Protein 5JJ6 (pdb70)

Secondary structure (DSSP, 8-state):
-THHHHHHHHHHHHHTTTSHHHHHHHHHHHHH--S-HHHHHHHHHHHHHTT-HHHHHHHHHHHHHHSTT-HHHHHHHHHHHHHHHHHHHHHHHHHHHHHHTTTT---HHHHIIIIIIHHHHHHHHHHHTTT----HHHHHHHHHH-BPPTT--HHHHHHHHHHHHHHHHIIIIITSSS--S--HHHHHHHHHHHHTTT-TTTTT----S--------S-THHHHHHHHHHHHSGGGGSS-HHHHHHHHHHHHHHH--SSS-HHHHHHHHHHHHHHTTTPPP----GGGHHHHHHHHHHHTTT--HHHHHHHHHHHHHHHHHHHHHHHH--/----HHHHHHHHHHHT---SSSSS-HHHHHHHHHHHHHH-TT-HHHHHHHHHHHHHTT-HHHHHHHHHHHHHHSTT-HHHHHHHHHHHHHHHHHHHHHHHHHHHHHHHHTTSPP-HHHHHHHHHHHHHHHHHHHHHHT----HHHHHHHHHS----TTSBHHHHHHHHHHHHHHHHHHHHSSSTT--S--HHHHHHHHHHHHTTT-TTTTT-B----S--S--HHHHHHHHHHHHHHHHSGGGGSS-HHHHHHHHHHHHHHH--BSS-HHHHHHHHHHHHHHTTTPPP----GGGHHHHHHHHHHHTTT--HHHHHHHHHHHHHHHHHHHHT-

Structure (mmCIF, N/CA/C/O backbone):
data_5JJ6
#
_entry.id   5JJ6
#
_cell.length_a   192.152
_cell.length_b   192.152
_cell.length_c   182.516
_cell.angle_alpha   90.00
_cell.angle_beta   90.00
_cell.angle_gamma   120.00
#
_symmetry.space_group_name_H-M   'H 3 2'
#
loop_
_entity.id
_entity.type
_entity.pdbx_description
1 polymer 'Adenosine monophosphate-protein transferase FICD homolog'
2 non-polymer 'SULFATE ION'
3 water water
#
loop_
_atom_site.group_PDB
_atom_site.id
_atom_site.type_symbol
_atom_site.label_atom_id
_atom_site.label_alt_id
_atom_site.label_comp_id
_atom_site.label_asym_id
_atom_site.label_entity_id
_atom_site.label_seq_id
_atom_site.pdbx_PDB_ins_code
_atom_site.Cartn_x
_atom_site.Cartn_y
_atom_site.Cartn_z
_atom_site.occupancy
_atom_site.B_iso_or_equiv
_atom_site.auth_seq_id
_atom_site.auth_comp_id
_atom_site.auth_asym_id
_atom_site.auth_atom_id
_atom_site.pdbx_PDB_model_num
ATOM 1 N N . LYS A 1 19 ? 2.501 -98.200 -14.453 1.00 122.33 145 LYS A N 1
ATOM 2 C CA . LYS A 1 19 ? 2.330 -99.167 -13.381 1.00 125.90 145 LYS A CA 1
ATOM 3 C C . LYS A 1 19 ? 1.321 -98.697 -12.350 1.00 129.13 145 LYS A C 1
ATOM 4 O O . LYS A 1 19 ? 1.042 -97.507 -12.211 1.00 124.39 145 LYS A O 1
ATOM 10 N N . GLU A 1 20 ? 0.802 -99.662 -11.606 1.00 131.71 146 GLU A N 1
ATOM 11 C CA . GLU A 1 20 ? -0.283 -99.399 -10.682 1.00 137.14 146 GLU A CA 1
ATOM 12 C C . GLU A 1 20 ? 0.144 -99.045 -9.259 1.00 142.21 146 GLU A C 1
ATOM 13 O O . GLU A 1 20 ? -0.716 -99.012 -8.376 1.00 139.28 146 GLU A O 1
ATOM 19 N N . ALA A 1 21 ? 1.435 -98.812 -9.016 1.00 144.38 147 ALA A N 1
ATOM 20 C CA . ALA A 1 21 ? 1.834 -98.252 -7.732 1.00 144.45 147 ALA A CA 1
ATOM 21 C C . ALA A 1 21 ? 1.012 -96.998 -7.422 1.00 145.67 147 ALA A C 1
ATOM 22 O O . ALA A 1 21 ? 0.427 -96.866 -6.325 1.00 145.73 147 ALA A O 1
ATOM 24 N N . ILE A 1 22 ? 0.900 -96.125 -8.414 1.00 142.97 148 ILE A N 1
ATOM 25 C CA . ILE A 1 22 ? 0.158 -94.907 -8.226 1.00 142.96 148 ILE A CA 1
ATOM 26 C C . ILE A 1 22 ? -1.181 -94.860 -9.024 1.00 140.29 148 ILE A C 1
ATOM 27 O O . ILE A 1 22 ? -1.878 -93.854 -9.045 1.00 139.58 148 ILE A O 1
ATOM 32 N N . LEU A 1 23 ? -1.601 -95.915 -9.700 1.00 139.61 149 LEU A N 1
ATOM 33 C CA . LEU A 1 23 ? -3.037 -95.879 -9.971 1.00 138.25 149 LEU A CA 1
ATOM 34 C C . LEU A 1 23 ? -3.667 -96.311 -8.629 1.00 137.94 149 LEU A C 1
ATOM 35 O O . LEU A 1 23 ? -4.756 -95.853 -8.237 1.00 131.72 149 LEU A O 1
ATOM 40 N N . ALA A 1 24 ? -2.950 -97.175 -7.911 1.00 138.76 150 ALA A N 1
ATOM 41 C CA . ALA A 1 24 ? -3.348 -97.538 -6.552 1.00 141.92 150 ALA A CA 1
ATOM 42 C C . ALA A 1 24 ? -3.346 -96.295 -5.651 1.00 138.81 150 ALA A C 1
ATOM 43 O O . ALA A 1 24 ? -4.333 -96.000 -4.955 1.00 136.68 150 ALA A O 1
ATOM 45 N N . ALA A 1 25 ? -2.263 -95.523 -5.699 1.00 138.93 151 ALA A N 1
ATOM 46 C CA . ALA A 1 25 ? -2.279 -94.253 -4.959 1.00 141.74 151 ALA A CA 1
ATOM 47 C C . ALA A 1 25 ? -3.210 -93.237 -5.683 1.00 140.80 151 ALA A C 1
ATOM 48 O O . ALA A 1 25 ? -3.426 -92.124 -5.224 1.00 141.49 151 ALA A O 1
ATOM 50 N N . LYS A 1 26 ? -3.666 -93.577 -6.881 1.00 139.40 152 LYS A N 1
ATOM 51 C CA . LYS A 1 26 ? -4.656 -92.734 -7.546 1.00 137.38 152 LYS A CA 1
ATOM 52 C C . LYS A 1 26 ? -5.965 -92.970 -6.811 1.00 134.11 152 LYS A C 1
ATOM 53 O O . LYS A 1 26 ? -6.887 -92.159 -6.881 1.00 127.50 152 LYS A O 1
ATOM 55 N N . ALA A 1 27 ? -6.028 -94.095 -6.098 1.00 135.41 153 ALA A N 1
ATOM 56 C CA . ALA A 1 27 ? -7.191 -94.390 -5.261 1.00 130.38 153 ALA A CA 1
ATOM 57 C C . ALA A 1 27 ? -6.947 -93.765 -3.875 1.00 136.73 153 ALA A C 1
ATOM 58 O O . ALA A 1 27 ? -7.887 -93.234 -3.217 1.00 134.17 153 ALA A O 1
ATOM 60 N N . ALA A 1 28 ? -5.683 -93.775 -3.449 1.00 138.68 154 ALA A N 1
ATOM 61 C CA . ALA A 1 28 ? -5.318 -93.004 -2.260 1.00 139.38 154 ALA A CA 1
ATOM 62 C C . ALA A 1 28 ? -5.755 -91.560 -2.521 1.00 133.97 154 ALA A C 1
ATOM 63 O O . ALA A 1 28 ? -6.358 -90.905 -1.668 1.00 129.76 154 ALA A O 1
ATOM 65 N N . GLY A 1 29 ? -5.511 -91.104 -3.744 1.00 135.60 155 GLY A N 1
ATOM 66 C CA . GLY A 1 29 ? -5.964 -89.812 -4.195 1.00 131.97 155 GLY A CA 1
ATOM 67 C C . GLY A 1 29 ? -7.431 -89.839 -4.580 1.00 131.62 155 GLY A C 1
ATOM 68 O O . GLY A 1 29 ? -7.975 -88.799 -4.913 1.00 124.87 155 GLY A O 1
ATOM 69 N N . ARG A 1 30 ? -8.083 -91.003 -4.510 1.00 134.68 156 ARG A N 1
ATOM 70 C CA . ARG A 1 30 ? -9.525 -91.072 -4.774 1.00 131.19 156 ARG A CA 1
ATOM 71 C C . ARG A 1 30 ? -10.242 -90.622 -3.517 1.00 133.44 156 ARG A C 1
ATOM 72 O O . ARG A 1 30 ? -11.119 -89.742 -3.584 1.00 130.39 156 ARG A O 1
ATOM 74 N N . SER A 1 31 ? -9.848 -91.154 -2.359 1.00 137.03 157 SER A N 1
ATOM 75 C CA . SER A 1 31 ? -10.522 -90.650 -1.157 1.00 136.75 157 SER A CA 1
ATOM 76 C C . SER A 1 31 ? -9.756 -89.447 -0.585 1.00 132.26 157 SER A C 1
ATOM 77 O O . SER A 1 31 ? -10.188 -88.771 0.368 1.00 132.52 157 SER A O 1
ATOM 80 N N . ARG A 1 32 ? -8.624 -89.156 -1.221 1.00 129.11 158 ARG A N 1
ATOM 81 C CA . ARG A 1 32 ? -8.006 -87.867 -0.986 1.00 131.22 158 ARG A CA 1
ATOM 82 C C . ARG A 1 32 ? -8.730 -86.798 -1.784 1.00 135.82 158 ARG A C 1
ATOM 83 O O . ARG A 1 32 ? -8.749 -85.635 -1.386 1.00 135.56 158 ARG A O 1
ATOM 85 N N . LYS A 1 33 ? -9.363 -87.227 -2.885 1.00 129.79 159 LYS A N 1
ATOM 86 C CA . LYS A 1 33 ? -10.126 -86.327 -3.754 1.00 129.25 159 LYS A CA 1
ATOM 87 C C . LYS A 1 33 ? -11.486 -86.116 -3.117 1.00 129.21 159 LYS A C 1
ATOM 88 O O . LYS A 1 33 ? -12.067 -85.028 -3.229 1.00 128.77 159 LYS A O 1
ATOM 94 N N . ASP A 1 34 ? -11.993 -87.129 -2.416 1.00 130.68 160 ASP A N 1
ATOM 95 C CA . ASP A 1 34 ? -13.181 -86.888 -1.606 1.00 136.66 160 ASP A CA 1
ATOM 96 C C . ASP A 1 34 ? -12.656 -86.877 -0.160 1.00 138.41 160 ASP A C 1
ATOM 97 O O . ASP A 1 34 ? -13.196 -87.528 0.740 1.00 139.25 160 ASP A O 1
ATOM 102 N N . GLY A 1 35 ? -11.546 -86.171 0.033 1.00 138.83 161 GLY A N 1
ATOM 103 C CA . GLY A 1 35 ? -11.078 -85.829 1.363 1.00 136.54 161 GLY A CA 1
ATOM 104 C C . GLY A 1 35 ? -10.863 -84.329 1.457 1.00 137.83 161 GLY A C 1
ATOM 105 O O . GLY A 1 35 ? -10.500 -83.814 2.516 1.00 142.60 161 GLY A O 1
ATOM 106 N N . ASN A 1 36 ? -11.116 -83.639 0.344 1.00 132.21 162 ASN A N 1
ATOM 107 C CA . ASN A 1 36 ? -11.010 -82.183 0.250 1.00 130.27 162 ASN A CA 1
ATOM 108 C C . ASN A 1 36 ? -9.681 -81.646 0.755 1.00 135.64 162 ASN A C 1
ATOM 109 O O . ASN A 1 36 ? -9.592 -81.125 1.867 1.00 142.07 162 ASN A O 1
ATOM 111 N N . LEU A 1 37 ? -8.647 -81.769 -0.066 1.00 132.86 163 LEU A N 1
ATOM 112 C CA . LEU A 1 37 ? -7.338 -81.276 0.318 1.00 135.65 163 LEU A CA 1
ATOM 113 C C . LEU A 1 37 ? -6.475 -81.025 -0.904 1.00 131.66 163 LEU A C 1
ATOM 114 O O . LEU A 1 37 ? -6.654 -81.660 -1.946 1.00 129.59 163 LEU A O 1
ATOM 116 N N . GLU A 1 38 ? -5.532 -80.094 -0.769 1.00 126.31 164 GLU A N 1
ATOM 117 C CA . GLU A 1 38 ? -4.458 -79.960 -1.747 1.00 126.68 164 GLU A CA 1
ATOM 118 C C . GLU A 1 38 ? -3.602 -81.235 -1.702 1.00 133.73 164 GLU A C 1
ATOM 119 O O . GLU A 1 38 ? -2.751 -81.433 -2.563 1.00 129.91 164 GLU A O 1
ATOM 121 N N . ARG A 1 39 ? -3.858 -82.091 -0.704 1.00 139.90 165 ARG A N 1
ATOM 122 C CA . ARG A 1 39 ? -3.333 -83.453 -0.617 1.00 134.96 165 ARG A CA 1
ATOM 123 C C . ARG A 1 39 ? -3.729 -84.270 -1.834 1.00 133.98 165 ARG A C 1
ATOM 124 O O . ARG A 1 39 ? -2.887 -84.928 -2.430 1.00 132.97 165 ARG A O 1
ATOM 126 N N . ALA A 1 40 ? -5.010 -84.276 -2.169 1.00 133.48 166 ALA A N 1
ATOM 127 C CA . ALA A 1 40 ? -5.453 -84.934 -3.386 1.00 134.99 166 ALA A CA 1
ATOM 128 C C . ALA A 1 40 ? -4.617 -84.522 -4.590 1.00 130.70 166 ALA A C 1
ATOM 129 O O . ALA A 1 40 ? -4.113 -85.362 -5.344 1.00 126.00 166 ALA A O 1
ATOM 131 N N . MET A 1 41 ? -4.413 -83.216 -4.700 1.00 129.87 167 MET A N 1
ATOM 132 C CA . MET A 1 41 ? -3.642 -82.632 -5.781 1.00 131.09 167 MET A CA 1
ATOM 133 C C . MET A 1 41 ? -2.220 -83.179 -5.728 1.00 133.62 167 MET A C 1
ATOM 134 O O . MET A 1 41 ? -1.670 -83.538 -6.774 1.00 128.64 167 MET A O 1
ATOM 139 N N . THR A 1 42 ? -1.601 -83.159 -4.535 1.00 133.44 168 THR A N 1
ATOM 140 C CA . THR A 1 42 ? -0.238 -83.688 -4.351 1.00 134.12 168 THR A CA 1
ATOM 141 C C . THR A 1 42 ? -0.135 -85.059 -4.946 1.00 137.63 168 THR A C 1
ATOM 142 O O . THR A 1 42 ? 0.725 -85.323 -5.822 1.00 132.90 168 THR A O 1
ATOM 146 N N . ILE A 1 43 ? -1.113 -85.876 -4.573 1.00 137.44 169 ILE A N 1
ATOM 147 C CA . ILE A 1 43 ? -1.082 -87.260 -4.941 1.00 138.69 169 ILE A CA 1
ATOM 148 C C . ILE A 1 43 ? -1.198 -87.379 -6.466 1.00 139.14 169 ILE A C 1
ATOM 149 O O . ILE A 1 43 ? -0.418 -88.093 -7.109 1.00 136.24 169 ILE A O 1
ATOM 154 N N . MET A 1 44 ? -2.142 -86.654 -7.047 1.00 136.17 170 MET A N 1
ATOM 155 C CA . MET A 1 44 ? -2.320 -86.655 -8.493 1.00 135.83 170 MET A CA 1
ATOM 156 C C . MET A 1 44 ? -1.139 -86.078 -9.300 1.00 136.74 170 MET A C 1
ATOM 157 O O . MET A 1 44 ? -0.971 -86.388 -10.489 1.00 132.79 170 MET A O 1
ATOM 159 N N . GLU A 1 45 ? -0.323 -85.240 -8.667 1.00 139.58 171 GLU A N 1
ATOM 160 C CA . GLU A 1 45 ? 0.790 -84.627 -9.386 1.00 138.89 171 GLU A CA 1
ATOM 161 C C . GLU A 1 45 ? 1.997 -85.542 -9.432 1.00 138.12 171 GLU A C 1
ATOM 162 O O . GLU A 1 45 ? 2.609 -85.708 -10.513 1.00 137.36 171 GLU A O 1
ATOM 164 N N . HIS A 1 46 ? 2.312 -86.181 -8.295 1.00 138.25 172 HIS A N 1
ATOM 165 C CA . HIS A 1 46 ? 3.399 -87.169 -8.334 1.00 139.54 172 HIS A CA 1
ATOM 166 C C . HIS A 1 46 ? 2.906 -88.290 -9.256 1.00 138.21 172 HIS A C 1
ATOM 167 O O . HIS A 1 46 ? 3.695 -88.950 -9.946 1.00 129.48 172 HIS A O 1
ATOM 174 N N . ALA A 1 47 ? 1.583 -88.470 -9.280 1.00 140.44 173 ALA A N 1
ATOM 175 C CA . ALA A 1 47 ? 0.955 -89.468 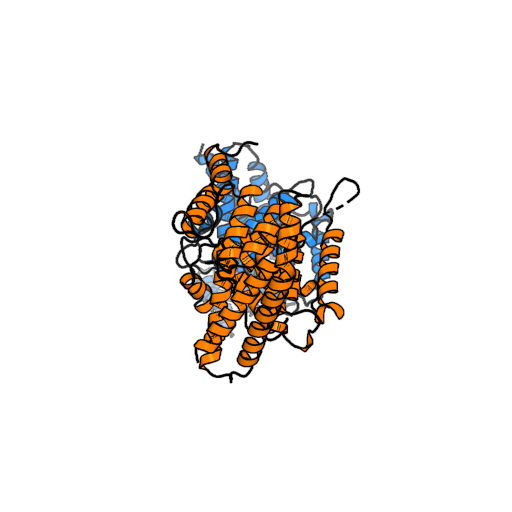-10.133 1.00 138.56 173 ALA A CA 1
ATOM 176 C C . ALA A 1 47 ? 1.240 -89.242 -11.595 1.00 135.61 173 ALA A C 1
ATOM 177 O O . ALA A 1 47 ? 1.877 -90.058 -12.260 1.00 136.23 173 ALA A O 1
ATOM 179 N N . MET A 1 48 ? 0.755 -88.102 -12.068 1.00 133.69 174 MET A N 1
ATOM 180 C CA . MET A 1 48 ? 0.912 -87.672 -13.446 1.00 134.99 174 MET A CA 1
ATOM 181 C C . MET A 1 48 ? 2.358 -87.674 -13.910 1.00 136.31 174 MET A C 1
ATOM 182 O O . MET A 1 48 ? 2.655 -88.144 -15.013 1.00 135.50 174 MET A O 1
ATOM 187 N N . ALA A 1 49 ? 3.258 -87.152 -13.078 1.00 135.25 175 ALA A N 1
ATOM 188 C CA . ALA A 1 49 ? 4.662 -87.092 -13.480 1.00 135.80 175 ALA A CA 1
ATOM 189 C C . ALA A 1 49 ? 5.235 -88.480 -13.813 1.00 133.45 175 ALA A C 1
ATOM 190 O O . ALA A 1 49 ? 6.118 -88.612 -14.662 1.00 130.77 175 ALA A O 1
ATOM 192 N N . LEU A 1 50 ? 4.695 -89.505 -13.160 1.00 136.06 176 LEU A N 1
ATOM 193 C CA . LEU A 1 50 ? 5.111 -90.899 -13.333 1.00 136.21 176 LEU A CA 1
ATOM 194 C C . LEU A 1 50 ? 4.218 -91.718 -14.273 1.00 130.75 176 LEU A C 1
ATOM 195 O O . LEU A 1 50 ? 4.537 -92.862 -14.600 1.00 122.52 176 LEU A O 1
ATOM 197 N N . ALA A 1 51 ? 3.112 -91.128 -14.717 1.00 129.29 177 ALA A N 1
ATOM 198 C CA . ALA A 1 51 ? 2.050 -91.892 -15.365 1.00 127.01 177 ALA A CA 1
ATOM 199 C C . ALA A 1 51 ? 1.492 -91.268 -16.649 1.00 128.95 177 ALA A C 1
ATOM 200 O O . ALA A 1 51 ? 0.745 -90.287 -16.604 1.00 128.71 177 ALA A O 1
ATOM 202 N N . PRO A 1 52 ? 1.886 -91.842 -17.803 1.00 126.06 178 PRO A N 1
ATOM 203 C CA . PRO A 1 52 ? 1.657 -91.376 -19.178 1.00 118.06 178 PRO A CA 1
ATOM 204 C C . PRO A 1 52 ? 0.222 -91.477 -19.722 1.00 116.82 178 PRO A C 1
ATOM 205 O O . PRO A 1 52 ? -0.570 -90.541 -19.582 1.00 100.44 178 PRO A O 1
ATOM 209 N N . THR A 1 53 ? -0.086 -92.611 -20.350 1.00 119.35 179 THR A N 1
ATOM 210 C CA . THR A 1 53 ? -1.287 -92.763 -21.171 1.00 113.86 179 THR A CA 1
ATOM 211 C C . THR A 1 53 ? -2.351 -93.683 -20.554 1.00 115.59 179 THR A C 1
ATOM 212 O O . THR A 1 53 ? -3.238 -94.178 -21.258 1.00 108.17 179 THR A O 1
ATOM 216 N N . ASN A 1 54 ? -2.257 -93.918 -19.246 1.00 119.75 180 ASN A N 1
ATOM 217 C CA . ASN A 1 54 ? -3.214 -94.779 -18.551 1.00 117.82 180 ASN A CA 1
ATOM 218 C C . ASN A 1 54 ? -4.500 -94.030 -18.208 1.00 114.46 180 ASN A C 1
ATOM 219 O O . ASN A 1 54 ? -4.487 -93.088 -17.406 1.00 112.07 180 ASN A O 1
ATOM 221 N N . PRO A 1 55 ? -5.619 -94.463 -18.813 1.00 109.23 181 PRO A N 1
ATOM 222 C CA . PRO A 1 55 ? -6.914 -93.770 -18.797 1.00 99.38 181 PRO A CA 1
ATOM 223 C C . PRO A 1 55 ? -7.468 -93.482 -17.404 1.00 98.32 181 PRO A C 1
ATOM 224 O O . PRO A 1 55 ? -8.068 -92.426 -17.214 1.00 93.99 181 PRO A O 1
ATOM 228 N N . GLN A 1 56 ? -7.264 -94.385 -16.452 1.00 100.47 182 GLN A N 1
ATOM 229 C CA . GLN A 1 56 ? -7.780 -94.183 -15.100 1.00 100.73 182 GLN A CA 1
ATOM 230 C C . GLN A 1 56 ? -7.103 -92.995 -14.437 1.00 101.76 182 GLN A C 1
ATOM 231 O O . GLN A 1 56 ? -7.735 -92.193 -13.735 1.00 98.95 182 GLN A O 1
ATOM 237 N N . ILE A 1 57 ? -5.802 -92.898 -14.677 1.00 107.18 183 ILE A N 1
ATOM 238 C CA . ILE A 1 57 ? -4.976 -91.834 -14.131 1.00 109.51 183 ILE A CA 1
ATOM 239 C C . ILE A 1 57 ? -5.405 -90.488 -14.709 1.00 102.80 183 ILE A C 1
ATOM 240 O O . ILE A 1 57 ? -5.582 -89.506 -13.974 1.00 95.41 183 ILE A O 1
ATOM 245 N N . LEU A 1 58 ? -5.597 -90.462 -16.027 1.00 96.12 184 LEU A N 1
ATOM 246 C CA . LEU A 1 58 ? -6.096 -89.274 -16.707 1.00 92.96 184 LEU A CA 1
ATOM 247 C C . LEU A 1 58 ? -7.463 -88.853 -16.185 1.00 88.31 184 LEU A C 1
ATOM 248 O O . LEU A 1 58 ? -7.703 -87.672 -15.966 1.00 84.52 184 LEU A O 1
ATOM 253 N N . ILE A 1 59 ? -8.355 -89.820 -15.988 1.00 88.88 185 ILE A N 1
ATOM 254 C CA . ILE A 1 59 ? -9.696 -89.531 -15.490 1.00 88.47 185 ILE A CA 1
ATOM 255 C C . ILE A 1 59 ? -9.618 -88.891 -14.106 1.00 90.61 185 ILE A C 1
ATOM 256 O O . ILE A 1 59 ? -10.215 -87.825 -13.857 1.00 87.45 185 ILE A O 1
ATOM 261 N N . GLU A 1 60 ? -8.851 -89.534 -13.224 1.00 90.02 186 GLU A N 1
ATOM 262 C CA . GLU A 1 60 ? -8.692 -89.073 -11.851 1.00 89.55 186 GLU A CA 1
ATOM 263 C C . GLU A 1 60 ? -8.160 -87.644 -11.844 1.00 88.97 186 GLU A C 1
ATOM 264 O O . GLU A 1 60 ? -8.732 -86.757 -11.192 1.00 80.55 186 GLU A O 1
ATOM 266 N N . MET A 1 61 ? -7.072 -87.427 -12.581 1.00 91.49 187 MET A N 1
ATOM 267 C CA . MET A 1 61 ? -6.520 -86.088 -12.757 1.00 91.08 187 MET A CA 1
ATOM 268 C C . MET A 1 61 ? -7.579 -85.106 -13.251 1.00 90.13 187 MET A C 1
ATOM 269 O O . MET A 1 61 ? -7.662 -83.976 -12.765 1.00 87.31 187 MET A O 1
ATOM 274 N N . GLY A 1 62 ? -8.395 -85.549 -14.201 1.00 80.57 188 GLY A N 1
ATOM 275 C CA . GLY A 1 62 ? -9.464 -84.724 -14.720 1.00 76.09 188 GLY A CA 1
ATOM 276 C C . GLY A 1 62 ? -10.396 -84.222 -13.641 1.00 79.20 188 GLY A C 1
ATOM 277 O O . GLY A 1 62 ? -10.564 -83.011 -13.485 1.00 76.57 188 GLY A O 1
ATOM 278 N N . GLN A 1 63 ? -10.970 -85.132 -12.856 1.00 85.37 189 GLN A N 1
ATOM 279 C CA . GLN A 1 63 ? -11.952 -84.685 -11.867 1.00 89.05 189 GLN A CA 1
ATOM 280 C C . GLN A 1 63 ? -11.291 -83.937 -10.714 1.00 89.67 189 GLN A C 1
ATOM 281 O O . GLN A 1 63 ? -11.925 -83.096 -10.074 1.00 85.71 189 GLN A O 1
ATOM 287 N N . ILE A 1 64 ? -10.025 -84.236 -10.446 1.00 87.62 190 ILE A N 1
ATOM 288 C CA . ILE A 1 64 ? -9.276 -83.453 -9.469 1.00 91.04 190 ILE A CA 1
ATOM 289 C C . ILE A 1 64 ? -9.153 -82.002 -9.945 1.00 88.33 190 ILE A C 1
ATOM 290 O O . ILE A 1 64 ? -9.355 -81.062 -9.168 1.00 79.54 190 ILE A O 1
ATOM 295 N N . ARG A 1 65 ? -8.842 -81.828 -11.229 1.00 89.15 191 ARG A N 1
ATOM 296 C CA . ARG A 1 65 ? -8.800 -80.497 -11.834 1.00 88.84 191 ARG A CA 1
ATOM 297 C C . ARG A 1 65 ? -10.159 -79.826 -11.733 1.00 85.45 191 ARG A C 1
ATOM 298 O O . ARG A 1 65 ? -10.268 -78.637 -11.437 1.00 83.22 191 ARG A O 1
ATOM 306 N N . GLU A 1 66 ? -11.197 -80.603 -11.999 1.00 86.22 192 GLU A N 1
ATOM 307 C CA . GLU A 1 66 ? -12.558 -80.100 -11.941 1.00 88.97 192 GLU A CA 1
ATOM 308 C C . GLU A 1 66 ? -12.920 -79.644 -10.520 1.00 92.30 192 GLU A C 1
ATOM 309 O O . GLU A 1 66 ? -13.733 -78.728 -10.329 1.00 88.01 192 GLU A O 1
ATOM 315 N N . MET A 1 67 ? -12.323 -80.303 -9.529 1.00 91.36 193 MET A N 1
ATOM 316 C CA . MET A 1 67 ? -12.526 -79.938 -8.132 1.00 91.15 193 MET A CA 1
ATOM 317 C C . MET A 1 67 ? -11.860 -78.595 -7.840 1.00 96.14 193 MET A C 1
ATOM 318 O O . MET A 1 67 ? -12.307 -77.853 -6.957 1.00 95.68 193 MET A O 1
ATOM 320 N N . HIS A 1 68 ? -10.799 -78.280 -8.586 1.00 89.02 194 HIS A N 1
ATOM 321 C CA . HIS A 1 68 ? -10.138 -76.984 -8.457 1.00 85.67 194 HIS A CA 1
ATOM 322 C C . HIS A 1 68 ? -10.708 -75.977 -9.457 1.00 85.22 194 HIS A C 1
ATOM 323 O O . HIS A 1 68 ? -10.050 -74.995 -9.797 1.00 85.62 194 HIS A O 1
ATOM 325 N N . ASN A 1 69 ? -11.945 -76.220 -9.890 1.00 86.66 195 ASN A N 1
ATOM 326 C CA . ASN A 1 69 ? -12.650 -75.386 -10.868 1.00 89.26 195 ASN A CA 1
ATOM 327 C C . ASN A 1 69 ? -11.848 -75.134 -12.163 1.00 88.22 195 ASN A C 1
ATOM 328 O O . ASN A 1 69 ? -11.894 -74.047 -12.746 1.00 83.06 195 ASN A O 1
ATOM 333 N N . GLU A 1 70 ? -11.132 -76.155 -12.620 1.00 84.22 196 GLU A N 1
ATOM 334 C CA . GLU A 1 70 ? -10.434 -76.084 -13.901 1.00 83.62 196 GLU A CA 1
ATOM 335 C C . GLU A 1 70 ? -11.170 -76.932 -14.937 1.00 81.31 196 GLU A C 1
ATOM 336 O O . GLU A 1 70 ? -10.764 -78.053 -15.263 1.00 75.95 196 GLU A O 1
ATOM 342 N N . LEU A 1 71 ? -12.229 -76.358 -15.490 1.00 75.38 197 LEU A N 1
ATOM 343 C CA . LEU A 1 71 ? -13.181 -77.129 -16.262 1.00 76.97 197 LEU A CA 1
ATOM 344 C C . LEU A 1 71 ? -12.595 -77.559 -17.607 1.00 75.33 197 LEU A C 1
ATOM 345 O O . LEU A 1 71 ? -12.691 -78.731 -17.985 1.00 75.43 197 LEU A O 1
ATOM 350 N N . VAL A 1 72 ? -11.979 -76.620 -18.319 1.00 71.13 198 VAL A N 1
ATOM 351 C CA . VAL A 1 72 ? -11.437 -76.919 -19.637 1.00 67.04 198 VAL A CA 1
ATOM 352 C C . VAL A 1 72 ? -10.238 -77.872 -19.531 1.00 69.28 198 VAL A C 1
ATOM 353 O O . VAL A 1 72 ? -10.041 -78.726 -20.395 1.00 76.96 198 VAL A O 1
ATOM 357 N N . GLU A 1 73 ? -9.471 -77.776 -18.452 1.00 71.62 199 GLU A N 1
ATOM 358 C CA . GLU A 1 73 ? -8.322 -78.662 -18.288 1.00 75.26 199 GLU A CA 1
ATOM 359 C C . GLU A 1 73 ? -8.793 -80.078 -17.975 1.00 74.84 199 GLU A C 1
ATOM 360 O O . GLU A 1 73 ? -8.223 -81.073 -18.454 1.00 74.17 199 GLU A O 1
ATOM 366 N N . ALA A 1 74 ? -9.859 -80.152 -17.187 1.00 76.57 200 ALA A N 1
ATOM 367 C CA . ALA A 1 74 ? -10.475 -81.418 -16.824 1.00 74.98 200 ALA A CA 1
ATOM 368 C C . ALA A 1 74 ? -10.994 -82.114 -18.069 1.00 72.99 200 ALA A C 1
ATOM 369 O O . ALA A 1 74 ? -10.655 -83.277 -18.341 1.00 70.39 200 ALA A O 1
ATOM 371 N N . ASP A 1 75 ? -11.813 -81.376 -18.817 1.00 68.92 201 ASP A N 1
ATOM 372 C CA . ASP A 1 75 ? -12.357 -81.833 -20.087 1.00 68.78 201 ASP A CA 1
ATOM 373 C C . ASP A 1 75 ? -11.232 -82.327 -20.999 1.00 74.94 201 ASP A C 1
ATOM 374 O O . ASP A 1 75 ? -11.374 -83.352 -21.670 1.00 74.99 201 ASP A O 1
ATOM 379 N N . GLN A 1 76 ? -10.111 -81.606 -21.011 1.00 77.39 202 GLN A N 1
ATOM 380 C CA . GLN A 1 76 ? -8.944 -82.035 -21.785 1.00 76.07 202 GLN A CA 1
ATOM 381 C C . GLN A 1 76 ? -8.434 -83.407 -21.352 1.00 74.19 202 GLN A C 1
ATOM 382 O O . GLN A 1 76 ? -8.192 -84.288 -22.188 1.00 70.98 202 GLN A O 1
ATOM 388 N N . CYS A 1 77 ? -8.304 -83.589 -20.041 1.00 74.76 203 CYS A N 1
ATOM 389 C CA . CYS A 1 77 ? -7.903 -84.877 -19.489 1.00 72.22 203 CYS A CA 1
ATOM 390 C C . CYS A 1 77 ? -8.827 -85.983 -19.976 1.00 75.90 203 CYS A C 1
ATOM 391 O O . CYS A 1 77 ? -8.366 -87.041 -20.431 1.00 78.75 203 CYS A O 1
ATOM 394 N N . TYR A 1 78 ? -10.131 -85.724 -19.899 1.00 73.83 204 TYR A N 1
ATOM 395 C CA . TYR A 1 78 ? -11.127 -86.703 -20.333 1.00 73.40 204 TYR A CA 1
ATOM 396 C C . TYR A 1 78 ? -10.995 -87.046 -21.823 1.00 78.18 204 TYR A C 1
ATOM 397 O O . TYR A 1 78 ? -11.130 -88.211 -22.223 1.00 76.50 204 TYR A O 1
ATOM 406 N N . VAL A 1 79 ? -10.746 -86.026 -22.642 1.00 75.80 205 VAL A N 1
ATOM 407 C CA . VAL A 1 79 ? -10.592 -86.227 -24.079 1.00 76.92 205 VAL A CA 1
ATOM 408 C C . VAL A 1 79 ? -9.365 -87.076 -24.385 1.00 78.38 205 VAL A C 1
ATOM 409 O O . VAL A 1 79 ? -9.422 -87.968 -25.231 1.00 73.42 205 VAL A O 1
ATOM 413 N N . LYS A 1 80 ? -8.261 -86.801 -23.691 1.00 78.33 206 LYS A N 1
ATOM 414 C CA . LYS A 1 80 ? -7.042 -87.587 -23.883 1.00 81.33 206 LYS A CA 1
ATOM 415 C C . LYS A 1 80 ? -7.275 -89.043 -23.481 1.00 86.92 206 LYS A C 1
ATOM 416 O O . LYS A 1 80 ? -6.853 -89.970 -24.188 1.00 86.49 206 LYS A O 1
ATOM 418 N N . ALA A 1 81 ? -7.970 -89.237 -22.360 1.00 84.61 207 ALA A N 1
ATOM 419 C CA . ALA A 1 81 ? -8.315 -90.578 -21.897 1.00 80.55 207 ALA A CA 1
ATOM 420 C C . ALA A 1 81 ? -9.131 -91.314 -22.957 1.00 87.50 207 ALA A C 1
ATOM 421 O O . ALA A 1 81 ? -8.886 -92.487 -23.249 1.00 87.47 207 ALA A O 1
ATOM 423 N N . LEU A 1 82 ? -10.103 -90.609 -23.530 1.00 84.22 208 LEU A N 1
ATOM 424 C CA . LEU A 1 82 ? -10.980 -91.183 -24.541 1.00 85.87 208 LEU A CA 1
ATOM 425 C C . LEU A 1 82 ? -10.249 -91.468 -25.841 1.00 88.53 208 LEU A C 1
ATOM 426 O O . LEU A 1 82 ? -10.646 -92.356 -26.602 1.00 90.78 208 LEU A O 1
ATOM 431 N N . ALA A 1 83 ? -9.205 -90.688 -26.111 1.00 93.16 209 ALA A N 1
ATOM 432 C CA . ALA A 1 83 ? -8.420 -90.847 -27.337 1.00 97.67 209 ALA A CA 1
ATOM 433 C C . ALA A 1 83 ? -7.516 -92.065 -27.217 1.00 96.41 209 ALA A C 1
ATOM 434 O O . ALA A 1 83 ? -7.327 -92.813 -28.180 1.00 97.87 209 ALA A O 1
ATOM 436 N N . TYR A 1 84 ? -6.959 -92.254 -26.026 1.00 94.19 210 TYR A N 1
ATOM 437 C CA . TYR A 1 84 ? -6.125 -93.418 -25.756 1.00 93.84 210 TYR A CA 1
ATOM 438 C C . TYR A 1 84 ? -6.977 -94.659 -25.512 1.00 97.50 210 TYR A C 1
ATOM 439 O O . TYR A 1 84 ? -6.549 -95.779 -25.795 1.00 93.75 210 TYR A O 1
ATOM 448 N N . ASP A 1 85 ? -8.199 -94.446 -25.027 1.00 101.59 211 ASP A N 1
ATOM 449 C CA . ASP A 1 85 ? -9.103 -95.545 -24.687 1.00 99.82 211 ASP A CA 1
ATOM 450 C C . ASP A 1 85 ? -10.535 -95.344 -25.172 1.00 95.79 211 ASP A C 1
ATOM 451 O O . ASP A 1 85 ? -11.414 -94.991 -24.384 1.00 95.43 211 ASP A O 1
ATOM 456 N N . PRO A 1 86 ? -10.772 -95.564 -26.471 1.00 92.41 212 PRO A N 1
ATOM 457 C CA . PRO A 1 86 ? -12.115 -95.424 -27.042 1.00 95.86 212 PRO A CA 1
ATOM 458 C C . PRO A 1 86 ? -13.103 -96.362 -26.350 1.00 103.97 212 PRO A C 1
ATOM 459 O O . PRO A 1 86 ? -12.843 -97.568 -26.296 1.00 108.08 212 PRO A O 1
ATOM 463 N N . GLY A 1 87 ? -14.194 -95.824 -25.809 1.00 97.58 213 GLY A N 1
ATOM 464 C CA . GLY A 1 87 ? -15.188 -96.656 -25.151 1.00 88.24 213 GLY A CA 1
ATOM 465 C C . GLY A 1 87 ? -15.136 -96.668 -23.632 1.00 93.35 213 GLY A C 1
ATOM 466 O O . GLY A 1 87 ? -15.977 -97.300 -22.984 1.00 99.76 213 GLY A O 1
ATOM 467 N N . ASN A 1 88 ? -14.141 -96.002 -23.055 1.00 88.81 214 ASN A N 1
ATOM 468 C CA . ASN A 1 88 ? -14.074 -95.879 -21.604 1.00 85.33 214 ASN A CA 1
ATOM 469 C C . ASN A 1 88 ? -15.281 -95.079 -21.151 1.00 85.40 214 ASN A C 1
ATOM 470 O O . ASN A 1 88 ? -15.329 -93.860 -21.316 1.00 84.45 214 ASN A O 1
ATOM 475 N N . SER A 1 89 ? -16.260 -95.767 -20.576 1.00 86.67 215 SER A N 1
ATOM 476 C CA . SER A 1 89 ? -17.553 -95.145 -20.329 1.00 85.60 215 SER A CA 1
ATOM 477 C C . SER A 1 89 ? -17.564 -94.151 -19.163 1.00 82.90 215 SER A C 1
ATOM 478 O O . SER A 1 89 ? -18.430 -93.277 -19.116 1.00 82.09 215 SER A O 1
ATOM 481 N N . GLU A 1 90 ? -16.604 -94.254 -18.245 1.00 83.91 216 GLU A N 1
ATOM 482 C CA . GLU A 1 90 ? -16.480 -93.255 -17.180 1.00 81.40 216 GLU A CA 1
ATOM 483 C C . GLU A 1 90 ? -16.006 -91.937 -17.785 1.00 80.10 216 GLU A C 1
ATOM 484 O O . GLU A 1 90 ? -16.521 -90.853 -17.472 1.00 73.29 216 GLU A O 1
ATOM 490 N N . ALA A 1 91 ? -15.007 -92.051 -18.658 1.00 82.92 217 ALA A N 1
ATOM 491 C CA . ALA A 1 91 ? -14.518 -90.923 -19.433 1.00 74.04 217 ALA A CA 1
ATOM 492 C C . ALA A 1 91 ? -15.669 -90.320 -20.226 1.00 75.51 217 ALA A C 1
ATOM 493 O O . ALA A 1 91 ? -15.871 -89.104 -20.218 1.00 72.14 217 ALA A O 1
ATOM 495 N N . LEU A 1 92 ? -16.418 -91.182 -20.909 1.00 75.23 218 LEU A N 1
ATOM 496 C CA . LEU A 1 92 ? -17.580 -90.764 -21.687 1.00 72.86 218 LEU A CA 1
ATOM 497 C C . LEU A 1 92 ? -18.612 -89.980 -20.868 1.00 71.08 218 LEU A C 1
ATOM 498 O O . LEU A 1 92 ? -19.070 -88.921 -21.309 1.00 67.33 218 LEU A O 1
ATOM 503 N N . VAL A 1 93 ? -18.978 -90.484 -19.686 1.00 70.96 219 VAL A N 1
ATOM 504 C CA . VAL A 1 93 ? -20.012 -89.820 -18.883 1.00 68.38 219 VAL A CA 1
ATOM 505 C C . VAL A 1 93 ? -19.511 -88.516 -18.282 1.00 67.97 219 VAL A C 1
ATOM 506 O O . VAL A 1 93 ? -20.289 -87.577 -18.122 1.00 69.75 219 VAL A O 1
ATOM 510 N N . LEU A 1 94 ? -18.229 -88.458 -17.925 1.00 71.57 220 LEU A N 1
ATOM 511 C CA . LEU A 1 94 ? -17.651 -87.208 -17.424 1.00 66.85 220 LEU A CA 1
ATOM 512 C C . LEU A 1 94 ? -17.557 -86.136 -18.527 1.00 67.45 220 LEU A C 1
ATOM 513 O O . LEU A 1 94 ? -17.989 -84.981 -18.351 1.00 68.40 220 LEU A O 1
ATOM 518 N N . ARG A 1 95 ? -17.017 -86.528 -19.676 1.00 61.64 221 ARG A N 1
ATOM 519 C CA . ARG A 1 95 ? -16.906 -85.609 -20.795 1.00 65.10 221 ARG A CA 1
ATOM 520 C C . ARG A 1 95 ? -18.260 -85.121 -21.283 1.00 67.74 221 ARG A C 1
ATOM 521 O O . ARG A 1 95 ? -18.400 -83.962 -21.677 1.00 66.33 221 ARG A O 1
ATOM 529 N N . ALA A 1 96 ? -19.251 -86.009 -21.260 1.00 67.49 222 ALA A N 1
ATOM 530 C CA . ALA A 1 96 ? -20.586 -85.675 -21.742 1.00 66.11 222 ALA A CA 1
ATOM 531 C C . ALA A 1 96 ? -21.129 -84.473 -20.986 1.00 63.09 222 ALA A C 1
ATOM 532 O O . ALA A 1 96 ? -21.870 -83.651 -21.524 1.00 62.52 222 ALA A O 1
ATOM 534 N N . ARG A 1 97 ? -20.679 -84.347 -19.760 1.00 63.02 223 ARG A N 1
ATOM 535 C CA . ARG A 1 97 ? -21.085 -83.283 -18.885 1.00 67.53 223 ARG A CA 1
ATOM 536 C C . ARG A 1 97 ? -20.221 -82.059 -19.015 1.00 66.18 223 ARG A C 1
ATOM 537 O O . ARG A 1 97 ? -20.703 -80.953 -18.934 1.00 61.42 223 ARG A O 1
ATOM 545 N N . THR A 1 98 ? -18.932 -82.254 -19.210 1.00 67.51 224 THR A N 1
ATOM 546 C CA . THR A 1 98 ? -18.030 -81.097 -19.279 1.00 68.57 224 THR A CA 1
ATOM 547 C C . THR A 1 98 ? -18.083 -80.350 -20.624 1.00 68.84 224 THR A C 1
ATOM 548 O O . THR A 1 98 ? -17.952 -79.120 -20.665 1.00 65.10 224 THR A O 1
ATOM 552 N N . THR A 1 99 ? -18.307 -81.088 -21.710 1.00 65.05 225 THR A N 1
ATOM 553 C CA . THR A 1 99 ? -18.178 -80.541 -23.057 1.00 63.14 225 THR A CA 1
ATOM 554 C C . THR A 1 99 ? -19.043 -79.290 -23.323 1.00 62.92 225 THR A C 1
ATOM 555 O O . THR A 1 99 ? -18.517 -78.294 -23.816 1.00 67.30 225 THR A O 1
ATOM 559 N N . PRO A 1 100 ? -20.352 -79.318 -23.000 1.00 61.05 226 PRO A N 1
ATOM 560 C CA . PRO A 1 100 ? -21.154 -78.125 -23.330 1.00 61.84 226 PRO A CA 1
ATOM 561 C C . PRO A 1 100 ? -20.706 -76.838 -22.630 1.00 63.18 226 PRO A C 1
ATOM 562 O O . PRO A 1 100 ? -20.769 -75.736 -23.216 1.00 65.60 226 PRO A O 1
ATOM 566 N N . LEU A 1 101 ? -20.251 -76.978 -21.389 1.00 60.33 227 LEU A N 1
ATOM 567 C CA . LEU A 1 101 ? -19.711 -75.846 -20.649 1.00 65.42 227 LEU A CA 1
ATOM 568 C C . LEU A 1 101 ? -18.499 -75.268 -21.389 1.00 66.28 227 LEU A C 1
ATOM 569 O O . LEU A 1 101 ? -18.452 -74.061 -21.723 1.00 65.36 227 LEU A O 1
ATOM 574 N N . VAL A 1 102 ? -17.565 -76.162 -21.717 1.00 60.71 228 VAL A N 1
ATOM 575 C CA . VAL A 1 102 ? -16.341 -75.792 -22.415 1.00 66.52 228 VAL A CA 1
ATOM 576 C C . VAL A 1 102 ? -16.655 -75.096 -23.741 1.00 64.43 228 VAL A C 1
ATOM 577 O O . VAL A 1 102 ? -16.001 -74.121 -24.124 1.00 60.82 228 VAL A O 1
ATOM 581 N N . SER A 1 103 ? -17.694 -75.572 -24.409 1.00 58.56 229 SER A N 1
ATOM 582 C CA . SER A 1 103 ? -18.156 -74.947 -25.631 1.00 57.52 229 SER A CA 1
ATOM 583 C C . SER A 1 103 ? -18.666 -73.517 -25.438 1.00 64.87 229 SER A C 1
ATOM 584 O O . SER A 1 103 ? -18.369 -72.646 -26.263 1.00 73.08 229 SER A O 1
ATOM 587 N N . ALA A 1 104 ? -19.437 -73.250 -24.385 1.00 67.05 230 ALA A N 1
ATOM 588 C CA . ALA A 1 104 ? -19.874 -71.859 -24.180 1.00 68.44 230 ALA A CA 1
ATOM 589 C C . ALA A 1 104 ? -18.668 -70.945 -23.943 1.00 71.63 230 ALA A C 1
ATOM 590 O O . ALA A 1 104 ? -18.484 -69.891 -24.622 1.00 75.74 230 ALA A O 1
ATOM 592 N N . ILE A 1 105 ? -17.833 -71.401 -23.004 1.00 66.45 231 ILE A N 1
ATOM 593 C CA . ILE A 1 105 ? -16.614 -70.696 -22.614 1.00 65.50 231 ILE A CA 1
ATOM 594 C C . ILE A 1 105 ? -15.768 -70.317 -23.832 1.00 75.26 231 ILE A C 1
ATOM 595 O O . ILE A 1 105 ? -15.414 -69.146 -24.023 1.00 77.83 231 ILE A O 1
ATOM 600 N N . ASP A 1 106 ? -15.460 -71.303 -24.666 1.00 69.31 232 ASP A N 1
ATOM 601 C CA . ASP A 1 106 ? -14.657 -71.049 -25.852 1.00 66.62 232 ASP A CA 1
ATOM 602 C C . ASP A 1 106 ? -15.355 -70.113 -26.842 1.00 69.39 232 ASP A C 1
ATOM 603 O O . ASP A 1 106 ? -14.708 -69.248 -27.474 1.00 75.02 232 ASP A O 1
ATOM 608 N N . ARG A 1 107 ? -16.663 -70.300 -27.002 1.00 70.40 233 ARG A N 1
ATOM 609 C CA . ARG A 1 107 ? -17.417 -69.515 -27.977 1.00 75.36 233 ARG A CA 1
ATOM 610 C C . ARG A 1 107 ? -17.378 -68.014 -27.649 1.00 77.20 233 ARG A C 1
ATOM 611 O O . ARG A 1 107 ? -17.251 -67.188 -28.575 1.00 83.66 233 ARG A O 1
ATOM 619 N N . LYS A 1 108 ? -17.396 -67.596 -26.381 1.00 75.73 234 LYS A N 1
ATOM 620 C CA . LYS A 1 108 ? -17.147 -66.140 -26.309 1.00 84.47 234 LYS A CA 1
ATOM 621 C C . LYS A 1 108 ? -15.749 -65.801 -25.738 1.00 81.91 234 LYS A C 1
ATOM 622 O O . LYS A 1 108 ? -15.392 -64.632 -25.497 1.00 80.79 234 LYS A O 1
ATOM 628 N N . MET A 1 109 ? -14.884 -66.805 -25.669 1.00 80.47 235 MET A N 1
ATOM 629 C CA . MET A 1 109 ? -13.480 -66.454 -25.673 1.00 78.40 235 MET A CA 1
ATOM 630 C C . MET A 1 109 ? -13.349 -65.735 -27.015 1.00 78.49 235 MET A C 1
ATOM 631 O O . MET A 1 109 ? -12.890 -64.578 -27.091 1.00 82.69 235 MET A O 1
ATOM 636 N N . LEU A 1 110 ? -13.787 -66.443 -28.063 1.00 77.59 236 LEU A N 1
ATOM 637 C CA . LEU A 1 110 ? -13.825 -65.919 -29.425 1.00 75.76 236 LEU A CA 1
ATOM 638 C C . LEU A 1 110 ? -14.631 -64.627 -29.550 1.00 78.57 236 LEU A C 1
ATOM 639 O O . LEU A 1 110 ? -14.241 -63.673 -30.241 1.00 82.24 236 LEU A O 1
ATOM 644 N N . ARG A 1 111 ? -15.774 -64.574 -28.882 1.00 82.31 237 ARG A N 1
ATOM 645 C CA . ARG A 1 111 ? -16.604 -63.383 -29.022 1.00 87.56 237 ARG A CA 1
ATOM 646 C C . ARG A 1 111 ? -15.817 -62.193 -28.503 1.00 85.33 237 ARG A C 1
ATOM 647 O O . ARG A 1 111 ? -15.829 -61.124 -29.147 1.00 82.39 237 ARG A O 1
ATOM 655 N N . SER A 1 112 ? -15.130 -62.394 -27.371 1.00 85.22 238 SER A N 1
ATOM 656 C CA . SER A 1 112 ? -14.331 -61.378 -26.719 1.00 80.68 238 SER A CA 1
ATOM 657 C C . SER A 1 112 ? -13.165 -60.855 -27.544 1.00 81.93 238 SER A C 1
ATOM 658 O O . SER A 1 112 ? -12.998 -59.620 -27.663 1.00 84.69 238 SER A O 1
ATOM 661 N N . VAL A 1 113 ? -12.348 -61.759 -28.085 1.00 83.19 239 VAL A N 1
ATOM 662 C CA . VAL A 1 113 ? -11.250 -61.298 -28.918 1.00 78.57 239 VAL A CA 1
ATOM 663 C C . VAL A 1 113 ? -11.802 -60.537 -30.136 1.00 79.07 239 VAL A C 1
ATOM 664 O O . VAL A 1 113 ? -11.232 -59.520 -30.536 1.00 78.74 239 VAL A O 1
ATOM 668 N N . HIS A 1 114 ? -12.907 -61.017 -30.712 1.00 80.04 240 HIS A N 1
ATOM 669 C CA . HIS A 1 114 ? -13.536 -60.309 -31.835 1.00 78.07 240 HIS A CA 1
ATOM 670 C C . HIS A 1 114 ? -13.982 -58.877 -31.547 1.00 84.03 240 HIS A C 1
ATOM 671 O O . HIS A 1 114 ? -13.785 -57.993 -32.381 1.00 88.05 240 HIS A O 1
ATOM 678 N N . ASP A 1 115 ? -14.607 -58.643 -30.394 1.00 88.48 241 ASP A N 1
ATOM 679 C CA . ASP A 1 115 ? -15.077 -57.287 -30.105 1.00 93.09 241 ASP A CA 1
ATOM 680 C C . ASP A 1 115 ? -13.898 -56.409 -29.726 1.00 92.56 241 ASP A C 1
ATOM 681 O O . ASP A 1 115 ? -13.920 -55.187 -29.905 1.00 93.79 241 ASP A O 1
ATOM 686 N N . LEU A 1 116 ? -12.856 -57.050 -29.214 1.00 92.23 242 LEU A N 1
ATOM 687 C CA . LEU A 1 116 ? -11.626 -56.335 -28.927 1.00 90.03 242 LEU A CA 1
ATOM 688 C C . LEU A 1 116 ? -10.950 -55.949 -30.246 1.00 86.45 242 LEU A C 1
ATOM 689 O O . LEU A 1 116 ? -10.251 -54.945 -30.320 1.00 91.07 242 LEU A O 1
ATOM 694 N N . ARG A 1 117 ? -11.175 -56.746 -31.287 1.00 86.60 243 ARG A N 1
ATOM 695 C CA . ARG A 1 117 ? -10.745 -56.412 -32.646 1.00 86.83 243 ARG A CA 1
ATOM 696 C C . ARG A 1 117 ? -11.512 -55.253 -33.260 1.00 91.59 243 ARG A C 1
ATOM 697 O O . ARG A 1 117 ? -10.921 -54.349 -33.851 1.00 92.18 243 ARG A O 1
ATOM 705 N N . ASP A 1 118 ? -12.834 -55.292 -33.127 1.00 97.07 244 ASP A N 1
ATOM 706 C CA . ASP A 1 118 ? -13.676 -54.222 -33.656 1.00 99.90 244 ASP A CA 1
ATOM 707 C C . ASP A 1 118 ? -13.318 -52.915 -32.964 1.00 97.46 244 ASP A C 1
ATOM 708 O O . ASP A 1 118 ? -13.423 -51.838 -33.550 1.00 99.05 244 ASP A O 1
ATOM 713 N N . GLU A 1 119 ? -12.887 -53.021 -31.712 1.00 97.28 245 GLU A N 1
ATOM 714 C CA . GLU A 1 119 ? -12.505 -51.841 -30.957 1.00 101.05 245 GLU A CA 1
ATOM 715 C C . GLU A 1 119 ? -11.043 -51.454 -31.197 1.00 103.39 245 GLU A C 1
ATOM 716 O O . GLU A 1 119 ? -10.579 -50.421 -30.719 1.00 112.02 245 GLU A O 1
ATOM 722 N N . PHE A 1 120 ? -10.317 -52.279 -31.944 1.00 99.01 246 PHE A N 1
ATOM 723 C CA . PHE A 1 120 ? -9.003 -51.884 -32.439 1.00 97.43 246 PHE A CA 1
ATOM 724 C C . PHE A 1 120 ? -9.120 -50.862 -33.560 1.00 100.17 246 PHE A C 1
ATOM 725 O O . PHE A 1 120 ? -8.358 -49.898 -33.625 1.00 102.98 246 PHE A O 1
ATOM 733 N N . ASN A 1 121 ? -10.109 -51.064 -34.423 1.00 105.44 247 ASN A N 1
ATOM 734 C CA . ASN A 1 121 ? -10.286 -50.253 -35.620 1.00 104.14 247 ASN A CA 1
ATOM 735 C C . ASN A 1 121 ? -10.802 -48.854 -35.319 1.00 110.17 247 ASN A C 1
ATOM 736 O O . ASN A 1 121 ? -11.721 -48.380 -35.989 1.00 109.35 247 ASN A O 1
ATOM 741 N N . HIS A 1 122 ? -10.214 -48.181 -34.333 1.00 113.19 248 HIS A N 1
ATOM 742 C CA . HIS A 1 122 ? -10.702 -46.851 -34.013 1.00 112.25 248 HIS A CA 1
ATOM 743 C C . HIS A 1 122 ? -9.918 -45.645 -34.523 1.00 120.64 248 HIS A C 1
ATOM 744 O O . HIS A 1 122 ? -10.434 -44.541 -34.378 1.00 130.54 248 HIS A O 1
ATOM 751 N N . LEU A 1 123 ? -8.737 -45.813 -35.131 1.00 117.37 249 LEU A N 1
ATOM 752 C CA . LEU A 1 123 ? -8.124 -44.684 -35.877 1.00 121.98 249 LEU A CA 1
ATOM 753 C C . LEU A 1 123 ? -6.769 -44.908 -36.532 1.00 123.56 249 LEU A C 1
ATOM 754 O O . LEU A 1 123 ? -5.918 -45.672 -36.087 1.00 128.67 249 LEU A O 1
ATOM 759 N N . GLN A 1 124 ? -6.672 -44.195 -37.643 1.00 124.47 250 GLN A N 1
ATOM 760 C CA . GLN A 1 124 ? -5.728 -44.321 -38.734 1.00 123.72 250 GLN A CA 1
ATOM 761 C C . GLN A 1 124 ? -4.361 -43.607 -38.591 1.00 118.76 250 GLN A C 1
ATOM 762 O O . GLN A 1 124 ? -3.670 -43.410 -39.595 1.00 119.89 250 GLN A O 1
ATOM 768 N N . HIS A 1 125 ? -3.963 -43.217 -37.378 1.00 117.21 251 HIS A N 1
ATOM 769 C CA . HIS A 1 125 ? -2.857 -42.250 -37.207 1.00 120.79 251 HIS A CA 1
ATOM 770 C C . HIS A 1 125 ? -1.540 -42.738 -37.807 1.00 119.83 251 HIS A C 1
ATOM 771 O O . HIS A 1 125 ? -1.132 -43.872 -37.565 1.00 120.33 251 HIS A O 1
ATOM 778 N N . SER A 1 126 ? -0.878 -41.865 -38.566 1.00 120.80 252 SER A N 1
ATOM 779 C CA . SER A 1 126 ? 0.384 -42.171 -39.258 1.00 122.52 252 SER A CA 1
ATOM 780 C C . SER A 1 126 ? 1.402 -43.015 -38.465 1.00 117.22 252 SER A C 1
ATOM 781 O O . SER A 1 126 ? 2.137 -43.834 -39.038 1.00 116.24 252 SER A O 1
ATOM 784 N N . THR A 1 127 ? 1.431 -42.849 -37.148 1.00 112.73 253 THR A N 1
ATOM 785 C CA . THR A 1 127 ? 2.385 -43.601 -36.345 1.00 111.53 253 THR A CA 1
ATOM 786 C C . THR A 1 127 ? 1.770 -44.867 -35.742 1.00 106.63 253 THR A C 1
ATOM 787 O O . THR A 1 127 ? 2.466 -45.672 -35.119 1.00 106.19 253 THR A O 1
ATOM 791 N N . ALA A 1 128 ? 0.471 -45.056 -35.938 1.00 109.38 254 ALA A N 1
ATOM 792 C CA . ALA A 1 128 ? -0.093 -46.381 -35.741 1.00 103.58 254 ALA A CA 1
ATOM 793 C C . ALA A 1 128 ? 0.420 -47.194 -36.919 1.00 101.13 254 ALA A C 1
ATOM 794 O O . ALA A 1 128 ? 0.661 -48.386 -36.801 1.00 97.94 254 ALA A O 1
ATOM 796 N N . LEU A 1 129 ? 0.642 -46.516 -38.044 1.00 106.05 255 LEU A N 1
ATOM 797 C CA . LEU A 1 129 ? 1.222 -47.155 -39.225 1.00 104.27 255 LEU A CA 1
ATOM 798 C C . LEU A 1 129 ? 2.683 -47.444 -38.929 1.00 96.50 255 LEU A C 1
ATOM 799 O O . LEU A 1 129 ? 3.185 -48.529 -39.228 1.00 96.05 255 LEU A O 1
ATOM 804 N N . ARG A 1 130 ? 3.361 -46.480 -38.320 1.00 99.65 256 ARG A N 1
ATOM 805 C CA . ARG A 1 130 ? 4.789 -46.642 -38.075 1.00 99.06 256 ARG A CA 1
ATOM 806 C C . ARG A 1 130 ? 5.076 -47.762 -37.074 1.00 93.25 256 ARG A C 1
ATOM 807 O O . ARG A 1 130 ? 5.754 -48.757 -37.412 1.00 92.83 256 ARG A O 1
ATOM 815 N N . ARG A 1 131 ? 4.490 -47.639 -35.884 1.00 91.51 257 ARG A N 1
ATOM 816 C CA . ARG A 1 131 ? 4.510 -48.709 -34.895 1.00 91.47 257 ARG A CA 1
ATOM 817 C C . ARG A 1 131 ? 4.099 -50.054 -35.458 1.00 86.45 257 ARG A C 1
ATOM 818 O O . ARG A 1 131 ? 4.913 -50.988 -35.521 1.00 86.89 257 ARG A O 1
ATOM 826 N N . MET A 1 132 ? 2.853 -50.133 -35.919 1.00 90.69 258 MET A N 1
ATOM 827 C CA . MET A 1 132 ? 2.324 -51.417 -36.340 1.00 92.38 258 MET A CA 1
ATOM 828 C C . MET A 1 132 ? 3.118 -52.022 -37.448 1.00 79.37 258 MET A C 1
ATOM 829 O O . MET A 1 132 ? 3.845 -52.984 -37.225 1.00 81.24 258 MET A O 1
ATOM 834 N N . MET A 1 133 ? 3.053 -51.405 -38.616 1.00 80.64 259 MET A N 1
ATOM 835 C CA . MET A 1 133 ? 3.662 -52.036 -39.767 1.00 93.92 259 MET A CA 1
ATOM 836 C C . MET A 1 133 ? 5.123 -52.342 -39.510 1.00 83.07 259 MET A C 1
ATOM 837 O O . MET A 1 133 ? 5.556 -53.500 -39.636 1.00 80.59 259 MET A O 1
ATOM 839 N N . ARG A 1 134 ? 5.870 -51.347 -39.051 1.00 75.84 260 ARG A N 1
ATOM 840 C CA . ARG A 1 134 ? 7.288 -51.585 -39.044 1.00 73.76 260 ARG A CA 1
ATOM 841 C C . ARG A 1 134 ? 7.718 -52.540 -37.924 1.00 71.08 260 ARG A C 1
ATOM 842 O O . ARG A 1 134 ? 8.255 -53.663 -38.183 1.00 69.74 260 ARG A O 1
ATOM 850 N N . GLU A 1 135 ? 7.401 -52.155 -36.692 1.00 65.77 261 GLU A N 1
ATOM 851 C CA . GLU A 1 135 ? 7.919 -52.934 -35.601 1.00 64.54 261 GLU A CA 1
ATOM 852 C C . GLU A 1 135 ? 7.319 -54.322 -35.609 1.00 63.71 261 GLU A C 1
ATOM 853 O O . GLU A 1 135 ? 8.032 -55.301 -35.387 1.00 64.39 261 GLU A O 1
ATOM 859 N N . THR A 1 136 ? 6.036 -54.438 -35.926 1.00 58.81 262 THR A N 1
ATOM 860 C CA . THR A 1 136 ? 5.469 -55.771 -35.906 1.00 57.72 262 THR A CA 1
ATOM 861 C C . THR A 1 136 ? 5.963 -56.600 -37.101 1.00 58.28 262 THR A C 1
ATOM 862 O O . THR A 1 136 ? 5.941 -57.819 -37.023 1.00 59.79 262 THR A O 1
ATOM 866 N N . TYR A 1 137 ? 6.401 -55.970 -38.195 1.00 57.27 263 TYR A N 1
ATOM 867 C CA . TYR A 1 137 ? 7.040 -56.746 -39.270 1.00 53.58 263 TYR A CA 1
ATOM 868 C C . TYR A 1 137 ? 8.285 -57.471 -38.757 1.00 50.05 263 TYR A C 1
ATOM 869 O O . TYR A 1 137 ? 8.421 -58.716 -38.872 1.00 44.08 263 TYR A O 1
ATOM 878 N N . PHE A 1 138 ? 9.209 -56.697 -38.190 1.00 51.59 264 PHE A N 1
ATOM 879 C CA . PHE A 1 138 ? 10.422 -57.346 -37.682 1.00 46.75 264 PHE A CA 1
ATOM 880 C C . PHE A 1 138 ? 10.099 -58.328 -36.544 1.00 45.96 264 PHE A C 1
ATOM 881 O O . PHE A 1 138 ? 10.716 -59.398 -36.435 1.00 44.93 264 PHE A O 1
ATOM 889 N N . LEU A 1 139 ? 9.136 -57.971 -35.701 1.00 45.01 265 LEU A N 1
ATOM 890 C CA . LEU A 1 139 ? 8.708 -58.868 -34.633 1.00 46.66 265 LEU A CA 1
ATOM 891 C C . LEU A 1 139 ? 8.241 -60.201 -35.214 1.00 47.00 265 LEU A C 1
ATOM 892 O O . LEU A 1 139 ? 8.585 -61.279 -34.697 1.00 41.75 265 LEU A O 1
ATOM 897 N N . TYR A 1 140 ? 7.450 -60.110 -36.287 1.00 46.71 266 TYR A N 1
ATOM 898 C CA . TYR A 1 140 ? 6.901 -61.289 -36.936 1.00 43.42 266 TYR A CA 1
ATOM 899 C C . TYR A 1 140 ? 8.022 -62.198 -37.410 1.00 38.52 266 TYR A C 1
ATOM 900 O O . TYR A 1 140 ? 8.031 -63.389 -37.080 1.00 38.30 266 TYR A O 1
ATOM 909 N N . VAL A 1 141 ? 8.946 -61.648 -38.194 1.00 38.02 267 VAL A N 1
ATOM 910 C CA . VAL A 1 141 ? 9.997 -62.480 -38.782 1.00 33.43 267 VAL A CA 1
ATOM 911 C C . VAL A 1 141 ? 10.846 -63.135 -37.701 1.00 38.28 267 VAL A C 1
ATOM 912 O O . VAL A 1 141 ? 11.109 -64.369 -37.725 1.00 36.64 267 VAL A O 1
ATOM 916 N N . TYR A 1 142 ? 11.253 -62.295 -36.743 1.00 39.30 268 TYR A N 1
ATOM 917 C CA . TYR A 1 142 ? 12.039 -62.749 -35.607 1.00 35.61 268 TYR A CA 1
ATOM 918 C C . TYR A 1 142 ? 11.381 -63.950 -34.971 1.00 38.77 268 TYR A C 1
ATOM 919 O O . TYR A 1 142 ? 11.994 -65.008 -34.879 1.00 39.09 268 TYR A O 1
ATOM 928 N N . HIS A 1 143 ? 10.132 -63.786 -34.540 1.00 37.48 269 HIS A N 1
ATOM 929 C CA . HIS A 1 143 ? 9.470 -64.833 -33.775 1.00 38.17 269 HIS A CA 1
ATOM 930 C C . HIS A 1 143 ? 9.250 -66.091 -34.578 1.00 40.28 269 HIS A C 1
ATOM 931 O O . HIS A 1 143 ? 9.427 -67.202 -34.065 1.00 42.36 269 HIS A O 1
ATOM 938 N N . THR A 1 144 ? 8.856 -65.923 -35.832 1.00 37.36 270 THR A N 1
ATOM 939 C CA . THR A 1 144 ? 8.548 -67.076 -36.662 1.00 37.86 270 THR A CA 1
ATOM 940 C C . THR A 1 144 ? 9.760 -67.954 -36.897 1.00 39.82 270 THR A C 1
ATOM 941 O O . THR A 1 144 ? 9.644 -69.182 -36.880 1.00 40.60 270 THR A O 1
ATOM 945 N N . VAL A 1 145 ? 10.938 -67.351 -37.051 1.00 40.53 271 VAL A N 1
ATOM 946 C CA . VAL A 1 145 ? 12.103 -68.211 -37.220 1.00 41.53 271 VAL A CA 1
ATOM 947 C C . VAL A 1 145 ? 12.651 -68.677 -35.864 1.00 42.83 271 VAL A C 1
ATOM 948 O O . VAL A 1 145 ? 13.103 -69.812 -35.738 1.00 42.18 271 VAL A O 1
ATOM 952 N N . ALA A 1 146 ? 12.566 -67.822 -34.847 1.00 42.65 272 ALA A N 1
ATOM 953 C CA . ALA A 1 146 ? 13.079 -68.145 -33.514 1.00 46.15 272 ALA A CA 1
ATOM 954 C C . ALA A 1 146 ? 12.365 -69.337 -32.883 1.00 48.85 272 ALA A C 1
ATOM 955 O O . ALA A 1 146 ? 13.004 -70.187 -32.255 1.00 49.92 272 ALA A O 1
ATOM 957 N N . ILE A 1 147 ? 11.045 -69.395 -33.056 1.00 47.60 273 ILE A N 1
ATOM 958 C CA . ILE A 1 147 ? 10.250 -70.491 -32.504 1.00 48.15 273 ILE A CA 1
ATOM 959 C C . ILE A 1 147 ? 10.683 -71.849 -33.080 1.00 49.74 273 ILE A C 1
ATOM 960 O O . ILE A 1 147 ? 10.511 -72.872 -32.424 1.00 55.39 273 ILE A O 1
ATOM 965 N N . GLU A 1 148 ? 11.207 -71.856 -34.307 1.00 46.56 274 GLU A N 1
ATOM 966 C CA . GLU A 1 148 ? 11.716 -73.071 -34.944 1.00 43.42 274 GLU A CA 1
ATOM 967 C C . GLU A 1 148 ? 13.145 -73.400 -34.492 1.00 49.64 274 GLU A C 1
ATOM 968 O O . GLU A 1 148 ? 13.692 -74.421 -34.902 1.00 55.36 274 GLU A O 1
ATOM 974 N N . GLY A 1 149 ? 13.777 -72.515 -33.716 1.00 44.96 275 GLY A N 1
ATOM 975 C CA . GLY A 1 149 ? 15.105 -72.794 -33.187 1.00 38.84 275 GLY A CA 1
ATOM 976 C C . GLY A 1 149 ? 16.233 -71.852 -33.610 1.00 45.54 275 GLY A C 1
ATOM 977 O O . GLY A 1 149 ? 17.383 -72.020 -33.206 1.00 43.69 275 GLY A O 1
ATOM 978 N N . ASN A 1 150 ? 15.919 -70.880 -34.459 1.00 47.31 276 ASN A N 1
ATOM 979 C CA . ASN A 1 150 ? 16.892 -69.880 -34.898 1.00 43.11 276 ASN A CA 1
ATOM 980 C C . ASN A 1 150 ? 17.461 -69.073 -33.726 1.00 45.66 276 ASN A C 1
ATOM 981 O O . ASN A 1 150 ? 16.702 -68.570 -32.885 1.00 48.42 276 ASN A O 1
ATOM 986 N N . THR A 1 151 ? 18.785 -68.924 -33.671 1.00 42.33 277 THR A N 1
ATOM 987 C CA . THR A 1 151 ? 19.411 -68.284 -32.508 1.00 42.51 277 THR A CA 1
ATOM 988 C C . THR A 1 151 ? 19.629 -66.783 -32.703 1.00 40.60 277 THR A C 1
ATOM 989 O O . THR A 1 151 ? 20.241 -66.125 -31.865 1.00 43.97 277 THR A O 1
ATOM 993 N N . LEU A 1 152 ? 19.160 -66.250 -33.824 1.00 41.20 278 LEU A N 1
ATOM 994 C CA . LEU A 1 152 ? 19.205 -64.808 -34.055 1.00 38.20 278 LEU A CA 1
ATOM 995 C C . LEU A 1 152 ? 18.322 -64.032 -33.077 1.00 39.56 278 LEU A C 1
ATOM 996 O O . LEU A 1 152 ? 17.274 -64.524 -32.631 1.00 40.41 278 LEU A O 1
ATOM 1001 N N . SER A 1 153 ? 18.775 -62.833 -32.722 1.00 37.09 279 SER A N 1
ATOM 1002 C CA . SER A 1 153 ? 18.016 -61.926 -31.877 1.00 31.02 279 SER A CA 1
ATOM 1003 C C . SER A 1 153 ? 17.146 -61.047 -32.758 1.00 35.41 279 SER A C 1
ATOM 1004 O O . SER A 1 153 ? 17.325 -61.013 -33.983 1.00 38.50 279 SER A O 1
ATOM 1007 N N . LEU A 1 154 ? 16.237 -60.299 -32.144 1.00 34.35 280 LEU A N 1
ATOM 1008 C CA . LEU A 1 154 ? 15.413 -59.356 -32.888 1.00 30.06 280 LEU A CA 1
ATOM 1009 C C . LEU A 1 154 ? 16.261 -58.286 -33.594 1.00 33.26 280 LEU A C 1
ATOM 1010 O O . LEU A 1 154 ? 16.024 -57.955 -34.754 1.00 32.27 280 LEU A O 1
ATOM 1015 N N . GLY A 1 155 ? 17.256 -57.757 -32.889 1.00 35.28 281 GLY A N 1
ATOM 1016 C CA . GLY A 1 155 ? 18.118 -56.717 -33.424 1.00 31.29 281 GLY A CA 1
ATOM 1017 C C . GLY A 1 155 ? 18.973 -57.223 -34.558 1.00 32.46 281 GLY A C 1
ATOM 1018 O O . GLY A 1 155 ? 19.271 -56.494 -35.504 1.00 35.11 281 GLY A O 1
ATOM 1019 N N . GLN A 1 156 ? 19.418 -58.465 -34.428 1.00 32.66 282 GLN A N 1
ATOM 1020 C CA . GLN A 1 156 ? 20.174 -59.125 -35.475 1.00 35.13 282 GLN A CA 1
ATOM 1021 C C . GLN A 1 156 ? 19.286 -59.456 -36.690 1.00 38.73 282 GLN A C 1
ATOM 1022 O O . GLN A 1 156 ? 19.722 -59.331 -37.839 1.00 39.35 282 GLN A O 1
ATOM 1028 N N . THR A 1 157 ? 18.039 -59.851 -36.440 1.00 35.50 283 THR A N 1
ATOM 1029 C CA . THR A 1 157 ? 17.110 -60.136 -37.532 1.00 34.79 283 THR A CA 1
ATOM 1030 C C . THR A 1 157 ? 16.882 -58.869 -38.346 1.00 35.91 283 THR A C 1
ATOM 1031 O O . THR A 1 157 ? 16.962 -58.862 -39.591 1.00 35.31 283 THR A O 1
ATOM 1035 N N . ARG A 1 158 ? 16.629 -57.791 -37.612 1.00 34.39 284 ARG A N 1
ATOM 1036 C CA . ARG A 1 158 ? 16.402 -56.487 -38.194 1.00 36.09 284 ARG A CA 1
ATOM 1037 C C . ARG A 1 158 ? 17.643 -56.066 -38.993 1.00 40.09 284 ARG A C 1
ATOM 1038 O O . ARG A 1 158 ? 17.533 -55.615 -40.150 1.00 32.45 284 ARG A O 1
ATOM 1046 N N . ALA A 1 159 ? 18.819 -56.237 -38.379 1.00 37.29 285 ALA A N 1
ATOM 1047 C CA . ALA A 1 159 ? 20.079 -55.887 -39.037 1.00 35.94 285 ALA A CA 1
ATOM 1048 C C . ALA A 1 159 ? 20.208 -56.632 -40.361 1.00 40.28 285 ALA A C 1
ATOM 1049 O O . ALA A 1 159 ? 20.618 -56.055 -41.368 1.00 37.84 285 ALA A O 1
ATOM 1051 N N . ILE A 1 160 ? 19.855 -57.915 -40.359 1.00 37.45 286 ILE A N 1
ATOM 1052 C CA . ILE A 1 160 ? 19.929 -58.700 -41.572 1.00 34.32 286 ILE A CA 1
ATOM 1053 C C . ILE A 1 160 ? 19.008 -58.112 -42.645 1.00 38.44 286 ILE A C 1
ATOM 1054 O O . ILE A 1 160 ? 19.430 -57.911 -43.793 1.00 36.97 286 ILE A O 1
ATOM 1059 N N . LEU A 1 161 ? 17.775 -57.774 -42.277 1.00 38.65 287 LEU A N 1
ATOM 1060 C CA . LEU A 1 161 ? 16.829 -57.316 -43.305 1.00 37.03 287 LEU A CA 1
ATOM 1061 C C . LEU A 1 161 ? 17.181 -55.918 -43.838 1.00 34.40 287 LEU A C 1
ATOM 1062 O O . LEU A 1 161 ? 16.928 -55.626 -44.989 1.00 33.70 287 LEU A O 1
ATOM 1067 N N . GLU A 1 162 ? 17.772 -55.064 -43.011 1.00 39.19 288 GLU A N 1
ATOM 1068 C CA . GLU A 1 162 ? 18.007 -53.677 -43.396 1.00 32.89 288 GLU A CA 1
ATOM 1069 C C . GLU A 1 162 ? 19.402 -53.437 -43.970 1.00 36.50 288 GLU A C 1
ATOM 1070 O O . GLU A 1 162 ? 19.578 -52.552 -44.807 1.00 47.53 288 GLU A O 1
ATOM 1076 N N . SER A 1 163 ? 20.400 -54.191 -43.521 1.00 34.41 289 SER A N 1
ATOM 1077 C CA . SER A 1 163 ? 21.761 -53.981 -44.008 1.00 33.46 289 SER A CA 1
ATOM 1078 C C . SER A 1 163 ? 22.333 -55.143 -44.805 1.00 33.35 289 SER A C 1
ATOM 1079 O O . SER A 1 163 ? 23.307 -54.987 -45.536 1.00 31.82 289 SER A O 1
ATOM 1082 N N . GLY A 1 164 ? 21.726 -56.311 -44.654 1.00 36.88 290 GLY A N 1
ATOM 1083 C CA . GLY A 1 164 ? 22.132 -57.487 -45.391 1.00 29.85 290 GLY A CA 1
ATOM 1084 C C . GLY A 1 164 ? 23.569 -57.902 -45.186 1.00 31.07 290 GLY A C 1
ATOM 1085 O O . GLY A 1 164 ? 24.108 -58.624 -46.012 1.00 32.18 290 GLY A O 1
ATOM 1086 N N . MET A 1 165 ? 24.220 -57.425 -44.127 1.00 37.08 291 MET A N 1
ATOM 1087 C CA . MET A 1 165 ? 25.550 -57.937 -43.806 1.00 33.28 291 MET A CA 1
ATOM 1088 C C . MET A 1 165 ? 25.441 -59.182 -42.921 1.00 35.09 291 MET A C 1
ATOM 1089 O O . MET A 1 165 ? 24.375 -59.498 -42.406 1.00 36.35 291 MET A O 1
ATOM 1094 N N . VAL A 1 166 ? 26.562 -59.832 -42.656 1.00 37.41 292 VAL A N 1
ATOM 1095 C CA . VAL A 1 166 ? 26.527 -61.090 -41.931 1.00 37.08 292 VAL A CA 1
ATOM 1096 C C . VAL A 1 166 ? 26.764 -60.832 -40.441 1.00 39.32 292 VAL A C 1
ATOM 1097 O O . VAL A 1 166 ? 27.640 -60.043 -40.072 1.00 39.04 292 VAL A O 1
ATOM 1101 N N . ILE A 1 167 ? 25.997 -61.521 -39.598 1.00 34.81 293 ILE A N 1
ATOM 1102 C CA . ILE A 1 167 ? 26.059 -61.371 -38.152 1.00 35.60 293 ILE A CA 1
ATOM 1103 C C . ILE A 1 167 ? 27.083 -62.350 -37.571 1.00 37.45 293 ILE A C 1
ATOM 1104 O O . ILE A 1 167 ? 27.081 -63.529 -37.924 1.00 38.88 293 ILE A O 1
ATOM 1109 N N . PRO A 1 168 ? 27.997 -61.865 -36.713 1.00 38.13 294 PRO A N 1
ATOM 1110 C CA . PRO A 1 168 ? 29.007 -62.798 -36.186 1.00 41.25 294 PRO A CA 1
ATOM 1111 C C . PRO A 1 168 ? 28.414 -63.924 -35.357 1.00 36.75 294 PRO A C 1
ATOM 1112 O O . PRO A 1 168 ? 27.408 -63.734 -34.679 1.00 37.97 294 PRO A O 1
ATOM 1116 N N . GLY A 1 169 ? 29.029 -65.097 -35.445 1.00 37.69 295 GLY A N 1
ATOM 1117 C CA . GLY A 1 169 ? 28.572 -66.249 -34.698 1.00 37.59 295 GLY A CA 1
ATOM 1118 C C . GLY A 1 169 ? 27.363 -66.994 -35.239 1.00 39.00 295 GLY A C 1
ATOM 1119 O O . GLY A 1 169 ? 26.971 -67.990 -34.652 1.00 44.69 295 GLY A O 1
ATOM 1120 N N . LYS A 1 170 ? 26.752 -66.536 -36.328 1.00 41.15 296 LYS A N 1
ATOM 1121 C CA . LYS A 1 170 ? 25.596 -67.264 -36.859 1.00 41.76 296 LYS A CA 1
ATOM 1122 C C . LYS A 1 170 ? 25.841 -67.971 -38.201 1.00 40.08 296 LYS A C 1
ATOM 1123 O O . LYS A 1 170 ? 26.543 -67.458 -39.068 1.00 38.71 296 LYS A O 1
ATOM 1129 N N . SER A 1 171 ? 25.235 -69.147 -38.349 1.00 37.44 297 SER A N 1
ATOM 1130 C CA . SER A 1 171 ? 25.298 -69.961 -39.562 1.00 33.57 297 SER A CA 1
ATOM 1131 C C . SER A 1 171 ? 24.646 -69.238 -40.735 1.00 39.43 297 SER A C 1
ATOM 1132 O O . SER A 1 171 ? 23.681 -68.493 -40.534 1.00 40.27 297 SER A O 1
ATOM 1135 N N . ILE A 1 172 ? 25.161 -69.448 -41.949 1.00 40.55 298 ILE A N 1
ATOM 1136 C CA . ILE A 1 172 ? 24.528 -68.901 -43.154 1.00 36.18 298 ILE A CA 1
ATOM 1137 C C . ILE A 1 172 ? 23.063 -69.365 -43.258 1.00 37.43 298 ILE A C 1
ATOM 1138 O O . ILE A 1 172 ? 22.203 -68.623 -43.736 1.00 39.95 298 ILE A O 1
ATOM 1143 N N . ARG A 1 173 ? 22.771 -70.562 -42.759 1.00 38.14 299 ARG A N 1
ATOM 1144 C CA . ARG A 1 173 ? 21.421 -71.118 -42.803 1.00 40.16 299 ARG A CA 1
ATOM 1145 C C . ARG A 1 173 ? 20.407 -70.243 -42.031 1.00 41.27 299 ARG A C 1
ATOM 1146 O O . ARG A 1 173 ? 19.273 -70.052 -42.486 1.00 38.52 299 ARG A O 1
ATOM 1154 N N . GLU A 1 174 ? 20.821 -69.698 -40.880 1.00 39.13 300 GLU A N 1
ATOM 1155 C CA . GLU A 1 174 ? 19.943 -68.842 -40.068 1.00 39.25 300 GLU A CA 1
ATOM 1156 C C . GLU A 1 174 ? 19.616 -67.512 -40.764 1.00 35.72 300 GLU A C 1
ATOM 1157 O O . GLU A 1 174 ? 18.432 -67.089 -40.846 1.00 38.64 300 GLU A O 1
ATOM 1163 N N . HIS A 1 175 ? 20.660 -66.874 -41.287 1.00 32.66 301 HIS A N 1
ATOM 1164 C CA . HIS A 1 175 ? 20.501 -65.685 -42.115 1.00 36.69 301 HIS A CA 1
ATOM 1165 C C . HIS A 1 175 ? 19.487 -65.972 -43.208 1.00 37.40 301 HIS A C 1
ATOM 1166 O O . HIS A 1 175 ? 18.550 -65.198 -43.442 1.00 35.99 301 HIS A O 1
ATOM 1173 N N . ASN A 1 176 ? 19.719 -67.080 -43.911 1.00 39.41 302 ASN A N 1
ATOM 1174 C CA . ASN A 1 176 ? 18.874 -67.461 -45.033 1.00 37.02 302 ASN A CA 1
ATOM 1175 C C . ASN A 1 176 ? 17.431 -67.722 -44.671 1.00 35.91 302 ASN A C 1
ATOM 1176 O O . ASN A 1 176 ? 16.541 -67.433 -45.474 1.00 40.22 302 ASN A O 1
ATOM 1181 N N . GLU A 1 177 ? 17.186 -68.246 -43.473 1.00 32.71 303 GLU A N 1
ATOM 1182 C CA . GLU A 1 177 ? 15.812 -68.449 -43.037 1.00 33.43 303 GLU A CA 1
ATOM 1183 C C . GLU A 1 177 ? 15.130 -67.108 -42.884 1.00 34.76 303 GLU A C 1
ATOM 1184 O O . GLU A 1 177 ? 13.986 -66.919 -43.337 1.00 31.98 303 GLU A O 1
ATOM 1190 N N . VAL A 1 178 ? 15.843 -66.165 -42.266 1.00 35.67 304 VAL A N 1
ATOM 1191 C CA . VAL A 1 178 ? 15.317 -64.797 -42.157 1.00 32.77 304 VAL A CA 1
ATOM 1192 C C . VAL A 1 178 ? 15.007 -64.164 -43.538 1.00 34.79 304 VAL A C 1
ATOM 1193 O O . VAL A 1 178 ? 13.881 -63.668 -43.763 1.00 32.31 304 VAL A O 1
ATOM 1197 N N . ILE A 1 179 ? 15.987 -64.206 -44.454 1.00 34.32 305 ILE A N 1
ATOM 1198 C CA . ILE A 1 179 ? 15.838 -63.662 -45.818 1.00 36.41 305 ILE A CA 1
ATOM 1199 C C . ILE A 1 179 ? 14.617 -64.267 -46.536 1.00 36.86 305 ILE A C 1
ATOM 1200 O O . ILE A 1 179 ? 13.790 -63.553 -47.139 1.00 35.99 305 ILE A O 1
ATOM 1205 N N . GLY A 1 180 ? 14.540 -65.597 -46.487 1.00 34.14 306 GLY A N 1
ATOM 1206 C CA . GLY A 1 180 ? 13.430 -66.332 -47.060 1.00 34.67 306 GLY A CA 1
ATOM 1207 C C . GLY A 1 180 ? 12.105 -65.842 -46.517 1.00 39.03 306 GLY A C 1
ATOM 1208 O O . GLY A 1 180 ? 11.173 -65.576 -47.279 1.00 37.54 306 GLY A O 1
ATOM 1209 N N . MET A 1 181 ? 12.015 -65.706 -45.194 1.00 41.76 307 MET A N 1
ATOM 1210 C CA . MET A 1 181 ? 10.767 -65.250 -44.593 1.00 37.96 307 MET A CA 1
ATOM 1211 C C . MET A 1 181 ? 10.380 -63.853 -45.069 1.00 40.52 307 MET A C 1
ATOM 1212 O O . MET A 1 181 ? 9.214 -63.598 -45.372 1.00 41.87 307 MET A O 1
ATOM 1217 N N . ASP A 1 182 ? 11.348 -62.946 -45.129 1.00 38.08 308 ASP A N 1
ATOM 1218 C CA . ASP A 1 182 ? 11.070 -61.618 -45.670 1.00 39.34 308 ASP A CA 1
ATOM 1219 C C . ASP A 1 182 ? 10.482 -61.704 -47.082 1.00 43.84 308 ASP A C 1
ATOM 1220 O O . ASP A 1 182 ? 9.501 -61.020 -47.393 1.00 46.74 308 ASP A O 1
ATOM 1225 N N . ALA A 1 183 ? 11.072 -62.560 -47.922 1.00 41.70 309 ALA A N 1
ATOM 1226 C CA . ALA A 1 183 ? 10.559 -62.783 -49.274 1.00 40.03 309 ALA A CA 1
ATOM 1227 C C . ALA A 1 183 ? 9.097 -63.233 -49.272 1.00 43.42 309 ALA A C 1
ATOM 1228 O O . ALA A 1 183 ? 8.237 -62.626 -49.920 1.00 43.65 309 ALA A O 1
ATOM 1230 N N . ALA A 1 184 ? 8.828 -64.290 -48.509 1.00 48.27 310 ALA A N 1
ATOM 1231 C CA . ALA A 1 184 ? 7.487 -64.858 -48.381 1.00 44.28 310 ALA A CA 1
ATOM 1232 C C . ALA A 1 184 ? 6.470 -63.821 -47.909 1.00 43.81 310 ALA A C 1
ATOM 1233 O O . ALA A 1 184 ? 5.372 -63.718 -48.450 1.00 43.20 310 ALA A O 1
ATOM 1235 N N . LEU A 1 185 ? 6.853 -63.042 -46.906 1.00 44.79 311 LEU A N 1
ATOM 1236 C CA . LEU A 1 185 ? 5.983 -62.006 -46.374 1.00 47.64 311 LEU A CA 1
ATOM 1237 C C . LEU A 1 185 ? 5.664 -60.968 -47.446 1.00 51.94 311 LEU A C 1
ATOM 1238 O O . LEU A 1 185 ? 4.515 -60.539 -47.590 1.00 52.93 311 LEU A O 1
ATOM 1243 N N . ARG A 1 186 ? 6.687 -60.563 -48.194 1.00 51.08 312 ARG A N 1
ATOM 1244 C CA . ARG A 1 186 ? 6.495 -59.569 -49.237 1.00 53.58 312 ARG A CA 1
ATOM 1245 C C . ARG A 1 186 ? 5.541 -60.074 -50.309 1.00 55.32 312 ARG A C 1
ATOM 1246 O O . ARG A 1 186 ? 4.635 -59.356 -50.723 1.00 59.23 312 ARG A O 1
ATOM 1254 N N . PHE A 1 187 ? 5.713 -61.327 -50.716 1.00 50.49 313 PHE A N 1
ATOM 1255 C CA . PHE A 1 187 ? 4.815 -61.938 -51.698 1.00 54.34 313 PHE A CA 1
ATOM 1256 C C . PHE A 1 187 ? 3.379 -61.968 -51.207 1.00 58.05 313 PHE A C 1
ATOM 1257 O O . PHE A 1 187 ? 2.444 -61.614 -51.931 1.00 61.36 313 PHE A O 1
ATOM 1265 N N . LEU A 1 188 ? 3.222 -62.394 -49.962 1.00 58.23 314 LEU A N 1
ATOM 1266 C CA . LEU A 1 188 ? 1.927 -62.436 -49.309 1.00 57.60 314 LEU A CA 1
ATOM 1267 C C . LEU A 1 188 ? 1.251 -61.059 -49.341 1.00 63.30 314 LEU A C 1
ATOM 1268 O O . LEU A 1 188 ? 0.066 -60.940 -49.638 1.00 67.27 314 LEU A O 1
ATOM 1273 N N . ASN A 1 189 ? 2.018 -60.018 -49.048 1.00 63.86 315 ASN A N 1
ATOM 1274 C CA . ASN A 1 189 ? 1.477 -58.665 -48.971 1.00 68.30 315 ASN A CA 1
ATOM 1275 C C . ASN A 1 189 ? 1.176 -58.007 -50.302 1.00 72.76 315 ASN A C 1
ATOM 1276 O O . ASN A 1 189 ? 0.238 -57.221 -50.418 1.00 75.95 315 ASN A O 1
ATOM 1281 N N . CYS A 1 190 ? 1.986 -58.312 -51.304 1.00 74.91 316 CYS A N 1
ATOM 1282 C CA . CYS A 1 190 ? 1.859 -57.640 -52.583 1.00 71.49 316 CYS A CA 1
ATOM 1283 C C . CYS A 1 190 ? 1.118 -58.520 -53.579 1.00 71.71 316 CYS A C 1
ATOM 1284 O O . CYS A 1 190 ? 1.016 -58.179 -54.755 1.00 74.13 316 CYS A O 1
ATOM 1287 N N . SER A 1 191 ? 0.604 -59.655 -53.111 1.00 72.40 317 SER A N 1
ATOM 1288 C CA . SER A 1 191 ? -0.210 -60.491 -53.980 1.00 73.12 317 SER A CA 1
ATOM 1289 C C . SER A 1 191 ? -1.467 -61.046 -53.309 1.00 77.18 317 SER A C 1
ATOM 1290 O O . SER A 1 191 ? -2.569 -60.835 -53.802 1.00 85.01 317 SER A O 1
ATOM 1293 N N . LEU A 1 192 ? -1.322 -61.691 -52.156 1.00 74.58 318 LEU A N 1
ATOM 1294 C CA . LEU A 1 192 ? -2.444 -62.447 -51.587 1.00 75.25 318 LEU A CA 1
ATOM 1295 C C . LEU A 1 192 ? -3.294 -61.629 -50.640 1.00 75.71 318 LEU A C 1
ATOM 1296 O O . LEU A 1 192 ? -4.381 -62.053 -50.252 1.00 76.08 318 LEU A O 1
ATOM 1301 N N . LEU A 1 193 ? -2.822 -60.435 -50.309 1.00 77.26 319 LEU A N 1
ATOM 1302 C CA . LEU A 1 193 ? -3.499 -59.607 -49.330 1.00 72.04 319 LEU A CA 1
ATOM 1303 C C . LEU A 1 193 ? -4.188 -58.414 -49.979 1.00 80.32 319 LEU A C 1
ATOM 1304 O O . LEU A 1 193 ? -4.724 -57.550 -49.288 1.00 88.13 319 LEU A O 1
ATOM 1309 N N . SER A 1 194 ? -4.183 -58.368 -51.308 1.00 81.64 320 SER A N 1
ATOM 1310 C CA . SER A 1 194 ? -5.007 -57.396 -52.017 1.00 85.19 320 SER A CA 1
ATOM 1311 C C . SER A 1 194 ? -6.452 -57.891 -52.006 1.00 89.85 320 SER A C 1
ATOM 1312 O O . SER A 1 194 ? -6.715 -59.047 -51.664 1.00 89.25 320 SER A O 1
ATOM 1315 N N . LYS A 1 195 ? -7.393 -57.025 -52.362 1.00 95.36 321 LYS A N 1
ATOM 1316 C CA . LYS A 1 195 ? -8.785 -57.451 -52.447 1.00 98.27 321 LYS A CA 1
ATOM 1317 C C . LYS A 1 195 ? -9.094 -57.963 -53.851 1.00 95.34 321 LYS A C 1
ATOM 1318 O O . LYS A 1 195 ? -10.028 -58.744 -54.043 1.00 95.34 321 LYS A O 1
ATOM 1320 N N . GLU A 1 196 ? -8.291 -57.542 -54.828 1.00 94.25 322 GLU A N 1
ATOM 1321 C CA . GLU A 1 196 ? -8.450 -58.033 -56.191 1.00 93.61 322 GLU A CA 1
ATOM 1322 C C . GLU A 1 196 ? -8.079 -59.517 -56.251 1.00 98.77 322 GLU A C 1
ATOM 1323 O O . GLU A 1 196 ? -8.455 -60.228 -57.185 1.00 100.84 322 GLU A O 1
ATOM 1325 N N . HIS A 1 197 ? -7.316 -59.966 -55.256 1.00 94.62 323 HIS A N 1
ATOM 1326 C CA . HIS A 1 197 ? -6.950 -61.372 -55.120 1.00 93.81 323 HIS A CA 1
ATOM 1327 C C . HIS A 1 197 ? -7.972 -62.093 -54.233 1.00 96.59 323 HIS A C 1
ATOM 1328 O O . HIS A 1 197 ? -7.649 -62.517 -53.122 1.00 93.26 323 HIS A O 1
ATOM 1335 N N . ASP A 1 198 ? -9.195 -62.252 -54.726 1.00 101.87 324 ASP A N 1
ATOM 1336 C CA . ASP A 1 198 ? -10.265 -62.821 -53.910 1.00 102.46 324 ASP A CA 1
ATOM 1337 C C . ASP A 1 198 ? -10.237 -64.352 -53.834 1.00 96.81 324 ASP A C 1
ATOM 1338 O O . ASP A 1 198 ? -11.013 -64.950 -53.085 1.00 97.57 324 ASP A O 1
ATOM 1340 N N . GLU A 1 199 ? -9.346 -64.986 -54.589 1.00 85.56 325 GLU A N 1
ATOM 1341 C CA . GLU A 1 199 ? -9.286 -66.444 -54.594 1.00 80.75 325 GLU A CA 1
ATOM 1342 C C . GLU A 1 199 ? -7.857 -66.965 -54.413 1.00 80.08 325 GLU A C 1
ATOM 1343 O O . GLU A 1 199 ? -6.942 -66.577 -55.139 1.00 82.34 325 GLU A O 1
ATOM 1345 N N . ILE A 1 200 ? -7.682 -67.859 -53.445 1.00 77.99 326 ILE A N 1
ATOM 1346 C CA . ILE A 1 200 ? -6.362 -68.361 -53.073 1.00 71.87 326 ILE A CA 1
ATOM 1347 C C . ILE A 1 200 ? -6.030 -69.672 -53.780 1.00 67.10 326 ILE A C 1
ATOM 1348 O O . ILE A 1 200 ? -6.601 -70.712 -53.483 1.00 71.00 326 ILE A O 1
ATOM 1353 N N . SER A 1 201 ? -5.108 -69.602 -54.730 1.00 67.37 327 SER A N 1
ATOM 1354 C CA . SER A 1 201 ? -4.696 -70.755 -55.520 1.00 63.12 327 SER A CA 1
ATOM 1355 C C . SER A 1 201 ? -3.710 -71.688 -54.825 1.00 62.68 327 SER A C 1
ATOM 1356 O O . SER A 1 201 ? -3.086 -71.327 -53.839 1.00 66.87 327 SER A O 1
ATOM 1359 N N . ILE A 1 202 ? -3.561 -72.887 -55.375 1.00 65.14 328 ILE A N 1
ATOM 1360 C CA . ILE A 1 202 ? -2.558 -73.856 -54.934 1.00 58.70 328 ILE A CA 1
ATOM 1361 C C . ILE A 1 202 ? -1.125 -73.440 -55.347 1.00 65.70 328 ILE A C 1
ATOM 1362 O O . ILE A 1 202 ? -0.133 -73.695 -54.629 1.00 66.82 328 ILE A O 1
ATOM 1367 N N . ASP A 1 203 ? -1.016 -72.774 -56.497 1.00 70.03 329 ASP A N 1
ATOM 1368 C CA . ASP A 1 203 ? 0.281 -72.292 -56.959 1.00 69.01 329 ASP A CA 1
ATOM 1369 C C . ASP A 1 203 ? 0.759 -71.213 -55.994 1.00 64.30 329 ASP A C 1
ATOM 1370 O O . ASP A 1 203 ? 1.957 -71.037 -55.797 1.00 62.85 329 ASP A O 1
ATOM 1372 N N . ASP A 1 204 ? -0.189 -70.544 -55.345 1.00 60.74 330 ASP A N 1
ATOM 1373 C CA . ASP A 1 204 ? 0.141 -69.550 -54.329 1.00 63.39 330 ASP A CA 1
ATOM 1374 C C . ASP A 1 204 ? 0.793 -70.173 -53.083 1.00 60.70 330 ASP A C 1
ATOM 1375 O O . ASP A 1 204 ? 1.756 -69.616 -52.547 1.00 61.50 330 ASP A O 1
ATOM 1380 N N . ILE A 1 205 ? 0.284 -71.311 -52.614 1.00 55.93 331 ILE A N 1
ATOM 1381 C CA . ILE A 1 205 ? 0.937 -71.995 -51.498 1.00 57.85 331 ILE A CA 1
ATOM 1382 C C . ILE A 1 205 ? 2.323 -72.471 -51.917 1.00 53.18 331 ILE A C 1
ATOM 1383 O O . ILE A 1 205 ? 3.299 -72.314 -51.171 1.00 52.22 331 ILE A O 1
ATOM 1388 N N . LEU A 1 206 ? 2.419 -73.018 -53.123 1.00 59.90 332 LEU A N 1
ATOM 1389 C CA . LEU A 1 206 ? 3.725 -73.444 -53.633 1.00 58.49 332 LEU A CA 1
ATOM 1390 C C . LEU A 1 206 ? 4.733 -72.278 -53.673 1.00 53.51 332 LEU A C 1
ATOM 1391 O O . LEU A 1 206 ? 5.898 -72.429 -53.305 1.00 46.92 332 LEU A O 1
ATOM 1396 N N . GLU A 1 207 ? 4.266 -71.106 -54.083 1.00 55.41 333 GLU A N 1
ATOM 1397 C CA . GLU A 1 207 ? 5.129 -69.941 -54.194 1.00 53.38 333 GLU A CA 1
ATOM 1398 C C . GLU A 1 207 ? 5.530 -69.432 -52.824 1.00 54.37 333 GLU A C 1
ATOM 1399 O O . GLU A 1 207 ? 6.681 -69.022 -52.620 1.00 53.45 333 GLU A O 1
ATOM 1405 N N . MET A 1 208 ? 4.590 -69.466 -51.880 1.00 54.89 334 MET A N 1
ATOM 1406 C CA . MET A 1 208 ? 4.929 -69.110 -50.512 1.00 48.13 334 MET A CA 1
ATOM 1407 C C . MET A 1 208 ? 6.013 -70.013 -49.990 1.00 47.17 334 MET A C 1
ATOM 1408 O O . MET A 1 208 ? 6.976 -69.528 -49.414 1.00 50.38 334 MET A O 1
ATOM 1413 N N . HIS A 1 209 ? 5.898 -71.314 -50.217 1.00 42.59 335 HIS A N 1
ATOM 1414 C CA . HIS A 1 209 ? 6.951 -72.182 -49.729 1.00 41.32 335 HIS A CA 1
ATOM 1415 C C . HIS A 1 209 ? 8.262 -71.900 -50.449 1.00 45.01 335 HIS A C 1
ATOM 1416 O O . HIS A 1 209 ? 9.340 -72.019 -49.863 1.00 43.89 335 HIS A O 1
ATOM 1423 N N . ARG A 1 210 ? 8.167 -71.522 -51.721 1.00 50.60 336 ARG A N 1
ATOM 1424 C CA . ARG A 1 210 ? 9.361 -71.316 -52.527 1.00 48.37 336 ARG A CA 1
ATOM 1425 C C . ARG A 1 210 ? 10.141 -70.129 -52.011 1.00 46.95 336 ARG A C 1
ATOM 1426 O O . ARG A 1 210 ? 11.364 -70.179 -51.923 1.00 48.42 336 ARG A O 1
ATOM 1434 N N . ARG A 1 211 ? 9.434 -69.089 -51.588 1.00 45.20 337 ARG A N 1
ATOM 1435 C CA . ARG A 1 211 ? 10.125 -67.936 -51.035 1.00 44.49 337 ARG A CA 1
ATOM 1436 C C . ARG A 1 211 ? 10.551 -68.198 -49.592 1.00 48.32 337 ARG A C 1
ATOM 1437 O O . ARG A 1 211 ? 11.652 -67.815 -49.195 1.00 54.19 337 ARG A O 1
ATOM 1445 N N . VAL A 1 212 ? 9.719 -68.907 -48.834 1.00 44.88 338 VAL A N 1
ATOM 1446 C CA . VAL A 1 212 ? 10.059 -69.234 -47.464 1.00 41.77 338 VAL A CA 1
ATOM 1447 C C . VAL A 1 212 ? 11.403 -69.939 -47.432 1.00 43.36 338 VAL A C 1
ATOM 1448 O O . VAL A 1 212 ? 12.329 -69.492 -46.756 1.00 46.82 338 VAL A O 1
ATOM 1452 N N . LEU A 1 213 ? 11.539 -70.991 -48.229 1.00 42.04 339 LEU A N 1
ATOM 1453 C CA . LEU A 1 213 ? 12.699 -71.858 -48.095 1.00 44.13 339 LEU A CA 1
ATOM 1454 C C . LEU A 1 213 ? 13.763 -71.644 -49.161 1.00 46.94 339 LEU A C 1
ATOM 1455 O O . LEU A 1 213 ? 14.840 -72.227 -49.078 1.00 46.96 339 LEU A O 1
ATOM 1460 N N . GLY A 1 214 ? 13.468 -70.798 -50.143 1.00 46.01 340 GLY A N 1
ATOM 1461 C CA . GLY A 1 214 ? 14.341 -70.623 -51.292 1.00 45.11 340 GLY A CA 1
ATOM 1462 C C . GLY A 1 214 ? 15.822 -70.455 -51.005 1.00 46.91 340 GLY A C 1
ATOM 1463 O O . GLY A 1 214 ? 16.635 -71.272 -51.414 1.00 49.74 340 GLY A O 1
ATOM 1464 N N . ASN A 1 215 ? 16.166 -69.437 -50.234 1.00 43.75 341 ASN A N 1
ATOM 1465 C CA . ASN A 1 215 ? 17.555 -69.164 -49.940 1.00 40.48 341 ASN A CA 1
ATOM 1466 C C . ASN A 1 215 ? 18.207 -70.276 -49.127 1.00 45.69 341 ASN A C 1
ATOM 1467 O O . ASN A 1 215 ? 19.352 -70.637 -49.386 1.00 48.46 341 ASN A O 1
ATOM 1472 N N . ALA A 1 216 ? 17.482 -70.817 -48.151 1.00 49.59 342 ALA A N 1
ATOM 1473 C CA . ALA A 1 216 ? 18.042 -71.821 -47.242 1.00 42.28 342 ALA A CA 1
ATOM 1474 C C . ALA A 1 216 ? 18.207 -73.195 -47.908 1.00 47.09 342 ALA A C 1
ATOM 1475 O O . ALA A 1 216 ? 19.151 -73.920 -47.614 1.00 52.85 342 ALA A O 1
ATOM 1477 N N . ASP A 1 217 ? 17.289 -73.564 -48.794 1.00 49.27 343 ASP A N 1
ATOM 1478 C CA . ASP A 1 217 ? 17.343 -74.888 -49.417 1.00 53.40 343 ASP A CA 1
ATOM 1479 C C . ASP A 1 217 ? 16.709 -74.885 -50.824 1.00 52.91 343 ASP A C 1
ATOM 1480 O O . ASP A 1 217 ? 15.598 -75.378 -51.022 1.00 53.82 343 ASP A O 1
ATOM 1485 N N . PRO A 1 218 ? 17.443 -74.370 -51.818 1.00 51.92 344 PRO A N 1
ATOM 1486 C CA . PRO A 1 218 ? 16.852 -74.093 -53.134 1.00 57.25 344 PRO A CA 1
ATOM 1487 C C . PRO A 1 218 ? 16.318 -75.329 -53.858 1.00 57.79 344 PRO A C 1
ATOM 1488 O O . PRO A 1 218 ? 15.327 -75.210 -54.580 1.00 58.41 344 PRO A O 1
ATOM 1492 N N . VAL A 1 219 ? 16.944 -76.485 -53.665 1.00 57.16 345 VAL A N 1
ATOM 1493 C CA . VAL A 1 219 ? 16.483 -77.701 -54.329 1.00 62.06 345 VAL A CA 1
ATOM 1494 C C . VAL A 1 219 ? 15.084 -78.129 -53.845 1.00 70.08 345 VAL A C 1
ATOM 1495 O O . VAL A 1 219 ? 14.279 -78.642 -54.632 1.00 71.43 345 VAL A O 1
ATOM 1499 N N . GLU A 1 220 ? 14.785 -77.891 -52.565 1.00 65.64 346 GLU A N 1
ATOM 1500 C CA . GLU A 1 220 ? 13.519 -78.336 -51.989 1.00 62.36 346 GLU A CA 1
ATOM 1501 C C . GLU A 1 220 ? 12.426 -77.271 -51.954 1.00 61.61 346 GLU A C 1
ATOM 1502 O O . GLU A 1 220 ? 11.251 -77.597 -51.804 1.00 61.98 346 GLU A O 1
ATOM 1508 N N . ALA A 1 221 ? 12.797 -76.007 -52.124 1.00 59.45 347 ALA A N 1
ATOM 1509 C CA . ALA A 1 221 ? 11.831 -74.919 -51.998 1.00 55.39 347 ALA A CA 1
ATOM 1510 C C . ALA A 1 221 ? 10.773 -74.970 -53.112 1.00 56.30 347 ALA A C 1
ATOM 1511 O O . ALA A 1 221 ? 11.095 -75.174 -54.286 1.00 56.83 347 ALA A O 1
ATOM 1513 N N . GLY A 1 222 ? 9.512 -74.799 -52.715 1.00 52.21 348 GLY A N 1
ATOM 1514 C CA . GLY A 1 222 ? 8.370 -74.831 -53.612 1.00 53.25 348 GLY A CA 1
ATOM 1515 C C . GLY A 1 222 ? 8.082 -76.188 -54.236 1.00 62.17 348 GLY A C 1
ATOM 1516 O O . GLY A 1 222 ? 7.436 -76.277 -55.287 1.00 63.02 348 GLY A O 1
ATOM 1517 N N . ARG A 1 223 ? 8.566 -77.250 -53.601 1.00 59.57 349 ARG A N 1
ATOM 1518 C CA . ARG A 1 223 ? 8.424 -78.582 -54.167 1.00 61.72 349 ARG A CA 1
ATOM 1519 C C . ARG A 1 223 ? 7.834 -79.589 -53.187 1.00 64.51 349 ARG A C 1
ATOM 1520 O O . ARG A 1 223 ? 8.176 -79.609 -52.006 1.00 66.57 349 ARG A O 1
ATOM 1528 N N . ILE A 1 224 ? 6.919 -80.404 -53.702 1.00 66.50 350 ILE A N 1
ATOM 1529 C CA . ILE A 1 224 ? 6.230 -81.434 -52.938 1.00 60.20 350 ILE A CA 1
ATOM 1530 C C . ILE A 1 224 ? 7.171 -82.584 -52.582 1.00 67.36 350 ILE A C 1
ATOM 1531 O O . ILE A 1 224 ? 7.964 -83.029 -53.420 1.00 70.00 350 ILE A O 1
ATOM 1536 N N . ARG A 1 225 ? 7.098 -83.058 -51.340 1.00 65.83 351 ARG A N 1
ATOM 1537 C CA . ARG A 1 225 ? 7.949 -84.165 -50.912 1.00 76.62 351 ARG A CA 1
ATOM 1538 C C . ARG A 1 225 ? 7.611 -85.485 -51.599 1.00 90.00 351 ARG A C 1
ATOM 1539 O O . ARG A 1 225 ? 6.443 -85.805 -51.845 1.00 83.74 351 ARG A O 1
ATOM 1547 N N . THR A 1 226 ? 8.655 -86.240 -51.924 1.00 97.88 352 THR A N 1
ATOM 1548 C CA . THR A 1 226 ? 8.483 -87.531 -52.569 1.00 97.08 352 THR A CA 1
ATOM 1549 C C . THR A 1 226 ? 9.009 -88.681 -51.689 1.00 102.11 352 THR A C 1
ATOM 1550 O O . THR A 1 226 ? 9.716 -89.568 -52.167 1.00 103.52 352 THR A O 1
ATOM 1554 N N . THR A 1 227 ? 8.643 -88.659 -50.406 1.00 99.00 353 THR A N 1
ATOM 1555 C CA . THR A 1 227 ? 8.802 -89.816 -49.515 1.00 101.74 353 THR A CA 1
ATOM 1556 C C . THR A 1 227 ? 7.821 -89.722 -48.337 1.00 103.26 353 THR A C 1
ATOM 1557 O O . THR A 1 227 ? 7.124 -88.720 -48.178 1.00 101.09 353 THR A O 1
ATOM 1561 N N . GLN A 1 228 ? 7.752 -90.779 -47.532 1.00 102.11 354 GLN A N 1
ATOM 1562 C CA . GLN A 1 228 ? 6.947 -90.760 -46.313 1.00 107.41 354 GLN A CA 1
ATOM 1563 C C . GLN A 1 228 ? 7.822 -90.363 -45.126 1.00 107.29 354 GLN A C 1
ATOM 1564 O O . GLN A 1 228 ? 9.020 -90.662 -45.107 1.00 106.36 354 GLN A O 1
ATOM 1570 N N . VAL A 1 229 ? 7.233 -89.692 -44.140 1.00 103.17 355 VAL A N 1
ATOM 1571 C CA . VAL A 1 229 ? 8.004 -89.230 -42.989 1.00 106.95 355 VAL A CA 1
ATOM 1572 C C . VAL A 1 229 ? 7.557 -89.924 -41.698 1.00 104.10 355 VAL A C 1
ATOM 1573 O O . VAL A 1 229 ? 6.379 -90.254 -41.525 1.00 100.65 355 VAL A O 1
ATOM 1577 N N . TYR A 1 230 ? 8.521 -90.154 -40.807 1.00 103.52 356 TYR A N 1
ATOM 1578 C CA . TYR A 1 230 ? 8.292 -90.900 -39.574 1.00 100.72 356 TYR A CA 1
ATOM 1579 C C . TYR A 1 230 ? 7.681 -90.028 -38.481 1.00 100.23 356 TYR A C 1
ATOM 1580 O O . TYR A 1 230 ? 7.293 -88.884 -38.723 1.00 102.31 356 TYR A O 1
ATOM 1582 N N . THR A 1 235 ? 1.868 -92.091 -34.795 1.00 108.16 361 THR A N 1
ATOM 1583 C CA . THR A 1 235 ? 1.755 -90.652 -35.022 1.00 111.55 361 THR A CA 1
ATOM 1584 C C . THR A 1 235 ? 2.224 -90.201 -36.423 1.00 113.65 361 THR A C 1
ATOM 1585 O O . THR A 1 235 ? 3.082 -89.322 -36.546 1.00 108.53 361 THR A O 1
ATOM 1589 N N . PRO A 1 236 ? 1.640 -90.783 -37.492 1.00 118.29 362 PRO A N 1
ATOM 1590 C CA . PRO A 1 236 ? 2.103 -90.440 -38.843 1.00 116.14 362 PRO A CA 1
ATOM 1591 C C . PRO A 1 236 ? 1.375 -89.283 -39.537 1.00 110.01 362 PRO A C 1
ATOM 1592 O O . PRO A 1 236 ? 0.413 -88.702 -39.027 1.00 105.58 362 PRO A O 1
ATOM 1596 N N . VAL A 1 237 ? 1.894 -88.954 -40.714 1.00 107.29 363 VAL A N 1
ATOM 1597 C CA . VAL A 1 237 ? 1.378 -87.902 -41.579 1.00 100.19 363 VAL A CA 1
ATOM 1598 C C . VAL A 1 237 ? 0.896 -88.528 -42.895 1.00 102.09 363 VAL A C 1
ATOM 1599 O O . VAL A 1 237 ? 1.426 -89.562 -43.304 1.00 109.70 363 VAL A O 1
ATOM 1603 N N . SER A 1 238 ? -0.122 -87.936 -43.521 1.00 95.00 364 SER A N 1
ATOM 1604 C CA . SER A 1 238 ? -0.688 -88.415 -44.792 1.00 100.21 364 SER A CA 1
ATOM 1605 C C . SER A 1 238 ? 0.331 -88.927 -45.826 1.00 100.58 364 SER A C 1
ATOM 1606 O O . SER A 1 238 ? 1.360 -88.291 -46.055 1.00 99.54 364 SER A O 1
ATOM 1609 N N . PRO A 1 239 ? 0.050 -90.096 -46.435 1.00 107.72 365 PRO A N 1
ATOM 1610 C CA . PRO A 1 239 ? 0.839 -90.652 -47.546 1.00 111.77 365 PRO A CA 1
ATOM 1611 C C . PRO A 1 239 ? 0.911 -89.694 -48.736 1.00 106.64 365 PRO A C 1
ATOM 1612 O O . PRO A 1 239 ? 0.168 -88.708 -48.787 1.00 103.86 365 PRO A O 1
ATOM 1616 N N . GLU A 1 240 ? 1.773 -89.998 -49.699 1.00 103.13 366 GLU A N 1
ATOM 1617 C CA . GLU A 1 240 ? 1.928 -89.139 -50.868 1.00 102.74 366 GLU A CA 1
ATOM 1618 C C . GLU A 1 240 ? 0.770 -89.108 -51.845 1.00 108.80 366 GLU A C 1
ATOM 1619 O O . GLU A 1 240 ? 0.983 -89.092 -53.060 1.00 107.80 366 GLU A O 1
ATOM 1625 N N . TYR A 1 241 ? -0.454 -89.116 -51.346 1.00 111.71 367 TYR A N 1
ATOM 1626 C CA . TYR A 1 241 ? -1.597 -88.966 -52.232 1.00 109.06 367 TYR A CA 1
ATOM 1627 C C . TYR A 1 241 ? -1.725 -87.462 -52.552 1.00 109.11 367 TYR A C 1
ATOM 1628 O O . TYR A 1 241 ? -2.743 -87.007 -53.077 1.00 105.63 367 TYR A O 1
ATOM 1630 N N . VAL A 1 242 ? -0.641 -86.724 -52.308 1.00 110.14 368 VAL A N 1
ATOM 1631 C CA . VAL A 1 242 ? -0.697 -85.439 -51.605 1.00 100.11 368 VAL A CA 1
ATOM 1632 C C . VAL A 1 242 ? -1.344 -84.244 -52.314 1.00 95.15 368 VAL A C 1
ATOM 1633 O O . VAL A 1 242 ? -2.066 -83.466 -51.668 1.00 90.84 368 VAL A O 1
ATOM 1637 N N . MET A 1 243 ? -1.159 -84.130 -53.627 1.00 90.83 369 MET A N 1
ATOM 1638 C CA . MET A 1 243 ? -1.698 -82.994 -54.361 1.00 86.07 369 MET A CA 1
ATOM 1639 C C . MET A 1 243 ? -3.183 -82.805 -54.086 1.00 85.12 369 MET A C 1
ATOM 1640 O O . MET A 1 243 ? -3.646 -81.675 -53.883 1.00 82.67 369 MET A O 1
ATOM 1645 N N . GLU A 1 244 ? -3.914 -83.908 -53.985 1.00 82.34 370 GLU A N 1
ATOM 1646 C CA . GLU A 1 244 ? -5.348 -83.807 -53.787 1.00 86.56 370 GLU A CA 1
ATOM 1647 C C . GLU A 1 244 ? -5.709 -83.054 -52.515 1.00 81.11 370 GLU A C 1
ATOM 1648 O O . GLU A 1 244 ? -6.536 -82.139 -52.564 1.00 77.18 370 GLU A O 1
ATOM 1650 N N . GLN A 1 245 ? -5.049 -83.357 -51.399 1.00 84.38 371 GLN A N 1
ATOM 1651 C CA . GLN A 1 245 ? -5.387 -82.626 -50.175 1.00 89.40 371 GLN A CA 1
ATOM 1652 C C . GLN A 1 245 ? -5.027 -81.151 -50.305 1.00 79.92 371 GLN A C 1
ATOM 1653 O O . GLN A 1 245 ? -5.739 -80.293 -49.773 1.00 76.27 371 GLN A O 1
ATOM 1659 N N . LEU A 1 246 ? -3.939 -80.849 -51.011 1.00 72.52 372 LEU A N 1
ATOM 1660 C CA . LEU A 1 246 ? -3.616 -79.446 -51.200 1.00 73.04 372 LEU A CA 1
ATOM 1661 C C . LEU A 1 246 ? -4.788 -78.793 -51.901 1.00 74.80 372 LEU A C 1
ATOM 1662 O O . LEU A 1 246 ? -5.281 -77.746 -51.456 1.00 71.40 372 LEU A O 1
ATOM 1667 N N . LYS A 1 247 ? -5.296 -79.465 -52.932 1.00 74.58 373 LYS A N 1
ATOM 1668 C CA . LYS A 1 247 ? -6.417 -78.926 -53.675 1.00 77.41 373 LYS A CA 1
ATOM 1669 C C . LYS A 1 247 ? -7.580 -78.757 -52.696 1.00 77.50 373 LYS A C 1
ATOM 1670 O O . LYS A 1 247 ? -8.221 -77.693 -52.648 1.00 73.91 373 LYS A O 1
ATOM 1676 N N . ASP A 1 248 ? -7.768 -79.766 -51.846 1.00 75.02 374 ASP A N 1
ATOM 1677 C CA . ASP A 1 248 ? -8.836 -79.727 -50.860 1.00 78.21 374 ASP A CA 1
ATOM 1678 C C . ASP A 1 248 ? -8.743 -78.455 -50.024 1.00 81.15 374 ASP A C 1
ATOM 1679 O O . ASP A 1 248 ? -9.713 -77.680 -49.956 1.00 79.77 374 ASP A O 1
ATOM 1684 N N . ILE A 1 249 ? -7.544 -78.177 -49.508 1.00 79.90 375 ILE A N 1
ATOM 1685 C CA . ILE A 1 249 ? -7.345 -77.007 -48.662 1.00 72.09 375 ILE A CA 1
ATOM 1686 C C . ILE A 1 249 ? -7.775 -75.774 -49.428 1.00 73.16 375 ILE A C 1
ATOM 1687 O O . ILE A 1 249 ? -8.628 -74.997 -48.960 1.00 69.11 375 ILE A O 1
ATOM 1692 N N . VAL A 1 250 ? -7.258 -75.662 -50.649 1.00 69.64 376 VAL A N 1
ATOM 1693 C CA . VAL A 1 250 ? -7.497 -74.484 -51.452 1.00 70.83 376 VAL A CA 1
ATOM 1694 C C . VAL A 1 250 ? -8.987 -74.318 -51.641 1.00 71.77 376 VAL A C 1
ATOM 1695 O O . VAL A 1 250 ? -9.548 -73.237 -51.386 1.00 68.23 376 VAL A O 1
ATOM 1699 N N . ASP A 1 251 ? -9.643 -75.427 -51.974 1.00 72.09 377 ASP A N 1
ATOM 1700 C CA . ASP A 1 251 ? -11.066 -75.373 -52.257 1.00 72.30 377 ASP A CA 1
ATOM 1701 C C . ASP A 1 251 ? -11.836 -74.943 -51.030 1.00 71.97 377 ASP A C 1
ATOM 1702 O O . ASP A 1 251 ? -12.698 -74.054 -51.101 1.00 67.50 377 ASP A O 1
ATOM 1707 N N . TRP A 1 252 ? -11.475 -75.537 -49.896 1.00 70.62 378 TRP A N 1
ATOM 1708 C CA . TRP A 1 252 ? -12.141 -75.202 -48.656 1.00 69.68 378 TRP A CA 1
ATOM 1709 C C . TRP A 1 252 ? -12.004 -73.725 -48.342 1.00 71.08 378 TRP A C 1
ATOM 1710 O O . TRP A 1 252 ? -12.949 -73.110 -47.842 1.00 71.12 378 TRP A O 1
ATOM 1721 N N . LEU A 1 253 ? -10.844 -73.151 -48.659 1.00 70.06 379 LEU A N 1
ATOM 1722 C CA . LEU A 1 253 ? -10.617 -71.743 -48.365 1.00 68.49 379 LEU A CA 1
ATOM 1723 C C . LEU A 1 253 ? -11.495 -70.845 -49.223 1.00 72.65 379 LEU A C 1
ATOM 1724 O O . LEU A 1 253 ? -11.919 -69.769 -48.788 1.00 68.52 379 LEU A O 1
ATOM 1729 N N . ASN A 1 254 ? -11.794 -71.303 -50.436 1.00 76.24 380 ASN A N 1
ATOM 1730 C CA . ASN A 1 254 ? -12.471 -70.436 -51.387 1.00 74.54 380 ASN A CA 1
ATOM 1731 C C . ASN A 1 254 ? -13.975 -70.666 -51.408 1.00 74.14 380 ASN A C 1
ATOM 1732 O O . ASN A 1 254 ? -14.726 -69.881 -51.986 1.00 73.80 380 ASN A O 1
ATOM 1737 N N . ASP A 1 255 ? -14.401 -71.734 -50.743 1.00 74.84 381 ASP A N 1
ATOM 1738 C CA . ASP A 1 255 ? -15.814 -72.032 -50.549 1.00 72.42 381 ASP A CA 1
ATOM 1739 C C . ASP A 1 255 ? -16.492 -70.918 -49.742 1.00 76.84 381 ASP A C 1
ATOM 1740 O O . ASP A 1 255 ? -15.902 -70.381 -48.800 1.00 77.80 381 ASP A O 1
ATOM 1745 N N . GLU A 1 256 ? -17.728 -70.577 -50.103 1.00 77.82 382 GLU A N 1
ATOM 1746 C CA . GLU A 1 256 ? -18.407 -69.424 -49.506 1.00 73.86 382 GLU A CA 1
ATOM 1747 C C . GLU A 1 256 ? -18.846 -69.708 -48.070 1.00 74.65 382 GLU A C 1
ATOM 1748 O O . GLU A 1 256 ? -18.844 -68.809 -47.219 1.00 75.96 382 GLU A O 1
ATOM 1750 N N . SER A 1 257 ? -19.190 -70.967 -47.806 1.00 75.15 383 SER A N 1
ATOM 1751 C CA . SER A 1 257 ? -19.617 -71.415 -46.478 1.00 73.06 383 SER A CA 1
ATOM 1752 C C . SER A 1 257 ? -18.572 -71.102 -45.409 1.00 76.38 383 SER A C 1
ATOM 1753 O O . SER A 1 257 ? -18.904 -70.807 -44.255 1.00 74.26 383 SER A O 1
ATOM 1756 N N . THR A 1 258 ? -17.306 -71.128 -45.816 1.00 74.46 384 THR A N 1
ATOM 1757 C CA . THR A 1 258 ? -16.199 -70.979 -44.890 1.00 69.38 384 THR A CA 1
ATOM 1758 C C . THR A 1 258 ? -16.070 -69.525 -44.434 1.00 68.94 384 THR A C 1
ATOM 1759 O O . THR A 1 258 ? -15.255 -69.209 -43.565 1.00 70.84 384 THR A O 1
ATOM 1763 N N . LEU A 1 259 ? -16.909 -68.641 -44.969 1.00 65.53 385 LEU A N 1
ATOM 1764 C CA . LEU A 1 259 ? -16.905 -67.264 -44.486 1.00 66.22 385 LEU A CA 1
ATOM 1765 C C . LEU A 1 259 ? -17.786 -67.134 -43.247 1.00 70.94 385 LEU A C 1
ATOM 1766 O O . LEU A 1 259 ? -17.715 -66.147 -42.510 1.00 69.55 385 LEU A O 1
ATOM 1771 N N . THR A 1 260 ? -18.613 -68.148 -43.020 1.00 71.85 386 THR A N 1
ATOM 1772 C CA . THR A 1 260 ? -19.554 -68.144 -41.906 1.00 71.21 386 THR A CA 1
ATOM 1773 C C . THR A 1 260 ? -18.908 -68.686 -40.633 1.00 72.93 386 THR A C 1
ATOM 1774 O O . THR A 1 260 ? -19.502 -68.648 -39.554 1.00 70.90 386 THR A O 1
ATOM 1778 N N . ILE A 1 261 ? -17.690 -69.199 -40.777 1.00 72.78 387 ILE A N 1
ATOM 1779 C CA . ILE A 1 261 ? -16.934 -69.727 -39.654 1.00 63.28 387 ILE A CA 1
ATOM 1780 C C . ILE A 1 261 ? -16.178 -68.580 -39.015 1.00 68.17 387 ILE A C 1
ATOM 1781 O O . ILE A 1 261 ? -15.838 -67.604 -39.688 1.00 74.53 387 ILE A O 1
ATOM 1786 N N . ASP A 1 262 ? -15.956 -68.674 -37.710 1.00 67.19 388 ASP A N 1
ATOM 1787 C CA . ASP A 1 262 ? -15.190 -67.670 -36.995 1.00 66.71 388 ASP A CA 1
ATOM 1788 C C . ASP A 1 262 ? -13.813 -67.571 -37.635 1.00 69.57 388 ASP A C 1
ATOM 1789 O O . ASP A 1 262 ? -13.149 -68.593 -37.816 1.00 70.46 388 ASP A O 1
ATOM 1794 N N . PRO A 1 263 ? -13.385 -66.349 -37.993 1.00 72.50 389 PRO A N 1
ATOM 1795 C CA . PRO A 1 263 ? -12.085 -66.090 -38.630 1.00 70.43 389 PRO A CA 1
ATOM 1796 C C . PRO A 1 263 ? -10.906 -66.778 -37.934 1.00 68.99 389 PRO A C 1
ATOM 1797 O O . PRO A 1 263 ? -10.071 -67.392 -38.605 1.00 65.98 389 PRO A O 1
ATOM 1801 N N . ILE A 1 264 ? -10.860 -66.689 -36.607 1.00 63.66 390 ILE A N 1
ATOM 1802 C CA . ILE A 1 264 ? -9.774 -67.275 -35.831 1.00 63.31 390 ILE A CA 1
ATOM 1803 C C . ILE A 1 264 ? -9.746 -68.797 -35.949 1.00 65.93 390 ILE A C 1
ATOM 1804 O O . ILE A 1 264 ? -8.676 -69.398 -36.152 1.00 64.19 390 ILE A O 1
ATOM 1809 N N . GLU A 1 265 ? -10.918 -69.421 -35.839 1.00 66.29 391 GLU A N 1
ATOM 1810 C CA . GLU A 1 265 ? -10.998 -70.866 -36.004 1.00 60.55 391 GLU A CA 1
ATOM 1811 C C . GLU A 1 265 ? -10.633 -71.247 -37.419 1.00 60.13 391 GLU A C 1
ATOM 1812 O O . GLU A 1 265 ? -9.943 -72.232 -37.627 1.00 58.64 391 GLU A O 1
ATOM 1818 N N . ARG A 1 266 ? -11.100 -70.456 -38.381 1.00 59.84 392 ARG A N 1
ATOM 1819 C CA . ARG A 1 266 ? -10.771 -70.650 -39.786 1.00 57.32 392 ARG A CA 1
ATOM 1820 C C . ARG A 1 266 ? -9.252 -70.723 -39.979 1.00 57.59 392 ARG A C 1
ATOM 1821 O O . ARG A 1 266 ? -8.720 -71.699 -40.536 1.00 52.57 392 ARG A O 1
ATOM 1829 N N . ALA A 1 267 ? -8.561 -69.727 -39.429 1.00 56.39 393 ALA A N 1
ATOM 1830 C CA . ALA A 1 267 ? -7.104 -69.626 -39.512 1.00 56.24 393 ALA A CA 1
ATOM 1831 C C . ALA A 1 267 ? -6.407 -70.819 -38.890 1.00 54.84 393 ALA A C 1
ATOM 1832 O O . ALA A 1 267 ? -5.495 -71.416 -39.490 1.00 54.25 393 ALA A O 1
ATOM 1834 N N . ALA A 1 268 ? -6.832 -71.145 -37.672 1.00 53.55 394 ALA A N 1
ATOM 1835 C CA . ALA A 1 268 ? -6.287 -72.290 -36.961 1.00 51.73 394 ALA A CA 1
ATOM 1836 C C . ALA A 1 268 ? -6.460 -73.574 -37.774 1.00 51.67 394 ALA A C 1
ATOM 1837 O O . ALA A 1 268 ? -5.547 -74.399 -37.864 1.00 49.42 394 ALA A O 1
ATOM 1839 N N . ILE A 1 269 ? -7.637 -73.732 -38.365 1.00 50.24 395 ILE A N 1
ATOM 1840 C CA . ILE A 1 269 ? -7.945 -74.930 -39.122 1.00 55.32 395 ILE A CA 1
ATOM 1841 C C . ILE A 1 269 ? -7.057 -74.999 -40.368 1.00 59.26 395 ILE A C 1
ATOM 1842 O O . ILE A 1 269 ? -6.594 -76.075 -40.730 1.00 56.61 395 ILE A O 1
ATOM 1847 N N . ALA A 1 270 ? -6.802 -73.858 -41.010 1.00 53.79 396 ALA A N 1
ATOM 1848 C CA . ALA A 1 270 ? -5.862 -73.834 -42.132 1.00 51.60 396 ALA A CA 1
ATOM 1849 C C . ALA A 1 270 ? -4.469 -74.312 -41.713 1.00 51.98 396 ALA A C 1
ATOM 1850 O O . ALA A 1 270 ? -3.912 -75.237 -42.315 1.00 52.73 396 ALA A O 1
ATOM 1852 N N . HIS A 1 271 ? -3.915 -73.669 -40.685 1.00 51.52 397 HIS A N 1
ATOM 1853 C CA . HIS A 1 271 ? -2.631 -74.081 -40.110 1.00 50.89 397 HIS A CA 1
ATOM 1854 C C . HIS A 1 271 ? -2.582 -75.589 -39.884 1.00 55.37 397 HIS A C 1
ATOM 1855 O O . HIS A 1 271 ? -1.627 -76.264 -40.274 1.00 53.04 397 HIS A O 1
ATOM 1862 N N . TYR A 1 272 ? -3.640 -76.093 -39.253 1.00 63.20 398 TYR A N 1
ATOM 1863 C CA . TYR A 1 272 ? -3.769 -77.496 -38.863 1.00 59.79 398 TYR A CA 1
ATOM 1864 C C . TYR A 1 272 ? -3.821 -78.432 -40.058 1.00 55.23 398 TYR A C 1
ATOM 1865 O O . TYR A 1 272 ? -3.143 -79.458 -40.088 1.00 54.48 398 TYR A O 1
ATOM 1874 N N . LYS A 1 273 ? -4.643 -78.081 -41.036 1.00 57.20 399 LYS A N 1
ATOM 1875 C CA . LYS A 1 273 ? -4.779 -78.892 -42.234 1.00 59.88 399 LYS A CA 1
ATOM 1876 C C . LYS A 1 273 ? -3.429 -78.988 -42.917 1.00 61.96 399 LYS A C 1
ATOM 1877 O O . LYS A 1 273 ? -2.955 -80.088 -43.192 1.00 61.55 399 LYS A O 1
ATOM 1883 N N . LEU A 1 274 ? -2.779 -77.840 -43.118 1.00 61.22 400 LEU A N 1
ATOM 1884 C CA . LEU A 1 274 ? -1.493 -77.811 -43.820 1.00 57.86 400 LEU A CA 1
ATOM 1885 C C . LEU A 1 274 ? -0.396 -78.570 -43.082 1.00 58.41 400 LEU A C 1
ATOM 1886 O O . LEU A 1 274 ? 0.359 -79.324 -43.701 1.00 56.61 400 LEU A O 1
ATOM 1891 N N . VAL A 1 275 ? -0.289 -78.358 -41.771 1.00 59.29 401 VAL A N 1
ATOM 1892 C CA . VAL A 1 275 ? 0.724 -79.053 -40.982 1.00 59.94 401 VAL A CA 1
ATOM 1893 C C . VAL A 1 275 ? 0.461 -80.567 -40.977 1.00 60.65 401 VAL A C 1
ATOM 1894 O O . VAL A 1 275 ? 1.400 -81.363 -40.936 1.00 60.33 401 VAL A O 1
ATOM 1898 N N . LEU A 1 276 ? -0.810 -80.963 -41.050 1.00 62.41 402 LEU A N 1
ATOM 1899 C CA . LEU A 1 276 ? -1.165 -82.383 -41.036 1.00 63.81 402 LEU A CA 1
ATOM 1900 C C . LEU A 1 276 ? -0.941 -83.064 -42.375 1.00 62.51 402 LEU A C 1
ATOM 1901 O O . LEU A 1 276 ? -0.575 -84.233 -42.426 1.00 68.52 402 LEU A O 1
ATOM 1906 N N . VAL A 1 277 ? -1.193 -82.342 -43.458 1.00 60.98 403 VAL A N 1
ATOM 1907 C CA . VAL A 1 277 ? -0.833 -82.821 -44.785 1.00 61.87 403 VAL A CA 1
ATOM 1908 C C . VAL A 1 277 ? 0.693 -82.927 -44.898 1.00 64.49 403 VAL A C 1
ATOM 1909 O O . VAL A 1 277 ? 1.214 -83.886 -45.482 1.00 65.15 403 VAL A O 1
ATOM 1913 N N . HIS A 1 278 ? 1.388 -81.943 -44.319 1.00 61.71 404 HIS A N 1
ATOM 1914 C CA . HIS A 1 278 ? 2.854 -81.870 -44.324 1.00 59.31 404 HIS A CA 1
ATOM 1915 C C . HIS A 1 278 ? 3.414 -82.101 -45.732 1.00 61.31 404 HIS A C 1
ATOM 1916 O O . HIS A 1 278 ? 4.134 -83.069 -45.973 1.00 64.08 404 HIS A O 1
ATOM 1923 N N . PRO A 1 279 ? 3.099 -81.184 -46.664 1.00 54.26 405 PRO A N 1
ATOM 1924 C CA . PRO A 1 279 ? 3.420 -81.392 -48.076 1.00 55.48 405 PRO A CA 1
ATOM 1925 C C . PRO A 1 279 ? 4.869 -81.149 -48.502 1.00 55.62 405 PRO A C 1
ATOM 1926 O O . PRO A 1 279 ? 5.223 -81.506 -49.622 1.00 61.93 405 PRO A O 1
ATOM 1930 N N . PHE A 1 280 ? 5.697 -80.570 -47.648 1.00 53.65 406 PHE A N 1
ATOM 1931 C CA . PHE A 1 280 ? 7.075 -80.307 -48.031 1.00 52.44 406 PHE A CA 1
ATOM 1932 C C . PHE A 1 280 ? 8.050 -81.113 -47.186 1.00 57.24 406 PHE A C 1
ATOM 1933 O O . PHE A 1 280 ? 7.718 -81.531 -46.079 1.00 62.05 406 PHE A O 1
ATOM 1941 N N . THR A 1 281 ? 9.262 -81.310 -47.684 1.00 58.66 407 THR A N 1
ATOM 1942 C CA . THR A 1 281 ? 10.268 -82.002 -46.890 1.00 61.35 407 THR A CA 1
ATOM 1943 C C . THR A 1 281 ? 10.630 -81.184 -45.646 1.00 58.43 407 THR A C 1
ATOM 1944 O O . THR A 1 281 ? 10.849 -81.744 -44.574 1.00 63.31 407 THR A O 1
ATOM 1948 N N . ASP A 1 282 ? 10.674 -79.862 -45.788 1.00 54.57 408 ASP A N 1
ATOM 1949 C CA . ASP A 1 282 ? 10.886 -78.968 -44.650 1.00 57.44 408 ASP A CA 1
ATOM 1950 C C . ASP A 1 282 ? 10.132 -77.666 -44.893 1.00 50.93 408 ASP A C 1
ATOM 1951 O O . ASP A 1 282 ? 9.623 -77.446 -45.987 1.00 50.93 408 ASP A O 1
ATOM 1956 N N . GLY A 1 283 ? 10.046 -76.816 -43.876 1.00 46.36 409 GLY A N 1
ATOM 1957 C CA . GLY A 1 283 ? 9.381 -75.533 -44.007 1.00 44.35 409 GLY A CA 1
ATOM 1958 C C . GLY A 1 283 ? 7.877 -75.545 -43.842 1.00 42.60 409 GLY A C 1
ATOM 1959 O O . GLY A 1 283 ? 7.201 -74.549 -44.109 1.00 40.98 409 GLY A O 1
ATOM 1960 N N . ASN A 1 284 ? 7.349 -76.670 -43.382 1.00 46.56 410 ASN A N 1
ATOM 1961 C CA . ASN A 1 284 ? 5.913 -76.824 -43.172 1.00 46.60 410 ASN A CA 1
ATOM 1962 C C . ASN A 1 284 ? 5.328 -75.874 -42.117 1.00 47.09 410 ASN A C 1
ATOM 1963 O O . ASN A 1 284 ? 4.307 -75.220 -42.362 1.00 44.71 410 ASN A O 1
ATOM 1968 N N . GLY A 1 285 ? 5.967 -75.808 -40.949 1.00 44.35 411 GLY A N 1
ATOM 1969 C CA . GLY A 1 285 ? 5.534 -74.922 -39.883 1.00 42.13 411 GLY A CA 1
ATOM 1970 C C . GLY A 1 285 ? 5.518 -73.440 -40.218 1.00 43.51 411 GLY A C 1
ATOM 1971 O O . GLY A 1 285 ? 4.538 -72.733 -39.938 1.00 42.10 411 GLY A O 1
ATOM 1972 N N . ARG A 1 286 ? 6.610 -72.958 -40.806 1.00 44.83 412 ARG A N 1
ATOM 1973 C CA . ARG A 1 286 ? 6.700 -71.558 -41.208 1.00 41.89 412 ARG A CA 1
ATOM 1974 C C . ARG A 1 286 ? 5.597 -71.192 -42.212 1.00 45.60 412 ARG A C 1
ATOM 1975 O O . ARG A 1 286 ? 4.935 -70.147 -42.072 1.00 48.66 412 ARG A O 1
ATOM 1983 N N . THR A 1 287 ? 5.385 -72.052 -43.211 1.00 41.35 413 THR A N 1
ATOM 1984 C CA . THR A 1 287 ? 4.333 -71.801 -44.190 1.00 44.19 413 THR A CA 1
ATOM 1985 C C . THR A 1 287 ? 2.937 -71.865 -43.544 1.00 43.48 413 THR A C 1
ATOM 1986 O O . THR A 1 287 ? 2.077 -71.049 -43.856 1.00 42.03 413 THR A O 1
ATOM 1990 N N . ALA A 1 288 ? 2.730 -72.790 -42.607 1.00 44.61 414 ALA A N 1
ATOM 1991 C CA . ALA A 1 288 ? 1.444 -72.887 -41.905 1.00 44.86 414 ALA A CA 1
ATOM 1992 C C . ALA A 1 288 ? 1.127 -71.626 -41.102 1.00 48.63 414 ALA A C 1
ATOM 1993 O O . ALA A 1 288 ? 0.014 -71.095 -41.199 1.00 51.42 414 ALA A O 1
ATOM 1995 N N . ARG A 1 289 ? 2.104 -71.121 -40.347 1.00 46.88 415 ARG A N 1
ATOM 1996 C CA . ARG A 1 289 ? 1.897 -69.880 -39.600 1.00 43.62 415 ARG A CA 1
ATOM 1997 C C . ARG A 1 289 ? 1.638 -68.738 -40.579 1.00 45.99 415 ARG A C 1
ATOM 1998 O O . ARG A 1 289 ? 0.826 -67.852 -40.316 1.00 48.89 415 ARG A O 1
ATOM 2006 N N . LEU A 1 290 ? 2.296 -68.789 -41.733 1.00 47.20 416 LEU A N 1
ATOM 2007 C CA . LEU A 1 290 ? 2.089 -67.766 -42.750 1.00 49.23 416 LEU A CA 1
ATOM 2008 C C . LEU A 1 290 ? 0.645 -67.765 -43.213 1.00 46.78 416 LEU A C 1
ATOM 2009 O O . LEU A 1 290 ? 0.014 -66.722 -43.321 1.00 48.88 416 LEU A O 1
ATOM 2014 N N . LEU A 1 291 ? 0.131 -68.950 -43.491 1.00 46.97 417 LEU A N 1
ATOM 2015 C CA . LEU A 1 291 ? -1.232 -69.094 -43.962 1.00 48.04 417 LEU A CA 1
ATOM 2016 C C . LEU A 1 291 ? -2.218 -68.593 -42.919 1.00 49.54 417 LEU A C 1
ATOM 2017 O O . LEU A 1 291 ? -3.146 -67.840 -43.245 1.00 49.70 417 LEU A O 1
ATOM 2022 N N . LEU A 1 292 ? -1.992 -69.006 -41.667 1.00 51.95 418 LEU A N 1
ATOM 2023 C CA . LEU A 1 292 ? -2.755 -68.530 -40.512 1.00 46.08 418 LEU A CA 1
ATOM 2024 C C . LEU A 1 292 ? -2.831 -67.010 -40.537 1.00 51.98 418 LEU A C 1
ATOM 2025 O O . LEU A 1 292 ? -3.915 -66.409 -40.525 1.00 55.42 418 LEU A O 1
ATOM 2030 N N . ASN A 1 293 ? -1.658 -66.397 -40.606 1.00 50.55 419 ASN A N 1
ATOM 2031 C CA . ASN A 1 293 ? -1.548 -64.957 -40.584 1.00 48.94 419 ASN A CA 1
ATOM 2032 C C . ASN A 1 293 ? -2.279 -64.294 -41.753 1.00 51.32 419 ASN A C 1
ATOM 2033 O O . ASN A 1 293 ? -2.956 -63.280 -41.577 1.00 51.66 419 ASN A O 1
ATOM 2038 N N . LEU A 1 294 ? -2.141 -64.871 -42.944 1.00 48.93 420 LEU A N 1
ATOM 2039 C CA . LEU A 1 294 ? -2.849 -64.386 -44.127 1.00 51.54 420 LEU A CA 1
ATOM 2040 C C . LEU A 1 294 ? -4.347 -64.332 -43.881 1.00 54.02 420 LEU A C 1
ATOM 2041 O O . LEU A 1 294 ? -4.967 -63.278 -44.011 1.00 55.05 420 LEU A O 1
ATOM 2046 N N . ILE A 1 295 ? -4.914 -65.479 -43.516 1.00 54.48 421 ILE A N 1
ATOM 2047 C CA . ILE A 1 295 ? -6.336 -65.576 -43.193 1.00 54.77 421 ILE A CA 1
ATOM 2048 C C . ILE A 1 295 ? -6.928 -64.559 -42.218 1.00 57.24 421 ILE A C 1
ATOM 2049 O O . ILE A 1 295 ? -7.966 -63.956 -42.482 1.00 62.27 421 ILE A O 1
ATOM 2054 N N . MET A 1 296 ? -6.271 -64.356 -41.090 1.00 53.06 422 MET A N 1
ATOM 2055 C CA . MET A 1 296 ? -6.806 -63.392 -40.142 1.00 56.85 422 MET A CA 1
ATOM 2056 C C . MET A 1 296 ? -6.569 -61.909 -40.492 1.00 60.85 422 MET A C 1
ATOM 2057 O O . MET A 1 296 ? -7.232 -61.002 -39.986 1.00 61.60 422 MET A O 1
ATOM 2062 N N . MET A 1 297 ? -5.632 -61.682 -41.407 1.00 62.77 423 MET A N 1
ATOM 2063 C CA . MET A 1 297 ? -5.332 -60.313 -41.807 1.00 63.90 423 MET A CA 1
ATOM 2064 C C . MET A 1 297 ? -6.393 -59.920 -42.828 1.00 63.96 423 MET A C 1
ATOM 2065 O O . MET A 1 297 ? -6.862 -58.778 -42.830 1.00 65.08 423 MET A O 1
ATOM 2070 N N . ARG A 1 298 ? -6.784 -60.872 -43.676 1.00 60.75 424 ARG A N 1
ATOM 2071 C CA . ARG A 1 298 ? -7.855 -60.663 -44.652 1.00 61.82 424 ARG A CA 1
ATOM 2072 C C . ARG A 1 298 ? -9.191 -60.531 -43.922 1.00 66.86 424 ARG A C 1
ATOM 2073 O O . ARG A 1 298 ? -10.198 -60.161 -44.522 1.00 67.89 424 ARG A O 1
ATOM 2081 N N . SER A 1 299 ? -9.191 -60.839 -42.627 1.00 65.34 425 SER A N 1
ATOM 2082 C CA . SER A 1 299 ? -10.389 -60.740 -41.812 1.00 62.19 425 SER A CA 1
ATOM 2083 C C . SER A 1 299 ? -10.361 -59.553 -40.858 1.00 69.23 425 SER A C 1
ATOM 2084 O O . SER A 1 299 ? -11.118 -59.514 -39.886 1.00 78.65 425 SER A O 1
ATOM 2087 N N . GLY A 1 300 ? -9.490 -58.589 -41.144 1.00 65.61 426 GLY A N 1
ATOM 2088 C CA . GLY A 1 300 ? -9.488 -57.316 -40.447 1.00 60.60 426 GLY A CA 1
ATOM 2089 C C . GLY A 1 300 ? -8.695 -57.300 -39.160 1.00 67.92 426 GLY A C 1
ATOM 2090 O O . GLY A 1 300 ? -8.738 -56.320 -38.407 1.00 71.49 426 GLY A O 1
ATOM 2091 N N . PHE A 1 301 ? -7.961 -58.378 -38.905 1.00 68.35 427 PHE A N 1
ATOM 2092 C CA . PHE A 1 301 ? -7.101 -58.449 -37.729 1.00 70.94 427 PHE A CA 1
ATOM 2093 C C . PHE A 1 301 ? -5.708 -57.912 -38.031 1.00 67.98 427 PHE A C 1
ATOM 2094 O O . PHE A 1 301 ? -5.223 -58.018 -39.155 1.00 70.86 427 PHE A O 1
ATOM 2102 N N . PRO A 1 302 ? -5.052 -57.342 -37.017 1.00 67.34 428 PRO A N 1
ATOM 2103 C CA . PRO A 1 302 ? -3.634 -56.999 -37.095 1.00 70.55 428 PRO A CA 1
ATOM 2104 C C . PRO A 1 302 ? -2.773 -58.264 -37.170 1.00 75.35 428 PRO A C 1
ATOM 2105 O O . PRO A 1 302 ? -3.316 -59.369 -37.118 1.00 72.55 428 PRO A O 1
ATOM 2109 N N . PRO A 1 303 ? -1.457 -58.110 -37.384 1.00 80.12 429 PRO A N 1
ATOM 2110 C CA . PRO A 1 303 ? -0.570 -59.277 -37.413 1.00 74.71 429 PRO A CA 1
ATOM 2111 C C . PRO A 1 303 ? -0.649 -60.138 -36.156 1.00 73.31 429 PRO A C 1
ATOM 2112 O O . PRO A 1 303 ? -0.584 -59.621 -35.030 1.00 70.30 429 PRO A O 1
ATOM 2116 N N . VAL A 1 304 ? -0.760 -61.446 -36.351 1.00 67.68 430 VAL A N 1
ATOM 2117 C CA . VAL A 1 304 ? -0.815 -62.361 -35.224 1.00 71.34 430 VAL A CA 1
ATOM 2118 C C . VAL A 1 304 ? 0.561 -62.976 -35.015 1.00 65.77 430 VAL A C 1
ATOM 2119 O O . VAL A 1 304 ? 1.079 -63.696 -35.870 1.00 59.50 430 VAL A O 1
ATOM 2123 N N . ILE A 1 305 ? 1.156 -62.659 -33.874 1.00 61.43 431 ILE A N 1
ATOM 2124 C CA . ILE A 1 305 ? 2.469 -63.161 -33.534 1.00 56.50 431 ILE A CA 1
ATOM 2125 C C . ILE A 1 305 ? 2.360 -64.252 -32.482 1.00 55.39 431 ILE A C 1
ATOM 2126 O O . ILE A 1 305 ? 1.942 -63.986 -31.358 1.00 56.29 431 ILE A O 1
ATOM 2131 N N . LEU A 1 306 ? 2.710 -65.479 -32.855 1.00 55.19 432 LEU A N 1
ATOM 2132 C CA . LEU A 1 306 ? 2.833 -66.563 -31.886 1.00 50.75 432 LEU A CA 1
ATOM 2133 C C . LEU A 1 306 ? 4.262 -66.535 -31.381 1.00 52.03 432 LEU A C 1
ATOM 2134 O O . LEU A 1 306 ? 5.154 -67.040 -32.057 1.00 49.89 432 LEU A O 1
ATOM 2139 N N . PRO A 1 307 ? 4.480 -65.961 -30.180 1.00 57.55 433 PRO A N 1
ATOM 2140 C CA . PRO A 1 307 ? 5.809 -65.612 -29.655 1.00 52.81 433 PRO A CA 1
ATOM 2141 C C . PRO A 1 307 ? 6.655 -66.829 -29.300 1.00 50.10 433 PRO A C 1
ATOM 2142 O O . PRO A 1 307 ? 6.119 -67.880 -28.968 1.00 49.74 433 PRO A O 1
ATOM 2146 N N . VAL A 1 308 ? 7.971 -66.678 -29.399 1.00 51.33 434 VAL A N 1
ATOM 2147 C CA . VAL A 1 308 ? 8.897 -67.788 -29.208 1.00 51.16 434 VAL A CA 1
ATOM 2148 C C . VAL A 1 308 ? 8.959 -68.268 -27.756 1.00 55.93 434 VAL A C 1
ATOM 2149 O O . VAL A 1 308 ? 9.180 -69.454 -27.496 1.00 57.54 434 VAL A O 1
ATOM 2153 N N . GLU A 1 309 ? 8.725 -67.366 -26.810 1.00 53.66 435 GLU A N 1
ATOM 2154 C CA . GLU A 1 309 ? 8.708 -67.755 -25.407 1.00 59.20 435 GLU A CA 1
ATOM 2155 C C . GLU A 1 309 ? 7.612 -68.793 -25.133 1.00 56.07 435 GLU A C 1
ATOM 2156 O O . GLU A 1 309 ? 7.735 -69.608 -24.222 1.00 55.81 435 GLU A O 1
ATOM 2162 N N . THR A 1 310 ? 6.577 -68.809 -25.972 1.00 54.93 436 THR A N 1
ATOM 2163 C CA . THR A 1 310 ? 5.441 -69.704 -25.769 1.00 53.77 436 THR A CA 1
ATOM 2164 C C . THR A 1 310 ? 5.551 -70.925 -26.681 1.00 51.83 436 THR A C 1
ATOM 2165 O O . THR A 1 310 ? 4.583 -71.681 -26.863 1.00 47.11 436 THR A O 1
ATOM 2169 N N . ARG A 1 311 ? 6.757 -71.116 -27.216 1.00 50.28 437 ARG A N 1
ATOM 2170 C CA . ARG A 1 311 ? 7.068 -72.237 -28.089 1.00 50.12 437 ARG A CA 1
ATOM 2171 C C . ARG A 1 311 ? 6.474 -73.555 -27.608 1.00 52.19 437 ARG A C 1
ATOM 2172 O O . ARG A 1 311 ? 5.702 -74.204 -28.326 1.00 51.22 437 ARG A O 1
ATOM 2180 N N . ALA A 1 312 ? 6.805 -73.911 -26.370 1.00 54.10 438 ALA A N 1
ATOM 2181 C CA . ALA A 1 312 ? 6.322 -75.140 -25.751 1.00 48.62 438 ALA A CA 1
ATOM 2182 C C . ALA A 1 312 ? 4.812 -75.267 -25.891 1.00 49.12 438 ALA A C 1
ATOM 2183 O O . ALA A 1 312 ? 4.325 -76.240 -26.480 1.00 51.60 438 ALA A O 1
ATOM 2185 N N . GLU A 1 313 ? 4.086 -74.254 -25.416 1.00 48.66 439 GLU A N 1
ATOM 2186 C CA . GLU A 1 313 ? 2.630 -74.270 -25.497 1.00 50.49 439 GLU A CA 1
ATOM 2187 C C . GLU A 1 313 ? 2.205 -74.569 -26.917 1.00 53.90 439 GLU A C 1
ATOM 2188 O O . GLU A 1 313 ? 1.460 -75.530 -27.167 1.00 55.56 439 GLU A O 1
ATOM 2194 N N . TYR A 1 314 ? 2.764 -73.790 -27.840 1.00 55.52 440 TYR A N 1
ATOM 2195 C CA . TYR A 1 314 ? 2.480 -73.926 -29.261 1.00 53.66 440 TYR A CA 1
ATOM 2196 C C . TYR A 1 314 ? 2.583 -75.394 -29.648 1.00 53.64 440 TYR A C 1
ATOM 2197 O O . TYR A 1 314 ? 1.572 -76.030 -29.973 1.00 54.06 440 TYR A O 1
ATOM 2206 N N . TYR A 1 315 ? 3.776 -75.966 -29.498 1.00 52.88 441 TYR A N 1
ATOM 2207 C CA . TYR A 1 315 ? 3.972 -77.311 -30.019 1.00 56.60 441 TYR A CA 1
ATOM 2208 C C . TYR A 1 315 ? 3.092 -78.282 -29.249 1.00 57.16 441 TYR A C 1
ATOM 2209 O O . TYR A 1 315 ? 2.486 -79.181 -29.844 1.00 61.87 441 TYR A O 1
ATOM 2218 N N . ALA A 1 316 ? 2.945 -78.031 -27.950 1.00 52.55 442 ALA A N 1
ATOM 2219 C CA . ALA A 1 316 ? 2.129 -78.897 -27.126 1.00 55.01 442 ALA A CA 1
ATOM 2220 C C . ALA A 1 316 ? 0.724 -78.968 -27.692 1.00 59.93 442 ALA A C 1
ATOM 2221 O O . ALA A 1 316 ? 0.206 -80.064 -27.931 1.00 63.15 442 ALA A O 1
ATOM 2223 N N . SER A 1 317 ? 0.139 -77.812 -27.997 1.00 55.00 443 SER A N 1
ATOM 2224 C CA . SER A 1 317 ? -1.247 -77.827 -28.444 1.00 59.74 443 SER A CA 1
ATOM 2225 C C . SER A 1 317 ? -1.357 -78.541 -29.800 1.00 63.13 443 SER A C 1
ATOM 2226 O O . SER A 1 317 ? -2.333 -79.269 -30.049 1.00 64.92 443 SER A O 1
ATOM 2229 N N . LEU A 1 318 ? -0.339 -78.388 -30.647 1.00 59.59 444 LEU A N 1
ATOM 2230 C CA . LEU A 1 318 ? -0.371 -79.068 -31.931 1.00 60.52 444 LEU A CA 1
ATOM 2231 C C . LEU A 1 318 ? -0.412 -80.574 -31.723 1.00 66.64 444 LEU A C 1
ATOM 2232 O O . LEU A 1 318 ? -1.106 -81.304 -32.443 1.00 64.31 444 LEU A O 1
ATOM 2237 N N . HIS A 1 319 ? 0.309 -81.030 -30.704 1.00 69.42 445 HIS A N 1
ATOM 2238 C CA . HIS A 1 319 ? 0.354 -82.449 -30.392 1.00 72.97 445 HIS A CA 1
ATOM 2239 C C . HIS A 1 319 ? -1.066 -82.921 -30.086 1.00 69.75 445 HIS A C 1
ATOM 2240 O O . HIS A 1 319 ? -1.516 -83.940 -30.615 1.00 68.75 445 HIS A O 1
ATOM 2247 N N . VAL A 1 320 ? -1.785 -82.144 -29.275 1.00 65.23 446 VAL A N 1
ATOM 2248 C CA . VAL A 1 320 ? -3.128 -82.541 -28.870 1.00 63.40 446 VAL A CA 1
ATOM 2249 C C . VAL A 1 320 ? -4.036 -82.525 -30.095 1.00 67.33 446 VAL A C 1
ATOM 2250 O O . VAL A 1 320 ? -4.999 -83.292 -30.182 1.00 68.03 446 VAL A O 1
ATOM 2254 N N . ALA A 1 321 ? -3.689 -81.680 -31.063 1.00 68.74 447 ALA A N 1
ATOM 2255 C CA . ALA A 1 321 ? -4.465 -81.577 -32.288 1.00 65.77 447 ALA A CA 1
ATOM 2256 C C . ALA A 1 321 ? -4.375 -82.883 -33.071 1.00 67.81 447 ALA A C 1
ATOM 2257 O O . ALA A 1 321 ? -5.327 -83.264 -33.745 1.00 69.81 447 ALA A O 1
ATOM 2259 N N . ASN A 1 322 ? -3.238 -83.574 -32.986 1.00 67.54 448 ASN A N 1
ATOM 2260 C CA . ASN A 1 322 ? -3.110 -84.845 -33.698 1.00 68.77 448 ASN A CA 1
ATOM 2261 C C . ASN A 1 322 ? -3.792 -85.982 -32.954 1.00 74.40 448 ASN A C 1
ATOM 2262 O O . ASN A 1 322 ? -3.833 -87.110 -33.438 1.00 81.86 448 ASN A O 1
ATOM 2267 N N . LEU A 1 323 ? -4.322 -85.688 -31.772 1.00 74.17 449 LEU A N 1
ATOM 2268 C CA . LEU A 1 323 ? -5.104 -86.678 -31.049 1.00 74.63 449 LEU A CA 1
ATOM 2269 C C . LEU A 1 323 ? -6.582 -86.464 -31.351 1.00 75.91 449 LEU A C 1
ATOM 2270 O O . LEU A 1 323 ? -7.441 -87.204 -30.869 1.00 85.34 449 LEU A O 1
ATOM 2275 N N . GLY A 1 324 ? -6.876 -85.432 -32.135 1.00 67.27 450 GLY A N 1
ATOM 2276 C CA . GLY A 1 324 ? -8.238 -85.175 -32.555 1.00 69.92 450 GLY A CA 1
ATOM 2277 C C . GLY A 1 324 ? -8.866 -83.956 -31.916 1.00 68.94 450 GLY A C 1
ATOM 2278 O O . GLY A 1 324 ? -10.018 -83.631 -32.199 1.00 73.17 450 GLY A O 1
ATOM 2279 N N . ASP A 1 325 ? -8.120 -83.274 -31.056 1.00 69.52 451 ASP A N 1
ATOM 2280 C CA . ASP A 1 325 ? -8.677 -82.134 -30.339 1.00 68.55 451 ASP A CA 1
ATOM 2281 C C . ASP A 1 325 ? -7.961 -80.846 -30.736 1.00 67.53 451 ASP A C 1
ATOM 2282 O O . ASP A 1 325 ? -6.830 -80.580 -30.317 1.00 68.30 451 ASP A O 1
ATOM 2287 N N . LEU A 1 326 ? -8.639 -80.056 -31.560 1.00 63.89 452 LEU A N 1
ATOM 2288 C CA . LEU A 1 326 ? -8.077 -78.821 -32.087 1.00 66.99 452 LEU A CA 1
ATOM 2289 C C . LEU A 1 326 ? -8.302 -77.631 -31.154 1.00 63.03 452 LEU A C 1
ATOM 2290 O O . LEU A 1 326 ? -7.816 -76.529 -31.397 1.00 61.63 452 LEU A O 1
ATOM 2295 N N . ARG A 1 327 ? -9.022 -77.861 -30.068 1.00 61.63 453 ARG A N 1
ATOM 2296 C CA . ARG A 1 327 ? -9.428 -76.760 -29.201 1.00 66.88 453 ARG A CA 1
ATOM 2297 C C . ARG A 1 327 ? -8.288 -76.078 -28.417 1.00 62.76 453 ARG A C 1
ATOM 2298 O O . ARG A 1 327 ? -8.306 -74.852 -28.295 1.00 60.61 453 ARG A O 1
ATOM 2306 N N . PRO A 1 328 ? -7.323 -76.848 -27.863 1.00 59.55 454 PRO A N 1
ATOM 2307 C CA . PRO A 1 328 ? -6.176 -76.195 -27.213 1.00 58.34 454 PRO 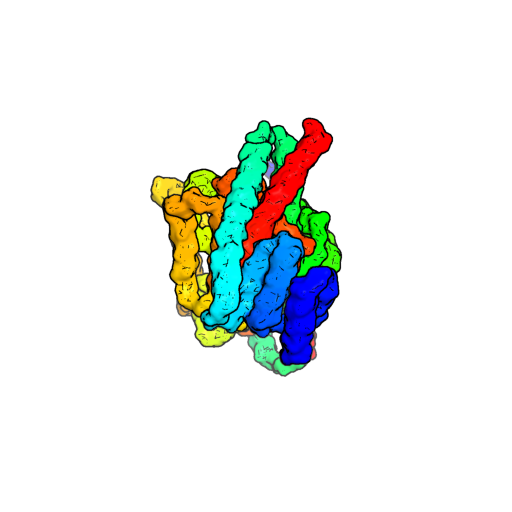A CA 1
ATOM 2308 C C . PRO A 1 328 ? -5.436 -75.216 -28.140 1.00 63.65 454 PRO A C 1
ATOM 2309 O O . PRO A 1 328 ? -5.033 -74.117 -27.723 1.00 57.71 454 PRO A O 1
ATOM 2313 N N . PHE A 1 329 ? -5.260 -75.632 -29.395 1.00 65.38 455 PHE A N 1
ATOM 2314 C CA . PHE A 1 329 ? -4.600 -74.806 -30.398 1.00 61.10 455 PHE A CA 1
ATOM 2315 C C . PHE A 1 329 ? -5.418 -73.552 -30.726 1.00 58.07 455 PHE A C 1
ATOM 2316 O O . PHE A 1 329 ? -4.851 -72.460 -30.864 1.00 61.10 455 PHE A O 1
ATOM 2324 N N . VAL A 1 330 ? -6.730 -73.711 -30.904 1.00 52.64 456 VAL A N 1
ATOM 2325 C CA . VAL A 1 330 ? -7.588 -72.559 -31.165 1.00 52.14 456 VAL A CA 1
ATOM 2326 C C . VAL A 1 330 ? -7.494 -71.582 -30.009 1.00 54.33 456 VAL A C 1
ATOM 2327 O O . VAL A 1 330 ? -7.388 -70.373 -30.210 1.00 56.01 456 VAL A O 1
ATOM 2331 N N . ARG A 1 331 ? -7.519 -72.111 -28.792 1.00 59.62 457 ARG A N 1
ATOM 2332 C CA . ARG A 1 331 ? -7.419 -71.267 -27.606 1.00 61.54 457 ARG A CA 1
ATOM 2333 C C . ARG A 1 331 ? -6.083 -70.533 -27.605 1.00 56.61 457 ARG A C 1
ATOM 2334 O O . ARG A 1 331 ? -6.007 -69.369 -27.229 1.00 57.57 457 ARG A O 1
ATOM 2342 N N . TYR A 1 332 ? -5.047 -71.209 -28.082 1.00 54.22 458 TYR A N 1
ATOM 2343 C CA . TYR A 1 332 ? -3.712 -70.626 -28.162 1.00 56.03 458 TYR A CA 1
ATOM 2344 C C . TYR A 1 332 ? -3.686 -69.422 -29.118 1.00 59.04 458 TYR A C 1
ATOM 2345 O O . TYR A 1 332 ? -3.257 -68.305 -28.751 1.00 61.93 458 TYR A O 1
ATOM 2354 N N . VAL A 1 333 ? -4.154 -69.648 -30.343 1.00 54.61 459 VAL A N 1
ATOM 2355 C CA . VAL A 1 333 ? -4.163 -68.589 -31.341 1.00 56.87 459 VAL A CA 1
ATOM 2356 C C . VAL A 1 333 ? -5.038 -67.424 -30.887 1.00 59.92 459 VAL A C 1
ATOM 2357 O O . VAL A 1 333 ? -4.691 -66.252 -31.086 1.00 65.82 459 VAL A O 1
ATOM 2361 N N . ALA A 1 334 ? -6.143 -67.749 -30.224 1.00 60.28 460 ALA A N 1
ATOM 2362 C CA . ALA A 1 334 ? -7.030 -66.731 -29.680 1.00 58.97 460 ALA A CA 1
ATOM 2363 C C . ALA A 1 334 ? -6.291 -65.879 -28.661 1.00 60.39 460 ALA A C 1
ATOM 2364 O O . ALA A 1 334 ? -6.286 -64.650 -28.752 1.00 61.54 460 ALA A O 1
ATOM 2366 N N . LYS A 1 335 ? -5.640 -66.560 -27.721 1.00 58.81 461 LYS A N 1
ATOM 2367 C CA . LYS A 1 335 ? -4.862 -65.933 -26.661 1.00 58.39 461 LYS A CA 1
ATOM 2368 C C . LYS A 1 335 ? -3.880 -64.925 -27.200 1.00 67.88 461 LYS A C 1
ATOM 2369 O O . LYS A 1 335 ? -3.741 -63.821 -26.656 1.00 67.99 461 LYS A O 1
ATOM 2375 N N . HIS A 1 336 ? -3.185 -65.305 -28.269 1.00 66.89 462 HIS A N 1
ATOM 2376 C CA . HIS A 1 336 ? -2.100 -64.454 -28.731 1.00 63.23 462 HIS A CA 1
ATOM 2377 C C . HIS A 1 336 ? -2.492 -63.384 -29.739 1.00 65.59 462 HIS A C 1
ATOM 2378 O O . HIS A 1 336 ? -1.834 -62.342 -29.819 1.00 70.74 462 HIS A O 1
ATOM 2385 N N . SER A 1 337 ? -3.562 -63.598 -30.491 1.00 65.18 463 SER A N 1
ATOM 2386 C CA . SER A 1 337 ? -4.083 -62.478 -31.259 1.00 68.71 463 SER A CA 1
ATOM 2387 C C . SER A 1 337 ? -4.735 -61.456 -30.315 1.00 75.19 463 SER A C 1
ATOM 2388 O O . SER A 1 337 ? -4.618 -60.243 -30.522 1.00 80.90 463 SER A O 1
ATOM 2391 N N . GLU A 1 338 ? -5.384 -61.931 -29.257 1.00 72.12 464 GLU A N 1
ATOM 2392 C CA . GLU A 1 338 ? -5.930 -61.006 -28.272 1.00 77.15 464 GLU A CA 1
ATOM 2393 C C . GLU A 1 338 ? -4.848 -60.236 -27.514 1.00 80.55 464 GLU A C 1
ATOM 2394 O O . GLU A 1 338 ? -4.941 -59.021 -27.374 1.00 84.08 464 GLU A O 1
ATOM 2400 N N . ALA A 1 339 ? -3.815 -60.930 -27.044 1.00 80.79 465 ALA A N 1
ATOM 2401 C CA . ALA A 1 339 ? -2.733 -60.259 -26.317 1.00 79.66 465 ALA A CA 1
ATOM 2402 C C . ALA A 1 339 ? -1.984 -59.310 -27.244 1.00 80.89 465 ALA A C 1
ATOM 2403 O O . ALA A 1 339 ? -1.480 -58.267 -26.815 1.00 79.52 465 ALA A O 1
ATOM 2405 N N . SER A 1 340 ? -1.925 -59.677 -28.521 1.00 82.79 466 SER A N 1
ATOM 2406 C CA . SER A 1 340 ? -1.327 -58.816 -29.532 1.00 84.78 466 SER A CA 1
ATOM 2407 C C . SER A 1 340 ? -2.092 -57.501 -29.694 1.00 86.86 466 SER A C 1
ATOM 2408 O O . SER A 1 340 ? -1.535 -56.414 -29.458 1.00 90.52 466 SER A O 1
ATOM 2411 N N . ILE A 1 341 ? -3.363 -57.597 -30.086 1.00 85.41 467 ILE A N 1
ATOM 2412 C CA . ILE A 1 341 ? -4.190 -56.401 -30.241 1.00 85.07 467 ILE A CA 1
ATOM 2413 C C . ILE A 1 341 ? -4.200 -55.559 -28.966 1.00 85.59 467 ILE A C 1
ATOM 2414 O O . ILE A 1 341 ? -4.078 -54.336 -29.022 1.00 83.73 467 ILE A O 1
ATOM 2419 N N . GLN A 1 342 ? -4.293 -56.239 -27.821 1.00 88.31 468 GLN A N 1
ATOM 2420 C CA . GLN A 1 342 ? -4.320 -55.595 -26.506 1.00 87.12 468 GLN A CA 1
ATOM 2421 C C . GLN A 1 342 ? -3.068 -54.778 -26.279 1.00 93.86 468 GLN A C 1
ATOM 2422 O O . GLN A 1 342 ? -3.128 -53.645 -25.795 1.00 96.32 468 GLN A O 1
ATOM 2428 N N . ARG A 1 343 ? -1.932 -55.380 -26.615 1.00 93.56 469 ARG A N 1
ATOM 2429 C CA . ARG A 1 343 ? -0.649 -54.696 -26.564 1.00 92.02 469 ARG A CA 1
ATOM 2430 C C . ARG A 1 343 ? -0.623 -53.466 -27.475 1.00 94.76 469 ARG A C 1
ATOM 2431 O O . ARG A 1 343 ? -0.066 -52.424 -27.108 1.00 93.73 469 ARG A O 1
ATOM 2439 N N . TYR A 1 344 ? -1.212 -53.517 -28.657 1.00 93.69 470 TYR A N 1
ATOM 2440 C CA . TYR A 1 344 ? -1.154 -52.331 -29.508 1.00 93.59 470 TYR A CA 1
ATOM 2441 C C . TYR A 1 344 ? -1.945 -51.202 -28.914 1.00 97.62 470 TYR A C 1
ATOM 2442 O O . TYR A 1 344 ? -1.498 -50.055 -28.827 1.00 101.27 470 TYR A O 1
ATOM 2451 N N . ILE A 1 345 ? -3.156 -51.521 -28.512 1.00 94.36 471 ILE A N 1
ATOM 2452 C CA . ILE A 1 345 ? -3.995 -50.515 -27.935 1.00 97.06 471 ILE A CA 1
ATOM 2453 C C . ILE A 1 345 ? -3.156 -49.815 -26.890 1.00 99.39 471 ILE A C 1
ATOM 2454 O O . ILE A 1 345 ? -2.936 -48.625 -26.958 1.00 99.43 471 ILE A O 1
ATOM 2459 N N . GLY A 1 346 ? -2.688 -50.574 -25.923 1.00 101.48 472 GLY A N 1
ATOM 2460 C CA . GLY A 1 346 ? -1.873 -50.022 -24.864 1.00 101.66 472 GLY A CA 1
ATOM 2461 C C . GLY A 1 346 ? -0.804 -49.089 -25.370 1.00 104.27 472 GLY A C 1
ATOM 2462 O O . GLY A 1 346 ? -0.528 -48.070 -24.770 1.00 106.44 472 GLY A O 1
ATOM 2463 N N . ALA A 1 347 ? -0.199 -49.435 -26.489 1.00 103.04 473 ALA A N 1
ATOM 2464 C CA . ALA A 1 347 ? 0.831 -48.597 -27.050 1.00 102.24 473 ALA A CA 1
ATOM 2465 C C . ALA A 1 347 ? 0.264 -47.238 -27.329 1.00 103.85 473 ALA A C 1
ATOM 2466 O O . ALA A 1 347 ? 0.833 -46.233 -26.957 1.00 102.46 473 ALA A O 1
ATOM 2468 N N . MET A 1 348 ? -0.875 -47.207 -27.993 1.00 106.24 474 MET A N 1
ATOM 2469 C CA . MET A 1 348 ? -1.500 -45.949 -28.324 1.00 106.49 474 MET A CA 1
ATOM 2470 C C . MET A 1 348 ? -1.872 -45.186 -27.084 1.00 109.55 474 MET A C 1
ATOM 2471 O O . MET A 1 348 ? -1.672 -43.993 -26.994 1.00 111.46 474 MET A O 1
ATOM 2476 N N . LYS A 1 349 ? -2.433 -45.890 -26.125 1.00 109.41 475 LYS A N 1
ATOM 2477 C CA . LYS A 1 349 ? -2.871 -45.263 -24.903 1.00 111.77 475 LYS A CA 1
ATOM 2478 C C . LYS A 1 349 ? -1.744 -44.569 -24.192 1.00 118.55 475 LYS A C 1
ATOM 2479 O O . LYS A 1 349 ? -1.933 -43.510 -23.621 1.00 120.12 475 LYS A O 1
ATOM 2485 N N . THR A 1 350 ? -0.562 -45.158 -24.219 1.00 116.04 476 THR A N 1
ATOM 2486 C CA . THR A 1 350 ? 0.556 -44.545 -23.537 1.00 111.54 476 THR A CA 1
ATOM 2487 C C . THR A 1 350 ? 1.075 -43.413 -24.375 1.00 112.97 476 THR A C 1
ATOM 2488 O O . THR A 1 350 ? 1.345 -42.337 -23.872 1.00 113.11 476 THR A O 1
ATOM 2492 N N . SER A 1 351 ? 1.188 -43.639 -25.671 1.00 116.29 477 SER A N 1
ATOM 2493 C CA . SER A 1 351 ? 1.642 -42.585 -26.551 1.00 113.41 477 SER A CA 1
ATOM 2494 C C . SER A 1 351 ? 0.648 -41.446 -26.464 1.00 116.72 477 SER A C 1
ATOM 2495 O O . SER A 1 351 ? 0.870 -40.389 -27.030 1.00 116.65 477 SER A O 1
ATOM 2498 N N . SER A 1 352 ? -0.451 -41.671 -25.753 1.00 30.00 478 SER A N 1
ATOM 2499 C CA . SER A 1 352 ? -1.486 -40.676 -25.573 1.00 30.00 478 SER A CA 1
ATOM 2500 C C . SER A 1 352 ? -1.798 -39.979 -26.879 1.00 30.00 478 SER A C 1
ATOM 2501 O O . SER A 1 352 ? -2.873 -40.165 -27.440 1.00 30.00 478 SER A O 1
ATOM 2504 N N . GLU B 1 12 ? 32.438 -36.737 -83.043 1.00 66.09 138 GLU B N 1
ATOM 2505 C CA . GLU B 1 12 ? 32.224 -35.308 -83.274 1.00 83.56 138 GLU B CA 1
ATOM 2506 C C . GLU B 1 12 ? 33.506 -34.510 -83.582 1.00 85.72 138 GLU B C 1
ATOM 2507 O O . GLU B 1 12 ? 33.617 -33.997 -84.698 1.00 91.95 138 GLU B O 1
ATOM 2513 N N . ASN B 1 13 ? 34.442 -34.379 -82.625 1.00 77.18 139 ASN B N 1
ATOM 2514 C CA . ASN B 1 13 ? 35.787 -33.838 -82.933 1.00 85.77 139 ASN B CA 1
ATOM 2515 C C . ASN B 1 13 ? 36.894 -34.436 -82.037 1.00 84.35 139 ASN B C 1
ATOM 2516 O O . ASN B 1 13 ? 36.895 -34.200 -80.822 1.00 82.45 139 ASN B O 1
ATOM 2521 N N . ASP B 1 14 ? 37.878 -35.119 -82.617 1.00 85.56 140 ASP B N 1
ATOM 2522 C CA . ASP B 1 14 ? 39.076 -35.507 -81.847 1.00 79.84 140 ASP B CA 1
ATOM 2523 C C . ASP B 1 14 ? 39.903 -34.278 -81.400 1.00 85.72 140 ASP B C 1
ATOM 2524 O O . ASP B 1 14 ? 39.875 -33.256 -82.044 1.00 85.26 140 ASP B O 1
ATOM 2529 N N . PRO B 1 15 ? 40.674 -34.366 -80.303 1.00 92.06 141 PRO B N 1
ATOM 2530 C CA . PRO B 1 15 ? 41.442 -33.146 -79.998 1.00 93.92 141 PRO B CA 1
ATOM 2531 C C . PRO B 1 15 ? 42.566 -32.933 -81.010 1.00 92.60 141 PRO B C 1
ATOM 2532 O O . PRO B 1 15 ? 43.076 -33.915 -81.550 1.00 91.78 141 PRO B O 1
ATOM 2536 N N . ALA B 1 16 ? 42.940 -31.677 -81.251 1.00 90.50 142 ALA B N 1
ATOM 2537 C CA . ALA B 1 16 ? 43.927 -31.331 -82.275 1.00 87.70 142 ALA B CA 1
ATOM 2538 C C . ALA B 1 16 ? 45.227 -32.137 -82.175 1.00 90.26 142 ALA B C 1
ATOM 2539 O O . ALA B 1 16 ? 45.871 -32.423 -83.195 1.00 90.87 142 ALA B O 1
ATOM 2541 N N . LYS B 1 17 ? 45.604 -32.504 -80.951 1.00 80.26 143 LYS B N 1
ATOM 2542 C CA . LYS B 1 17 ? 46.864 -33.205 -80.709 1.00 85.54 143 LYS B CA 1
ATOM 2543 C C . LYS B 1 17 ? 46.894 -34.572 -81.397 1.00 79.54 143 LYS B C 1
ATOM 2544 O O . LYS B 1 17 ? 47.943 -35.034 -81.862 1.00 76.49 143 LYS B O 1
ATOM 2550 N N . VAL B 1 18 ? 45.728 -35.203 -81.463 1.00 75.19 144 VAL B N 1
ATOM 2551 C CA . VAL B 1 18 ? 45.531 -36.427 -82.228 1.00 77.54 144 VAL B CA 1
ATOM 2552 C C . VAL B 1 18 ? 45.742 -36.174 -83.720 1.00 81.09 144 VAL B C 1
ATOM 2553 O O . VAL B 1 18 ? 46.374 -36.969 -84.434 1.00 74.06 144 VAL B O 1
ATOM 2557 N N . LYS B 1 19 ? 45.212 -35.043 -84.174 1.00 84.47 145 LYS B N 1
ATOM 2558 C CA . LYS B 1 19 ? 45.272 -34.662 -85.575 1.00 85.48 145 LYS B CA 1
ATOM 2559 C C . LYS B 1 19 ? 46.718 -34.445 -86.021 1.00 85.18 145 LYS B C 1
ATOM 2560 O O . LYS B 1 19 ? 47.106 -34.839 -87.132 1.00 83.37 145 LYS B O 1
ATOM 2566 N N . GLU B 1 20 ? 47.539 -33.890 -85.130 1.00 86.36 146 GLU B N 1
ATOM 2567 C CA . GLU B 1 20 ? 48.909 -33.572 -85.512 1.00 89.09 146 GLU B CA 1
ATOM 2568 C C . GLU B 1 20 ? 49.783 -34.782 -85.256 1.00 82.81 146 GLU B C 1
ATOM 2569 O O . GLU B 1 20 ? 50.859 -34.908 -85.837 1.00 84.35 146 GLU B O 1
ATOM 2575 N N . ALA B 1 21 ? 49.317 -35.672 -84.384 1.00 78.41 147 ALA B N 1
ATOM 2576 C CA . ALA B 1 21 ? 49.883 -37.010 -84.306 1.00 78.46 147 ALA B CA 1
ATOM 2577 C C . ALA B 1 21 ? 49.761 -37.731 -85.640 1.00 85.29 147 ALA B C 1
ATOM 2578 O O . ALA B 1 21 ? 50.720 -38.351 -86.107 1.00 91.79 147 ALA B O 1
ATOM 2580 N N . ILE B 1 22 ? 48.583 -37.639 -86.259 1.00 84.14 148 ILE B N 1
ATOM 2581 C CA . ILE B 1 22 ? 48.348 -38.312 -87.542 1.00 84.19 148 ILE B CA 1
ATOM 2582 C C . ILE B 1 22 ? 49.055 -37.658 -88.736 1.00 83.10 148 ILE B C 1
ATOM 2583 O O . ILE B 1 22 ? 49.559 -38.351 -89.623 1.00 83.01 148 ILE B O 1
ATOM 2588 N N . LEU B 1 23 ? 49.129 -36.331 -88.750 1.00 88.58 149 LEU B N 1
ATOM 2589 C CA . LEU B 1 23 ? 49.891 -35.672 -89.810 1.00 86.93 149 LEU B CA 1
ATOM 2590 C C . LEU B 1 23 ? 51.392 -35.884 -89.635 1.00 89.82 149 LEU B C 1
ATOM 2591 O O . LEU B 1 23 ? 52.118 -36.021 -90.619 1.00 93.39 149 LEU B O 1
ATOM 2596 N N . ALA B 1 24 ? 51.858 -35.919 -88.390 1.00 93.18 150 ALA B N 1
ATOM 2597 C CA . ALA B 1 24 ? 53.252 -36.255 -88.121 1.00 92.64 150 ALA B CA 1
ATOM 2598 C C . ALA B 1 24 ? 53.603 -37.678 -88.546 1.00 92.44 150 ALA B C 1
ATOM 2599 O O . ALA B 1 24 ? 54.615 -37.899 -89.207 1.00 94.39 150 ALA B O 1
ATOM 2601 N N . ALA B 1 25 ? 52.762 -38.640 -88.179 1.00 91.21 151 ALA B N 1
ATOM 2602 C CA . ALA B 1 25 ? 53.008 -40.030 -88.554 1.00 95.79 151 ALA B CA 1
ATOM 2603 C C . ALA B 1 25 ? 52.782 -40.344 -90.041 1.00 97.68 151 ALA B C 1
ATOM 2604 O O . ALA B 1 25 ? 53.354 -41.311 -90.552 1.00 99.85 151 ALA B O 1
ATOM 2606 N N . LYS B 1 26 ? 51.985 -39.537 -90.745 1.00 98.09 152 LYS B N 1
ATOM 2607 C CA . LYS B 1 26 ? 51.734 -39.803 -92.168 1.00 101.60 152 LYS B CA 1
ATOM 2608 C C . LYS B 1 26 ? 52.961 -39.483 -93.027 1.00 103.64 152 LYS B C 1
ATOM 2609 O O . LYS B 1 26 ? 53.121 -40.034 -94.116 1.00 102.82 152 LYS B O 1
ATOM 2615 N N . ALA B 1 27 ? 53.791 -38.557 -92.551 1.00 106.97 153 ALA B N 1
ATOM 2616 C CA . ALA B 1 27 ? 55.069 -38.228 -93.186 1.00 105.52 153 ALA B CA 1
ATOM 2617 C C . ALA B 1 27 ? 56.294 -38.795 -92.441 1.00 114.92 153 ALA B C 1
ATOM 2618 O O . ALA B 1 27 ? 57.172 -38.020 -92.052 1.00 114.92 153 ALA B O 1
ATOM 2620 N N . ALA B 1 28 ? 56.364 -40.114 -92.237 1.00 120.22 154 ALA B N 1
ATOM 2621 C CA . ALA B 1 28 ? 57.548 -40.746 -91.621 1.00 118.65 154 ALA B CA 1
ATOM 2622 C C . ALA B 1 28 ? 57.549 -42.279 -91.716 1.00 121.98 154 ALA B C 1
ATOM 2623 O O . ALA B 1 28 ? 57.213 -42.848 -92.761 1.00 112.28 154 ALA B O 1
ATOM 2625 N N . GLY B 1 29 ? 57.945 -42.938 -90.622 1.00 122.15 155 GLY B N 1
ATOM 2626 C CA . GLY B 1 29 ? 57.887 -44.390 -90.535 1.00 121.38 155 GLY B CA 1
ATOM 2627 C C . GLY B 1 29 ? 58.974 -45.120 -91.310 1.00 122.98 155 GLY B C 1
ATOM 2628 O O . GLY B 1 29 ? 59.007 -46.352 -91.341 1.00 115.80 155 GLY B O 1
ATOM 2629 N N . ARG B 1 30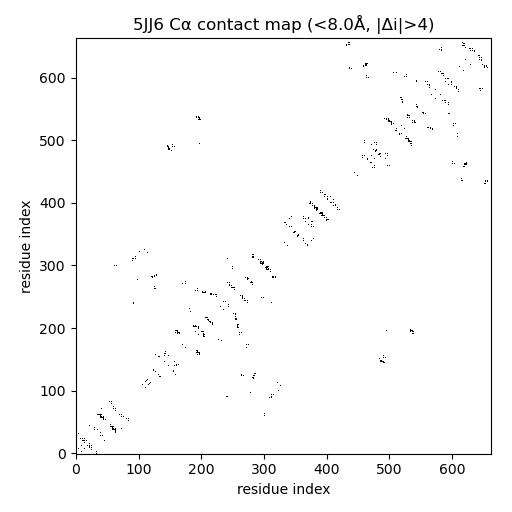 ? 59.885 -44.359 -91.910 1.00 127.53 156 ARG B N 1
ATOM 2630 C CA . ARG B 1 30 ? 60.958 -44.916 -92.731 1.00 129.00 156 ARG B CA 1
ATOM 2631 C C . ARG B 1 30 ? 62.015 -45.629 -91.879 1.00 131.31 156 ARG B C 1
ATOM 2632 O O . ARG B 1 30 ? 62.003 -45.533 -90.649 1.00 123.58 156 ARG B O 1
ATOM 2640 N N . SER B 1 31 ? 62.935 -46.328 -92.544 1.00 136.01 157 SER B N 1
ATOM 2641 C CA . SER B 1 31 ? 63.986 -47.087 -91.871 1.00 135.11 157 SER B CA 1
ATOM 2642 C C . SER B 1 31 ? 65.307 -46.326 -91.823 1.00 134.99 157 SER B C 1
ATOM 2643 O O . SER B 1 31 ? 66.181 -46.479 -92.682 1.00 129.58 157 SER B O 1
ATOM 2646 N N . ARG B 1 32 ? 65.415 -45.490 -90.794 1.00 136.72 158 ARG B N 1
ATOM 2647 C CA . ARG B 1 32 ? 66.633 -44.774 -90.449 1.00 135.89 158 ARG B CA 1
ATOM 2648 C C . ARG B 1 32 ? 66.642 -44.601 -88.917 1.00 136.64 158 ARG B C 1
ATOM 2649 O O . ARG B 1 32 ? 65.797 -45.172 -88.219 1.00 129.45 158 ARG B O 1
ATOM 2657 N N . LYS B 1 33 ? 67.632 -43.871 -88.406 1.00 141.19 159 LYS B N 1
ATOM 2658 C CA . LYS B 1 33 ? 67.797 -43.557 -86.981 1.00 137.67 159 LYS B CA 1
ATOM 2659 C C . LYS B 1 33 ? 67.094 -42.301 -86.420 1.00 136.30 159 LYS B C 1
ATOM 2660 O O . LYS B 1 33 ? 67.225 -42.023 -85.225 1.00 134.73 159 LYS B O 1
ATOM 2666 N N . ASP B 1 34 ? 66.384 -41.529 -87.243 1.00 137.49 160 ASP B N 1
ATOM 2667 C CA . ASP B 1 34 ? 65.705 -40.329 -86.729 1.00 139.61 160 ASP B CA 1
ATOM 2668 C C . ASP B 1 34 ? 64.214 -40.633 -86.514 1.00 139.48 160 ASP B C 1
ATOM 2669 O O . ASP B 1 34 ? 63.438 -39.823 -86.009 1.00 138.89 160 ASP B O 1
ATOM 2674 N N . GLY B 1 35 ? 63.816 -41.847 -86.840 1.00 132.69 161 GLY B N 1
ATOM 2675 C CA . GLY B 1 35 ? 62.515 -42.293 -86.410 1.00 129.13 161 GLY B CA 1
ATOM 2676 C C . GLY B 1 35 ? 62.653 -43.635 -85.747 1.00 130.24 161 GLY B C 1
ATOM 2677 O O . GLY B 1 35 ? 62.891 -43.745 -84.540 1.00 130.34 161 GLY B O 1
ATOM 2678 N N . ASN B 1 36 ? 62.543 -44.656 -86.580 1.00 125.23 162 ASN B N 1
ATOM 2679 C CA . ASN B 1 36 ? 62.358 -46.015 -86.130 1.00 120.74 162 ASN B CA 1
ATOM 2680 C C . ASN B 1 36 ? 61.088 -46.197 -85.291 1.00 114.45 162 ASN B C 1
ATOM 2681 O O . ASN B 1 36 ? 60.299 -45.253 -84.977 1.00 108.37 162 ASN B O 1
ATOM 2683 N N . LEU B 1 37 ? 60.918 -47.474 -84.986 1.00 114.92 163 LEU B N 1
ATOM 2684 C CA . LEU B 1 37 ? 59.838 -48.025 -84.206 1.00 108.61 163 LEU B CA 1
ATOM 2685 C C . LEU B 1 37 ? 59.294 -47.119 -83.146 1.00 104.12 163 LEU B C 1
ATOM 2686 O O . LEU B 1 37 ? 58.359 -46.378 -83.387 1.00 100.97 163 LEU B O 1
ATOM 2688 N N . GLU B 1 38 ? 59.901 -47.196 -81.967 1.00 103.44 164 GLU B N 1
ATOM 2689 C CA . GLU B 1 38 ? 59.276 -46.697 -80.754 1.00 107.90 164 GLU B CA 1
ATOM 2690 C C . GLU B 1 38 ? 59.229 -45.174 -80.697 1.00 103.07 164 GLU B C 1
ATOM 2691 O O . GLU B 1 38 ? 58.500 -44.595 -79.878 1.00 100.72 164 GLU B O 1
ATOM 2697 N N . ARG B 1 39 ? 59.978 -44.528 -81.585 1.00 99.94 165 ARG B N 1
ATOM 2698 C CA . ARG B 1 39 ? 59.751 -43.120 -81.826 1.00 102.06 165 ARG B CA 1
ATOM 2699 C C . ARG B 1 39 ? 58.342 -42.982 -82.387 1.00 100.25 165 ARG B C 1
ATOM 2700 O O . ARG B 1 39 ? 57.499 -42.321 -81.777 1.00 91.08 165 ARG B O 1
ATOM 2702 N N . ALA B 1 40 ? 58.074 -43.632 -83.526 1.00 105.42 166 ALA B N 1
ATOM 2703 C CA . ALA B 1 40 ? 56.704 -43.604 -84.081 1.00 97.41 166 ALA B CA 1
ATOM 2704 C C . ALA B 1 40 ? 55.631 -44.135 -83.102 1.00 94.64 166 ALA B C 1
ATOM 2705 O O . ALA B 1 40 ? 54.551 -43.545 -82.928 1.00 90.12 166 ALA B O 1
ATOM 2707 N N . MET B 1 41 ? 55.961 -45.257 -82.473 1.00 89.13 167 MET B N 1
ATOM 2708 C CA . MET B 1 41 ? 55.092 -45.976 -81.554 1.00 89.74 167 MET B CA 1
ATOM 2709 C C . MET B 1 41 ? 54.634 -45.216 -80.322 1.00 89.15 167 MET B C 1
ATOM 2710 O O . MET B 1 41 ? 53.437 -45.143 -80.079 1.00 86.05 167 MET B O 1
ATOM 2715 N N . THR B 1 42 ? 55.566 -44.700 -79.522 1.00 92.30 168 THR B N 1
ATOM 2716 C CA . THR B 1 42 ? 55.169 -43.946 -78.333 1.00 91.86 168 THR B CA 1
ATOM 2717 C C . THR B 1 42 ? 54.140 -42.872 -78.722 1.00 84.57 168 THR B C 1
ATOM 2718 O O . THR B 1 42 ? 53.117 -42.691 -78.046 1.00 80.25 168 THR B O 1
ATOM 2722 N N . ILE B 1 43 ? 54.383 -42.216 -79.854 1.00 79.89 169 ILE B N 1
ATOM 2723 C CA . ILE B 1 43 ? 53.513 -41.139 -80.315 1.00 79.77 169 ILE B CA 1
ATOM 2724 C C . ILE B 1 43 ? 52.124 -41.658 -80.681 1.00 78.06 169 ILE B C 1
ATOM 2725 O O . ILE B 1 43 ? 51.102 -41.146 -80.200 1.00 78.74 169 ILE B O 1
ATOM 2730 N N . MET B 1 44 ? 52.088 -42.693 -81.514 1.00 75.41 170 MET B N 1
ATOM 2731 C CA . MET B 1 44 ? 50.813 -43.265 -81.923 1.00 67.19 170 MET B CA 1
ATOM 2732 C C . MET B 1 44 ? 50.069 -43.880 -80.739 1.00 74.13 170 MET B C 1
ATOM 2733 O O . MET B 1 44 ? 48.863 -44.072 -80.796 1.00 74.11 170 MET B O 1
ATOM 2738 N N . GLU B 1 45 ? 50.790 -44.189 -79.668 1.00 74.20 171 GLU B N 1
ATOM 2739 C CA . GLU B 1 45 ? 50.180 -44.760 -78.478 1.00 70.16 171 GLU B CA 1
ATOM 2740 C C . GLU B 1 45 ? 49.562 -43.668 -77.616 1.00 69.63 171 GLU B C 1
ATOM 2741 O O . GLU B 1 45 ? 48.515 -43.878 -77.007 1.00 68.62 171 GLU B O 1
ATOM 2747 N N . HIS B 1 46 ? 50.213 -42.514 -77.528 1.00 69.95 172 HIS B N 1
ATOM 2748 C CA . HIS B 1 46 ? 49.586 -41.393 -76.829 1.00 71.74 172 HIS B CA 1
ATOM 2749 C C . HIS B 1 46 ? 48.320 -40.995 -77.603 1.00 69.52 172 HIS B C 1
ATOM 2750 O O . HIS B 1 46 ? 47.272 -40.650 -77.020 1.00 66.80 172 HIS B O 1
ATOM 2757 N N . ALA B 1 47 ? 48.417 -41.093 -78.929 1.00 66.42 173 ALA B N 1
ATOM 2758 C CA . ALA B 1 47 ? 47.289 -40.802 -79.806 1.00 57.30 173 ALA B CA 1
ATOM 2759 C C . ALA B 1 47 ? 46.166 -41.785 -79.493 1.00 60.21 173 ALA B C 1
ATOM 2760 O O . ALA B 1 47 ? 45.014 -41.383 -79.322 1.00 56.98 173 ALA B O 1
ATOM 2762 N N . MET B 1 48 ? 46.511 -43.073 -79.471 1.00 62.10 174 MET B N 1
ATOM 2763 C CA . MET B 1 48 ? 45.580 -44.144 -79.118 1.00 58.53 174 MET B CA 1
ATOM 2764 C C . MET B 1 48 ? 44.872 -43.809 -77.825 1.00 59.08 174 MET B C 1
ATOM 2765 O O . MET B 1 48 ? 43.646 -43.904 -77.726 1.00 64.45 174 MET B O 1
ATOM 2770 N N . ALA B 1 49 ? 45.661 -43.396 -76.838 1.00 59.82 175 ALA B N 1
ATOM 2771 C CA . ALA B 1 49 ? 45.145 -43.035 -75.526 1.00 55.71 175 ALA B CA 1
ATOM 2772 C C . ALA B 1 49 ? 44.155 -41.884 -75.618 1.00 56.02 175 ALA B C 1
ATOM 2773 O O . ALA B 1 49 ? 43.289 -41.759 -74.761 1.00 58.59 175 ALA B O 1
ATOM 2775 N N . LEU B 1 50 ? 44.276 -41.030 -76.634 1.00 57.35 176 LEU B N 1
ATOM 2776 C CA . LEU B 1 50 ? 43.308 -39.935 -76.730 1.00 58.44 176 LEU B CA 1
ATOM 2777 C C . LEU B 1 50 ? 42.121 -40.193 -77.670 1.00 60.77 176 LEU B C 1
ATOM 2778 O O . LEU B 1 50 ? 41.075 -39.550 -77.540 1.00 64.08 176 LEU B O 1
ATOM 2783 N N . ALA B 1 51 ? 42.269 -41.116 -78.614 1.00 60.33 177 ALA B N 1
ATOM 2784 C CA . ALA B 1 51 ? 41.190 -41.395 -79.563 1.00 54.41 177 ALA B CA 1
ATOM 2785 C C . ALA B 1 51 ? 41.218 -42.849 -79.971 1.00 47.97 177 ALA B C 1
ATOM 2786 O O . ALA B 1 51 ? 41.771 -43.169 -81.006 1.00 47.53 177 ALA B O 1
ATOM 2788 N N . PRO B 1 52 ? 40.575 -43.724 -79.190 1.00 51.65 178 PRO B N 1
ATOM 2789 C CA . PRO B 1 52 ? 40.663 -45.170 -79.435 1.00 49.56 178 PRO B CA 1
ATOM 2790 C C . PRO B 1 52 ? 39.907 -45.601 -80.690 1.00 47.83 178 PRO B C 1
ATOM 2791 O O . PRO B 1 52 ? 40.206 -46.654 -81.255 1.00 49.33 178 PRO B O 1
ATOM 2795 N N . THR B 1 53 ? 38.935 -44.812 -81.123 1.00 43.19 179 THR B N 1
ATOM 2796 C CA . THR B 1 53 ? 38.053 -45.292 -82.173 1.00 44.20 179 THR B CA 1
ATOM 2797 C C . THR B 1 53 ? 38.334 -44.579 -83.485 1.00 44.48 179 THR B C 1
ATOM 2798 O O . THR B 1 53 ? 37.538 -44.656 -84.421 1.00 44.96 179 THR B O 1
ATOM 2802 N N . ASN B 1 54 ? 39.481 -43.907 -83.554 1.00 39.44 180 ASN B N 1
ATOM 2803 C CA . ASN B 1 54 ? 39.884 -43.193 -84.752 1.00 41.51 180 ASN B CA 1
ATOM 2804 C C . ASN B 1 54 ? 40.570 -44.131 -85.750 1.00 45.68 180 ASN B C 1
ATOM 2805 O O . ASN B 1 54 ? 41.670 -44.617 -85.479 1.00 46.94 180 ASN B O 1
ATOM 2810 N N . PRO B 1 55 ? 39.923 -44.382 -86.905 1.00 38.62 181 PRO B N 1
ATOM 2811 C CA . PRO B 1 55 ? 40.362 -45.396 -87.878 1.00 39.50 181 PRO B CA 1
ATOM 2812 C C . PRO B 1 55 ? 41.766 -45.125 -88.416 1.00 44.74 181 PRO B C 1
ATOM 2813 O O . PRO B 1 55 ? 42.516 -46.052 -88.700 1.00 47.58 181 PRO B O 1
ATOM 2817 N N . GLN B 1 56 ? 42.112 -43.857 -88.578 1.00 46.47 182 GLN B N 1
ATOM 2818 C CA . GLN B 1 56 ? 43.438 -43.498 -89.050 1.00 46.92 182 GLN B CA 1
ATOM 2819 C C . GLN B 1 56 ? 44.526 -43.899 -88.033 1.00 48.33 182 GLN B C 1
ATOM 2820 O O . GLN B 1 56 ? 45.565 -44.476 -88.402 1.00 46.32 182 GLN B O 1
ATOM 2826 N N . ILE B 1 57 ? 44.257 -43.640 -86.753 1.00 42.38 183 ILE B N 1
ATOM 2827 C CA . ILE B 1 57 ? 45.173 -44.010 -85.675 1.00 42.63 183 ILE B CA 1
ATOM 2828 C C . ILE B 1 57 ? 45.295 -45.515 -85.582 1.00 40.97 183 ILE B C 1
ATOM 2829 O O . ILE B 1 57 ? 46.393 -46.041 -85.451 1.00 43.23 183 ILE B O 1
ATOM 2834 N N . LEU B 1 58 ? 44.156 -46.200 -85.655 1.00 42.58 184 LEU B N 1
ATOM 2835 C CA . LEU B 1 58 ? 44.122 -47.660 -85.633 1.00 41.88 184 LEU B CA 1
ATOM 2836 C C . LEU B 1 58 ? 44.926 -48.266 -86.774 1.00 44.22 184 LEU B C 1
ATOM 2837 O O . LEU B 1 58 ? 45.691 -49.215 -86.569 1.00 41.43 184 LEU B O 1
ATOM 2842 N N . ILE B 1 59 ? 44.754 -47.708 -87.971 1.00 42.74 185 ILE B N 1
ATOM 2843 C CA . ILE B 1 59 ? 45.462 -48.182 -89.147 1.00 42.43 185 ILE B CA 1
ATOM 2844 C C . ILE B 1 59 ? 46.974 -47.992 -88.989 1.00 47.66 185 ILE B C 1
ATOM 2845 O O . ILE B 1 59 ? 47.756 -48.929 -89.220 1.00 48.96 185 ILE B O 1
ATOM 2850 N N . GLU B 1 60 ? 47.384 -46.786 -88.598 1.00 46.89 186 GLU B N 1
ATOM 2851 C CA . GLU B 1 60 ? 48.809 -46.491 -88.410 1.00 52.37 186 GLU B CA 1
ATOM 2852 C C . GLU B 1 60 ? 49.454 -47.396 -87.347 1.00 55.98 186 GLU B C 1
ATOM 2853 O O . GLU B 1 60 ? 50.492 -48.038 -87.582 1.00 55.01 186 GLU B O 1
ATOM 2859 N N . MET B 1 61 ? 48.812 -47.439 -86.181 1.00 56.91 187 MET B N 1
ATOM 2860 C CA . MET B 1 61 ? 49.227 -48.286 -85.072 1.00 57.26 187 MET B CA 1
ATOM 2861 C C . MET B 1 61 ? 49.396 -49.708 -85.583 1.00 55.65 187 MET B C 1
ATOM 2862 O O . MET B 1 61 ? 50.379 -50.383 -85.282 1.00 56.14 187 MET B O 1
ATOM 2867 N N . GLY B 1 62 ? 48.437 -50.126 -86.402 1.00 55.22 188 GLY B N 1
ATOM 2868 C CA . GLY B 1 62 ? 48.457 -51.422 -87.053 1.00 50.77 188 GLY B CA 1
ATOM 2869 C C . GLY B 1 62 ? 49.731 -51.647 -87.841 1.00 50.46 188 GLY B C 1
ATOM 2870 O O . GLY B 1 62 ? 50.395 -52.666 -87.679 1.00 52.70 188 GLY B O 1
ATOM 2871 N N . GLN B 1 63 ? 50.090 -50.702 -88.700 1.00 53.17 189 GLN B N 1
ATOM 2872 C CA . GLN B 1 63 ? 51.249 -50.937 -89.559 1.00 52.98 189 GLN B CA 1
ATOM 2873 C C . GLN B 1 63 ? 52.547 -50.911 -88.768 1.00 54.17 189 GLN B C 1
ATOM 2874 O O . GLN B 1 63 ? 53.503 -51.632 -89.099 1.00 53.87 189 GLN B O 1
ATOM 2880 N N . ILE B 1 64 ? 52.553 -50.135 -87.687 1.00 57.27 190 ILE B N 1
ATOM 2881 C CA . ILE B 1 64 ? 53.670 -50.158 -86.756 1.00 52.87 190 ILE B CA 1
ATOM 2882 C C . ILE B 1 64 ? 53.795 -51.540 -86.132 1.00 53.99 190 ILE B C 1
ATOM 2883 O O . ILE B 1 64 ? 54.892 -52.092 -86.066 1.00 56.09 190 ILE B O 1
ATOM 2888 N N . ARG B 1 65 ? 52.666 -52.117 -85.722 1.00 55.24 191 ARG B N 1
ATOM 2889 C CA . ARG B 1 65 ? 52.674 -53.464 -85.152 1.00 54.15 191 ARG B CA 1
ATOM 2890 C C . ARG B 1 65 ? 53.226 -54.450 -86.148 1.00 51.41 191 ARG B C 1
ATOM 2891 O O . ARG B 1 65 ? 54.013 -55.317 -85.797 1.00 54.60 191 ARG B O 1
ATOM 2899 N N . GLU B 1 66 ? 52.801 -54.311 -87.398 1.00 56.88 192 GLU B N 1
ATOM 2900 C CA . GLU B 1 66 ? 53.195 -55.248 -88.441 1.00 54.77 192 GLU B CA 1
ATOM 2901 C C . GLU B 1 66 ? 54.696 -55.181 -88.636 1.00 54.75 192 GLU B C 1
ATOM 2902 O O . GLU B 1 66 ? 55.342 -56.193 -88.890 1.00 54.36 192 GLU B O 1
ATOM 2908 N N . MET B 1 67 ? 55.258 -53.988 -88.488 1.00 57.62 193 MET B N 1
ATOM 2909 C CA . MET B 1 67 ? 56.702 -53.873 -88.610 1.00 63.99 193 MET B CA 1
ATOM 2910 C C . MET B 1 67 ? 57.521 -54.483 -87.478 1.00 65.23 193 MET B C 1
ATOM 2911 O O . MET B 1 67 ? 58.670 -54.866 -87.680 1.00 69.31 193 MET B O 1
ATOM 2916 N N . HIS B 1 68 ? 56.927 -54.627 -86.306 1.00 69.13 194 HIS B N 1
ATOM 2917 C CA . HIS B 1 68 ? 57.573 -55.222 -85.142 1.00 68.34 194 HIS B CA 1
ATOM 2918 C C . HIS B 1 68 ? 57.170 -56.672 -84.988 1.00 65.50 194 HIS B C 1
ATOM 2919 O O . HIS B 1 68 ? 57.134 -57.214 -83.913 1.00 63.15 194 HIS B O 1
ATOM 2926 N N . ASN B 1 69 ? 56.866 -57.298 -86.093 1.00 65.44 195 ASN B N 1
ATOM 2927 C CA . ASN B 1 69 ? 56.398 -58.673 -86.130 1.00 63.74 195 ASN B CA 1
ATOM 2928 C C . ASN B 1 69 ? 55.339 -59.041 -85.108 1.00 61.72 195 ASN B C 1
ATOM 2929 O O . ASN B 1 69 ? 55.357 -60.121 -84.521 1.00 60.65 195 ASN B O 1
ATOM 2934 N N . GLU B 1 70 ? 54.417 -58.109 -84.910 1.00 57.91 196 GLU B N 1
ATOM 2935 C CA . GLU B 1 70 ? 53.237 -58.346 -84.110 1.00 54.99 196 GLU B CA 1
ATOM 2936 C C . GLU B 1 70 ? 52.057 -58.421 -85.098 1.00 49.94 196 GLU B C 1
ATOM 2937 O O . GLU B 1 70 ? 51.347 -57.454 -85.387 1.00 44.40 196 GLU B O 1
ATOM 2943 N N . LEU B 1 71 ? 51.917 -59.601 -85.669 1.00 43.28 197 LEU B N 1
ATOM 2944 C CA . LEU B 1 71 ? 50.994 -59.813 -86.747 1.00 39.55 197 LEU B CA 1
ATOM 2945 C C . LEU B 1 71 ? 49.560 -59.860 -86.245 1.00 40.55 197 LEU B C 1
ATOM 2946 O O . LEU B 1 71 ? 48.689 -59.185 -86.779 1.00 47.00 197 LEU B O 1
ATOM 2951 N N . VAL B 1 72 ? 49.319 -60.632 -85.192 1.00 44.80 198 VAL B N 1
ATOM 2952 C CA . VAL B 1 72 ? 47.962 -60.820 -84.699 1.00 42.90 198 VAL B CA 1
ATOM 2953 C C . VAL B 1 72 ? 47.416 -59.499 -84.168 1.00 45.89 198 VAL B C 1
ATOM 2954 O O . VAL B 1 72 ? 46.231 -59.176 -84.351 1.00 50.30 198 VAL B O 1
ATOM 2958 N N . GLU B 1 73 ? 48.288 -58.692 -83.581 1.00 42.84 199 GLU B N 1
ATOM 2959 C CA . GLU B 1 73 ? 47.835 -57.418 -83.069 1.00 47.65 199 GLU B CA 1
ATOM 2960 C C . GLU B 1 73 ? 47.579 -56.417 -84.213 1.00 47.65 199 GLU B C 1
ATOM 2961 O O . GLU B 1 73 ? 46.613 -55.633 -84.176 1.00 42.00 199 GLU B O 1
ATOM 2967 N N . ALA B 1 74 ? 48.419 -56.478 -85.243 1.00 46.90 200 ALA B N 1
ATOM 2968 C CA . ALA B 1 74 ? 48.259 -55.620 -86.412 1.00 46.90 200 ALA B CA 1
ATOM 2969 C C . ALA B 1 74 ? 46.909 -55.884 -87.067 1.00 46.07 200 ALA B C 1
ATOM 2970 O O . ALA B 1 74 ? 46.107 -54.953 -87.328 1.00 44.77 200 ALA B O 1
ATOM 2972 N N . ASP B 1 75 ? 46.677 -57.164 -87.343 1.00 41.92 201 ASP B N 1
ATOM 2973 C CA . ASP B 1 75 ? 45.399 -57.620 -87.861 1.00 40.96 201 ASP B CA 1
ATOM 2974 C C . ASP B 1 75 ? 44.230 -57.134 -86.983 1.00 39.58 201 ASP B C 1
ATOM 2975 O O . ASP B 1 75 ? 43.204 -56.696 -87.492 1.00 38.95 201 ASP B O 1
ATOM 2980 N N . GLN B 1 76 ? 44.392 -57.196 -85.665 1.00 42.42 202 GLN B N 1
ATOM 2981 C CA . GLN B 1 76 ? 43.351 -56.696 -84.751 1.00 42.32 202 GLN B CA 1
ATOM 2982 C C . GLN B 1 76 ? 43.042 -55.201 -84.931 1.00 39.17 202 GLN B C 1
ATOM 2983 O O . GLN B 1 76 ? 41.865 -54.784 -84.901 1.00 34.99 202 GLN B O 1
ATOM 2989 N N . CYS B 1 77 ? 44.098 -54.402 -85.075 1.00 38.69 203 CYS B N 1
ATOM 2990 C CA . CYS B 1 77 ? 43.942 -52.994 -85.419 1.00 39.39 203 CYS B CA 1
ATOM 2991 C C . CYS B 1 77 ? 43.131 -52.797 -86.708 1.00 40.79 203 CYS B C 1
ATOM 2992 O O . CYS B 1 77 ? 42.209 -51.969 -86.746 1.00 38.92 203 CYS B O 1
ATOM 2995 N N . TYR B 1 78 ? 43.483 -53.535 -87.766 1.00 38.69 204 TYR B N 1
ATOM 2996 C CA . TYR B 1 78 ? 42.770 -53.374 -89.040 1.00 34.05 204 TYR B CA 1
ATOM 2997 C C . TYR B 1 78 ? 41.301 -53.772 -88.903 1.00 36.22 204 TYR B C 1
ATOM 2998 O O . TYR B 1 78 ? 40.412 -53.102 -89.437 1.00 37.90 204 TYR B O 1
ATOM 3007 N N . VAL B 1 79 ? 41.044 -54.851 -88.172 1.00 33.53 205 VAL B N 1
ATOM 3008 C CA . VAL B 1 79 ? 39.676 -55.310 -87.981 1.00 33.39 205 VAL B CA 1
ATOM 3009 C C . VAL B 1 79 ? 38.843 -54.257 -87.254 1.00 35.10 205 VAL B C 1
ATOM 3010 O O . VAL B 1 79 ? 37.699 -53.978 -87.654 1.00 34.50 205 VAL B O 1
ATOM 3014 N N . LYS B 1 80 ? 39.411 -53.656 -86.204 1.00 33.70 206 LYS B N 1
ATOM 3015 C CA . LYS B 1 80 ? 38.707 -52.575 -85.513 1.00 33.50 206 LYS B CA 1
ATOM 3016 C C . LYS B 1 80 ? 38.482 -51.335 -86.391 1.00 39.04 206 LYS B C 1
ATOM 3017 O O . LYS B 1 80 ? 37.397 -50.733 -86.361 1.00 37.33 206 LYS B O 1
ATOM 3023 N N . ALA B 1 81 ? 39.497 -50.954 -87.167 1.00 36.83 207 ALA B N 1
ATOM 3024 C CA . ALA B 1 81 ? 39.359 -49.816 -88.061 1.00 35.68 207 ALA B CA 1
ATOM 3025 C C . ALA B 1 81 ? 38.227 -50.051 -89.060 1.00 37.45 207 ALA B C 1
ATOM 3026 O O . ALA B 1 81 ? 37.390 -49.178 -89.303 1.00 40.16 207 ALA B O 1
ATOM 3028 N N . LEU B 1 82 ? 38.188 -51.234 -89.644 1.00 37.44 208 LEU B N 1
ATOM 3029 C CA . LEU B 1 82 ? 37.150 -51.495 -90.622 1.00 36.25 208 LEU B CA 1
ATOM 3030 C C . LEU B 1 82 ? 35.783 -51.570 -89.943 1.00 36.33 208 LEU B C 1
ATOM 3031 O O . LEU B 1 82 ? 34.777 -51.177 -90.530 1.00 36.61 208 LEU B O 1
ATOM 3036 N N . ALA B 1 83 ? 35.741 -52.023 -88.692 1.00 36.30 209 ALA B N 1
ATOM 3037 C CA . ALA B 1 83 ? 34.443 -52.178 -88.031 1.00 36.25 209 ALA B CA 1
ATOM 3038 C C . ALA B 1 83 ? 33.848 -50.833 -87.638 1.00 35.27 209 ALA B C 1
ATOM 3039 O O . ALA B 1 83 ? 32.638 -50.634 -87.739 1.00 31.54 209 ALA B O 1
ATOM 3041 N N . TYR B 1 84 ? 34.711 -49.913 -87.212 1.00 38.96 210 TYR B N 1
ATOM 3042 C CA . TYR B 1 84 ? 34.285 -48.582 -86.791 1.00 33.82 210 TYR B CA 1
ATOM 3043 C C . TYR B 1 84 ? 33.961 -47.697 -87.981 1.00 36.37 210 TYR B C 1
ATOM 3044 O O . TYR B 1 84 ? 33.228 -46.724 -87.859 1.00 34.75 210 TYR B O 1
ATOM 3053 N N . ASP B 1 85 ? 34.538 -48.032 -89.132 1.00 41.52 211 ASP B N 1
ATOM 3054 C CA . ASP B 1 85 ? 34.401 -47.219 -90.334 1.00 38.86 211 ASP B CA 1
ATOM 3055 C C . ASP B 1 85 ? 34.078 -48.114 -91.531 1.00 36.58 211 ASP B C 1
ATOM 3056 O O . ASP B 1 85 ? 34.951 -48.395 -92.347 1.00 35.35 211 ASP B O 1
ATOM 3061 N N . PRO B 1 86 ? 32.811 -48.543 -91.649 1.00 37.14 212 PRO B N 1
ATOM 3062 C CA . PRO B 1 86 ? 32.336 -49.443 -92.717 1.00 36.88 212 PRO B CA 1
ATOM 3063 C C . PRO B 1 86 ? 32.638 -48.905 -94.118 1.00 40.19 212 PRO B C 1
ATOM 3064 O O . PRO B 1 86 ? 32.248 -47.784 -94.421 1.00 41.88 212 PRO B O 1
ATOM 3068 N N . GLY B 1 87 ? 33.348 -49.683 -94.936 1.00 41.90 213 GLY B N 1
ATOM 3069 C CA . GLY B 1 87 ? 33.716 -49.278 -96.283 1.00 30.54 213 GLY B CA 1
ATOM 3070 C C . GLY B 1 87 ? 35.147 -48.766 -96.393 1.00 33.74 213 GLY B C 1
ATOM 3071 O O . GLY B 1 87 ? 35.637 -48.501 -97.475 1.00 38.63 213 GLY B O 1
ATOM 3072 N N . ASN B 1 88 ? 35.834 -48.636 -95.267 1.00 41.42 214 ASN B N 1
ATOM 3073 C CA . ASN B 1 88 ? 37.221 -48.170 -95.258 1.00 39.86 214 ASN B CA 1
ATOM 3074 C C . ASN B 1 88 ? 38.173 -49.160 -95.962 1.00 42.46 214 ASN B C 1
ATOM 3075 O O . ASN B 1 88 ? 38.570 -50.180 -95.375 1.00 42.41 214 ASN B O 1
ATOM 3080 N N . SER B 1 89 ? 38.534 -48.857 -97.214 1.00 36.46 215 SER B N 1
ATOM 3081 C CA . SER B 1 89 ? 39.280 -49.803 -98.050 1.00 37.54 215 SER B CA 1
ATOM 3082 C C . SER B 1 89 ? 40.778 -49.851 -97.723 1.00 39.41 215 SER B C 1
ATOM 3083 O O . SER B 1 89 ? 41.467 -50.823 -98.079 1.00 42.86 215 SER B O 1
ATOM 3086 N N . GLU B 1 90 ? 41.288 -48.839 -97.031 1.00 32.55 216 GLU B N 1
ATOM 3087 C CA . GLU B 1 90 ? 42.682 -48.895 -96.627 1.00 36.25 216 GLU B CA 1
ATOM 3088 C C . GLU B 1 90 ? 42.837 -50.067 -95.637 1.00 42.69 216 GLU B C 1
ATOM 3089 O O . GLU B 1 90 ? 43.684 -50.990 -95.815 1.00 41.55 216 GLU B O 1
ATOM 3095 N N . ALA B 1 91 ? 41.933 -50.076 -94.659 1.00 37.52 217 ALA B N 1
ATOM 3096 C CA . ALA B 1 91 ? 41.808 -51.167 -93.722 1.00 35.61 217 ALA B CA 1
ATOM 3097 C C . ALA B 1 91 ? 41.554 -52.488 -94.445 1.00 38.75 217 ALA B C 1
ATOM 3098 O O . ALA B 1 91 ? 42.231 -53.478 -94.175 1.00 42.73 217 ALA B O 1
ATOM 3100 N N . LEU B 1 92 ? 40.606 -52.503 -95.374 1.00 33.26 218 LEU B N 1
ATOM 3101 C CA . LEU B 1 92 ? 40.309 -53.719 -96.129 1.00 37.24 218 LEU B CA 1
ATOM 3102 C C . LEU B 1 92 ? 41.548 -54.359 -96.768 1.00 39.68 218 LEU B C 1
ATOM 3103 O O . LEU B 1 92 ? 41.758 -55.562 -96.596 1.00 39.53 218 LEU B O 1
ATOM 3108 N N . VAL B 1 93 ? 42.377 -53.589 -97.482 1.00 37.59 219 VAL B N 1
ATOM 3109 C CA . VAL B 1 93 ? 43.512 -54.224 -98.166 1.00 37.11 219 VAL B CA 1
ATOM 3110 C C . VAL B 1 93 ? 44.602 -54.649 -97.174 1.00 35.23 219 VAL B C 1
ATOM 3111 O O . VAL B 1 93 ? 45.230 -55.729 -97.325 1.00 42.30 219 VAL B O 1
ATOM 3115 N N . LEU B 1 94 ? 44.785 -53.863 -96.115 1.00 36.94 220 LEU B N 1
ATOM 3116 C CA . LEU B 1 94 ? 45.775 -54.276 -95.122 1.00 38.47 220 LEU B CA 1
ATOM 3117 C C . LEU B 1 94 ? 45.354 -55.631 -94.508 1.00 39.48 220 LEU B C 1
ATOM 3118 O O . LEU B 1 94 ? 46.145 -56.612 -94.472 1.00 38.83 220 LEU B O 1
ATOM 3123 N N . ARG B 1 95 ? 44.082 -55.716 -94.135 1.00 33.55 221 ARG B N 1
ATOM 3124 C CA . ARG B 1 95 ? 43.560 -56.937 -93.565 1.00 37.36 221 ARG B CA 1
ATOM 3125 C C . ARG B 1 95 ? 43.721 -58.070 -94.568 1.00 41.03 221 ARG B C 1
ATOM 3126 O O . ARG B 1 95 ? 44.052 -59.198 -94.188 1.00 45.09 221 ARG B O 1
ATOM 3134 N N . ALA B 1 96 ? 43.541 -57.758 -95.850 1.00 42.74 222 ALA B N 1
ATOM 3135 C CA . ALA B 1 96 ? 43.660 -58.761 -96.914 1.00 43.86 222 ALA B CA 1
ATOM 3136 C C . ALA B 1 96 ? 45.032 -59.426 -96.886 1.00 47.48 222 ALA B C 1
ATOM 3137 O O . ALA B 1 96 ? 45.157 -60.623 -97.177 1.00 44.60 222 ALA B O 1
ATOM 3139 N N . ARG B 1 97 ? 46.059 -58.662 -96.514 1.00 47.77 223 ARG B N 1
ATOM 3140 C CA . ARG B 1 97 ? 47.384 -59.278 -96.407 1.00 43.38 223 ARG B CA 1
ATOM 3141 C C . ARG B 1 97 ? 47.502 -60.084 -95.126 1.00 46.22 223 ARG B C 1
ATOM 3142 O O . ARG B 1 97 ? 48.027 -61.194 -95.119 1.00 46.92 223 ARG B O 1
ATOM 3150 N N . THR B 1 98 ? 46.986 -59.542 -94.031 1.00 49.72 224 THR B N 1
ATOM 3151 C CA . THR B 1 98 ? 47.233 -60.187 -92.730 1.00 40.71 224 THR B CA 1
ATOM 3152 C C . THR B 1 98 ? 46.453 -61.480 -92.446 1.00 44.91 224 THR B C 1
ATOM 3153 O O . THR B 1 98 ? 46.951 -62.362 -91.753 1.00 47.58 224 THR B O 1
ATOM 3157 N N . THR B 1 99 ? 45.244 -61.594 -92.981 1.00 42.49 225 THR B N 1
ATOM 3158 C CA . THR B 1 99 ? 44.317 -62.652 -92.578 1.00 42.85 225 THR B CA 1
ATOM 3159 C C . THR B 1 99 ? 44.813 -64.125 -92.694 1.00 48.20 225 THR B C 1
ATOM 3160 O O . THR B 1 99 ? 44.735 -64.873 -91.708 1.00 47.23 225 THR B O 1
ATOM 3164 N N . PRO B 1 100 ? 45.327 -64.555 -93.874 1.00 52.15 226 PRO B N 1
ATOM 3165 C CA . PRO B 1 100 ? 45.737 -65.970 -93.966 1.00 48.96 226 PRO B CA 1
ATOM 3166 C C . PRO B 1 100 ? 46.901 -66.342 -93.022 1.00 45.73 226 PRO B C 1
ATOM 3167 O O . PRO B 1 100 ? 46.945 -67.466 -92.486 1.00 51.03 226 PRO B O 1
ATOM 3171 N N . LEU B 1 101 ? 47.821 -65.409 -92.809 1.00 40.96 227 LEU B N 1
ATOM 3172 C CA . LEU B 1 101 ? 48.884 -65.613 -91.829 1.00 46.54 227 LEU B CA 1
ATOM 3173 C C . LEU B 1 101 ? 48.336 -65.847 -90.408 1.00 50.70 227 LEU B C 1
ATOM 3174 O O . LEU B 1 101 ? 48.703 -66.833 -89.743 1.00 53.04 227 LEU B O 1
ATOM 3179 N N . VAL B 1 102 ? 47.464 -64.955 -89.935 1.00 46.50 228 VAL B N 1
ATOM 3180 C CA . VAL B 1 102 ? 46.901 -65.137 -88.600 1.00 49.33 228 VAL B CA 1
ATOM 3181 C C . VAL B 1 102 ? 46.101 -66.445 -88.524 1.00 47.35 228 VAL B C 1
ATOM 3182 O O . VAL B 1 102 ? 46.071 -67.068 -87.462 1.00 50.64 228 VAL B O 1
ATOM 3186 N N . SER B 1 103 ? 45.457 -66.864 -89.615 1.00 42.77 229 SER B N 1
ATOM 3187 C CA . SER B 1 103 ? 44.787 -68.174 -89.610 1.00 47.33 229 SER B CA 1
ATOM 3188 C C . SER B 1 103 ? 45.775 -69.304 -89.347 1.00 50.87 229 SER B C 1
ATOM 3189 O O . SER B 1 103 ? 45.473 -70.239 -88.585 1.00 50.63 229 SER B O 1
ATOM 3192 N N . ALA B 1 104 ? 46.948 -69.225 -89.982 1.00 47.13 230 ALA B N 1
ATOM 3193 C CA . ALA B 1 104 ? 47.982 -70.236 -89.757 1.00 44.13 230 ALA B CA 1
ATOM 3194 C C . ALA B 1 104 ? 48.420 -70.270 -88.282 1.00 47.79 230 ALA B C 1
ATOM 3195 O O . ALA B 1 104 ? 48.435 -71.336 -87.619 1.00 49.42 230 ALA B O 1
ATOM 3197 N N . ILE B 1 105 ? 48.751 -69.079 -87.783 1.00 47.53 231 ILE B N 1
ATOM 3198 C CA . ILE B 1 105 ? 49.163 -68.870 -86.399 1.00 46.74 231 ILE B CA 1
ATOM 3199 C C . ILE B 1 105 ? 48.157 -69.456 -85.399 1.00 49.39 231 ILE B C 1
ATOM 3200 O O . ILE B 1 105 ? 48.520 -70.223 -84.491 1.00 49.46 231 ILE B O 1
ATOM 3205 N N . ASP B 1 106 ? 46.892 -69.094 -85.584 1.00 47.89 232 ASP B N 1
ATOM 3206 C CA . ASP B 1 106 ? 45.822 -69.573 -84.729 1.00 47.99 232 ASP B CA 1
ATOM 3207 C C . ASP B 1 106 ? 45.670 -71.076 -84.774 1.00 48.80 232 ASP B C 1
ATOM 3208 O O . ASP B 1 106 ? 45.456 -71.711 -83.739 1.00 56.52 232 ASP B O 1
ATOM 3213 N N . ARG B 1 107 ? 45.756 -71.650 -85.968 1.00 53.51 233 ARG B N 1
ATOM 3214 C CA . ARG B 1 107 ? 45.584 -73.090 -86.087 1.00 51.64 233 ARG B CA 1
ATOM 3215 C C . ARG B 1 107 ? 46.670 -73.845 -85.335 1.00 51.82 233 ARG B C 1
ATOM 3216 O O . ARG B 1 107 ? 46.397 -74.859 -84.680 1.00 52.55 233 ARG B O 1
ATOM 3224 N N . LYS B 1 108 ? 47.897 -73.333 -85.373 1.00 52.89 234 LYS B N 1
ATOM 3225 C CA . LYS B 1 108 ? 48.938 -74.014 -84.614 1.00 55.04 234 LYS B CA 1
ATOM 3226 C C . LYS B 1 108 ? 48.876 -73.750 -83.115 1.00 58.86 234 LYS B C 1
ATOM 3227 O O . LYS B 1 108 ? 49.219 -74.629 -82.328 1.00 62.75 234 LYS B O 1
ATOM 3233 N N . MET B 1 109 ? 48.410 -72.573 -82.708 1.00 60.80 235 MET B N 1
ATOM 3234 C CA . MET B 1 109 ? 48.081 -72.367 -81.294 1.00 56.41 235 MET B CA 1
ATOM 3235 C C . MET B 1 109 ? 47.122 -73.429 -80.795 1.00 53.05 235 MET B C 1
ATOM 3236 O O . MET B 1 109 ? 47.413 -74.128 -79.822 1.00 59.58 235 MET B O 1
ATOM 3241 N N . LEU B 1 110 ? 45.983 -73.554 -81.468 1.00 49.21 236 LEU B N 1
ATOM 3242 C CA . LEU B 1 110 ? 45.028 -74.598 -81.119 1.00 51.89 236 LEU B CA 1
ATOM 3243 C C . LEU B 1 110 ? 45.634 -75.999 -81.095 1.00 56.28 236 LEU B C 1
ATOM 3244 O O . LEU B 1 110 ? 45.314 -76.801 -80.214 1.00 57.45 236 LEU B O 1
ATOM 3249 N N . ARG B 1 111 ? 46.498 -76.303 -82.061 1.00 60.77 237 ARG B N 1
ATOM 3250 C CA . ARG B 1 111 ? 47.153 -77.609 -82.062 1.00 61.13 237 ARG B CA 1
ATOM 3251 C C . ARG B 1 111 ? 48.024 -77.802 -80.820 1.00 60.35 237 ARG B C 1
ATOM 3252 O O . ARG B 1 111 ? 48.021 -78.872 -80.217 1.00 64.37 237 ARG B O 1
ATOM 3260 N N . SER B 1 112 ? 48.740 -76.754 -80.428 1.00 57.82 238 SER B N 1
ATOM 3261 C CA . SER B 1 112 ? 49.626 -76.797 -79.270 1.00 60.40 238 SER B CA 1
ATOM 3262 C C . SER B 1 112 ? 48.824 -77.051 -77.984 1.00 61.48 238 SER B C 1
ATOM 3263 O O . SER B 1 112 ? 49.184 -77.911 -77.165 1.00 65.67 238 SER B O 1
ATOM 3266 N N . VAL B 1 113 ? 47.736 -76.303 -77.814 1.00 59.90 239 VAL B N 1
ATOM 3267 C CA . VAL B 1 113 ? 46.855 -76.504 -76.669 1.00 61.18 239 VAL B CA 1
ATOM 3268 C C . VAL B 1 113 ? 46.306 -77.929 -76.650 1.00 61.99 239 VAL B C 1
ATOM 3269 O O . VAL B 1 113 ? 46.250 -78.573 -75.603 1.00 66.02 239 VAL B O 1
ATOM 3273 N N . HIS B 1 114 ? 45.914 -78.434 -77.809 1.00 62.36 240 HIS B N 1
ATOM 3274 C CA . HIS B 1 114 ? 45.425 -79.803 -77.878 1.00 63.75 240 HIS B CA 1
ATOM 3275 C C . HIS B 1 114 ? 46.490 -80.846 -77.500 1.00 71.80 240 HIS B C 1
ATOM 3276 O O . HIS B 1 114 ? 46.183 -81.804 -76.783 1.00 72.28 240 HIS B O 1
ATOM 3283 N N . ASP B 1 115 ? 47.739 -80.671 -77.931 1.00 69.28 241 ASP B N 1
ATOM 3284 C CA . ASP B 1 115 ? 48.725 -81.703 -77.612 1.00 71.94 241 ASP B CA 1
ATOM 3285 C C . ASP B 1 115 ? 49.069 -81.635 -76.121 1.00 76.20 241 ASP B C 1
ATOM 3286 O O . ASP B 1 115 ? 49.332 -82.663 -75.466 1.00 81.65 241 ASP B O 1
ATOM 3291 N N . LEU B 1 116 ? 48.977 -80.437 -75.557 1.00 74.56 242 LEU B N 1
ATOM 3292 C CA . LEU B 1 116 ? 49.218 -80.296 -74.130 1.00 68.54 242 LEU B CA 1
ATOM 3293 C C . LEU B 1 116 ? 48.060 -80.905 -73.319 1.00 74.26 242 LEU B C 1
ATOM 3294 O O . LEU B 1 116 ? 48.268 -81.442 -72.222 1.00 75.51 242 LEU B O 1
ATOM 3299 N N . ARG B 1 117 ? 46.851 -80.879 -73.886 1.00 76.46 243 ARG B N 1
ATOM 3300 C CA . ARG B 1 117 ? 45.716 -81.566 -73.264 1.00 71.83 243 ARG B CA 1
ATOM 3301 C C . ARG B 1 117 ? 45.934 -83.065 -73.314 1.00 75.08 243 ARG B C 1
ATOM 3302 O O . ARG B 1 117 ? 45.666 -83.766 -72.344 1.00 74.72 243 ARG B O 1
ATOM 3310 N N . ASP B 1 118 ? 46.402 -83.563 -74.455 1.00 80.70 244 ASP B N 1
ATOM 3311 C CA . ASP B 1 118 ? 46.658 -84.993 -74.569 1.00 82.26 244 ASP B CA 1
ATOM 3312 C C . ASP B 1 118 ? 47.710 -85.439 -73.564 1.00 90.00 244 ASP B C 1
ATOM 3313 O O . ASP B 1 118 ? 47.620 -86.545 -73.026 1.00 92.87 244 ASP B O 1
ATOM 3318 N N . GLU B 1 119 ? 48.678 -84.579 -73.258 1.00 83.32 245 GLU B N 1
ATOM 3319 C CA . GLU B 1 119 ? 49.677 -84.998 -72.284 1.00 81.59 245 GLU B CA 1
ATOM 3320 C C . GLU B 1 119 ? 49.224 -84.714 -70.838 1.00 88.75 245 GLU B C 1
ATOM 3321 O O . GLU B 1 119 ? 49.801 -85.237 -69.878 1.00 91.98 245 GLU B O 1
ATOM 3327 N N . PHE B 1 120 ? 48.121 -83.987 -70.678 1.00 89.49 246 PHE B N 1
ATOM 3328 C CA . PHE B 1 120 ? 47.488 -83.891 -69.358 1.00 83.90 246 PHE B CA 1
ATOM 3329 C C . PHE B 1 120 ? 46.783 -85.193 -68.982 1.00 88.19 246 PHE B C 1
ATOM 3330 O O . PHE B 1 120 ? 46.812 -85.609 -67.825 1.00 88.79 246 PHE B O 1
ATOM 3338 N N . ASN B 1 121 ? 46.131 -85.814 -69.964 1.00 92.45 247 ASN B N 1
ATOM 3339 C CA . ASN B 1 121 ? 45.334 -87.019 -69.734 1.00 90.82 247 ASN B CA 1
ATOM 3340 C C . ASN B 1 121 ? 46.166 -88.285 -69.553 1.00 97.26 247 ASN B C 1
ATOM 3341 O O . ASN B 1 121 ? 45.632 -89.339 -69.213 1.00 102.80 247 ASN B O 1
ATOM 3346 N N . HIS B 1 122 ? 47.473 -88.179 -69.767 1.00 98.06 248 HIS B N 1
ATOM 3347 C CA . HIS B 1 122 ? 48.368 -89.322 -69.611 1.00 100.53 248 HIS B CA 1
ATOM 3348 C C . HIS B 1 122 ? 49.102 -89.231 -68.290 1.00 99.13 248 HIS B C 1
ATOM 3349 O O . HIS B 1 122 ? 49.923 -90.088 -67.960 1.00 104.33 248 HIS B O 1
ATOM 3356 N N . LEU B 1 123 ? 48.820 -88.160 -67.556 1.00 102.30 249 LEU B N 1
ATOM 3357 C CA . LEU B 1 123 ? 49.348 -87.985 -66.211 1.00 102.69 249 LEU B CA 1
ATOM 3358 C C . LEU B 1 123 ? 48.648 -88.967 -65.276 1.00 102.36 249 LEU B C 1
ATOM 3359 O O . LEU B 1 123 ? 47.417 -89.017 -65.240 1.00 100.78 249 LEU B O 1
ATOM 3364 N N . GLN B 1 124 ? 49.421 -89.752 -64.531 1.00 104.83 250 GLN B N 1
ATOM 3365 C CA . GLN B 1 124 ? 48.841 -90.861 -63.779 1.00 112.04 250 GLN B CA 1
ATOM 3366 C C . GLN B 1 124 ? 48.325 -90.413 -62.417 1.00 106.44 250 GLN B C 1
ATOM 3367 O O . GLN B 1 124 ? 49.068 -89.822 -61.629 1.00 96.05 250 GLN B O 1
ATOM 3373 N N . HIS B 1 125 ? 47.042 -90.676 -62.170 1.00 108.24 251 HIS B N 1
ATOM 3374 C CA . HIS B 1 125 ? 46.323 -90.112 -61.030 1.00 110.34 251 HIS B CA 1
ATOM 3375 C C . HIS B 1 125 ? 46.935 -90.556 -59.703 1.00 103.34 251 HIS B C 1
ATOM 3376 O O . HIS B 1 125 ? 47.160 -91.744 -59.477 1.00 105.50 251 HIS B O 1
ATOM 3378 N N . SER B 1 126 ? 47.186 -89.594 -58.824 1.00 95.20 252 SER B N 1
ATOM 3379 C CA . SER B 1 126 ? 47.794 -89.885 -57.537 1.00 101.53 252 SER B CA 1
ATOM 3380 C C . SER B 1 126 ? 47.041 -89.167 -56.425 1.00 103.73 252 SER B C 1
ATOM 3381 O O . SER B 1 126 ? 45.928 -88.683 -56.631 1.00 103.39 252 SER B O 1
ATOM 3384 N N . THR B 1 127 ? 47.656 -89.089 -55.251 1.00 109.06 253 THR B N 1
ATOM 3385 C CA . THR B 1 127 ? 47.033 -88.427 -54.113 1.00 112.11 253 THR B CA 1
ATOM 3386 C C . THR B 1 127 ? 47.556 -86.983 -54.038 1.00 112.72 253 THR B C 1
ATOM 3387 O O . THR B 1 127 ? 47.012 -86.131 -53.328 1.00 112.04 253 THR B O 1
ATOM 3391 N N . ALA B 1 128 ? 48.567 -86.691 -54.851 1.00 114.45 254 ALA B N 1
ATOM 3392 C CA . ALA B 1 128 ? 48.950 -85.311 -55.135 1.00 108.20 254 ALA B CA 1
ATOM 3393 C C . ALA B 1 128 ? 47.983 -84.622 -56.109 1.00 111.36 254 ALA B C 1
ATOM 3394 O O . ALA B 1 128 ? 47.787 -83.406 -56.039 1.00 107.02 254 ALA B O 1
ATOM 3396 N N . LEU B 1 129 ? 47.375 -85.398 -57.008 1.00 103.79 255 LEU B N 1
ATOM 3397 C CA . LEU B 1 129 ? 46.449 -84.839 -57.994 1.00 95.67 255 LEU B CA 1
ATOM 3398 C C . LEU B 1 129 ? 45.094 -84.477 -57.392 1.00 99.36 255 LEU B C 1
ATOM 3399 O O . LEU B 1 129 ? 44.565 -83.411 -57.684 1.00 97.67 255 LEU B O 1
ATOM 3404 N N . ARG B 1 130 ? 44.528 -85.357 -56.567 1.00 101.64 256 ARG B N 1
ATOM 3405 C CA . ARG B 1 130 ? 43.185 -85.124 -56.018 1.00 96.92 256 ARG B CA 1
ATOM 3406 C C . ARG B 1 130 ? 43.149 -83.900 -55.079 1.00 93.56 256 ARG B C 1
ATOM 3407 O O . ARG B 1 130 ? 42.126 -83.214 -54.976 1.00 92.58 256 ARG B O 1
ATOM 3415 N N . ARG B 1 131 ? 44.232 -83.690 -54.329 1.00 94.64 257 ARG B N 1
ATOM 3416 C CA . ARG B 1 131 ? 44.452 -82.419 -53.638 1.00 94.54 257 ARG B CA 1
ATOM 3417 C C . ARG B 1 131 ? 44.102 -81.218 -54.521 1.00 89.88 257 ARG B C 1
ATOM 3418 O O . ARG B 1 131 ? 43.220 -80.399 -54.199 1.00 85.10 257 ARG B O 1
ATOM 3426 N N . MET B 1 132 ? 44.809 -81.147 -55.645 1.00 92.28 258 MET B N 1
ATOM 3427 C CA . MET B 1 132 ? 44.684 -80.069 -56.612 1.00 84.86 258 MET B CA 1
ATOM 3428 C C . MET B 1 132 ? 43.247 -80.028 -57.140 1.00 79.44 258 MET B C 1
ATOM 3429 O O . MET B 1 132 ? 42.652 -78.960 -57.198 1.00 78.54 258 MET B O 1
ATOM 3434 N N . MET B 1 133 ? 42.719 -81.175 -57.568 1.00 76.18 259 MET B N 1
ATOM 3435 C CA . MET B 1 133 ? 41.353 -81.277 -58.094 1.00 77.03 259 MET B CA 1
ATOM 3436 C C . MET B 1 133 ? 40.332 -80.641 -57.137 1.00 76.94 259 MET B C 1
ATOM 3437 O O . MET B 1 133 ? 39.425 -79.929 -57.570 1.00 78.23 259 MET B O 1
ATOM 3442 N N . ARG B 1 134 ? 40.466 -80.924 -55.843 1.00 77.39 260 ARG B N 1
ATOM 3443 C CA . ARG B 1 134 ? 39.516 -80.448 -54.836 1.00 79.15 260 ARG B CA 1
ATOM 3444 C C . ARG B 1 134 ? 39.695 -78.944 -54.674 1.00 71.72 260 ARG B C 1
ATOM 3445 O O . ARG B 1 134 ? 38.711 -78.199 -54.587 1.00 64.42 260 ARG B O 1
ATOM 3453 N N . GLU B 1 135 ? 40.953 -78.511 -54.592 1.00 69.21 261 GLU B N 1
ATOM 3454 C CA . GLU B 1 135 ? 41.278 -77.092 -54.427 1.00 66.47 261 GLU B CA 1
ATOM 3455 C C . GLU B 1 135 ? 40.756 -76.276 -55.629 1.00 65.14 261 GLU B C 1
ATOM 3456 O O . GLU B 1 135 ? 40.392 -75.089 -55.509 1.00 64.64 261 GLU B O 1
ATOM 3458 N N . THR B 1 136 ? 40.693 -76.937 -56.781 1.00 62.85 262 THR B N 1
ATOM 3459 C CA . THR B 1 136 ? 40.271 -76.314 -58.026 1.00 58.92 262 THR B CA 1
ATOM 3460 C C . THR B 1 136 ? 38.803 -75.885 -57.959 1.00 57.46 262 THR B C 1
ATOM 3461 O O . THR B 1 136 ? 38.411 -74.935 -58.630 1.00 57.09 262 THR B O 1
ATOM 3465 N N . TYR B 1 137 ? 38.005 -76.532 -57.114 1.00 55.09 263 TYR B N 1
ATOM 3466 C CA . TYR B 1 137 ? 36.632 -76.075 -56.878 1.00 51.47 263 TYR B CA 1
ATOM 3467 C C . TYR B 1 137 ? 36.612 -74.653 -56.356 1.00 47.12 263 TYR B C 1
ATOM 3468 O O . TYR B 1 137 ? 35.914 -73.785 -56.890 1.00 45.97 263 TYR B O 1
ATOM 3477 N N . PHE B 1 138 ? 37.375 -74.432 -55.294 1.00 47.19 264 PHE B N 1
ATOM 3478 C CA . PHE B 1 138 ? 37.425 -73.136 -54.648 1.00 50.75 264 PHE B CA 1
ATOM 3479 C C . PHE B 1 138 ? 37.982 -72.130 -55.643 1.00 44.30 264 PHE B C 1
ATOM 3480 O O . PHE B 1 138 ? 37.439 -71.044 -55.797 1.00 40.55 264 PHE B O 1
ATOM 3488 N N . LEU B 1 139 ? 39.034 -72.530 -56.353 1.00 41.29 265 LEU B N 1
ATOM 3489 C CA . LEU B 1 139 ? 39.684 -71.644 -57.307 1.00 40.37 265 LEU B CA 1
ATOM 3490 C C . LEU B 1 139 ? 38.721 -71.173 -58.413 1.00 41.91 265 LEU B C 1
ATOM 3491 O O . LEU B 1 139 ? 38.636 -69.968 -58.754 1.00 42.01 265 LEU B O 1
ATOM 3496 N N . TYR B 1 140 ? 37.993 -72.134 -58.966 1.00 38.46 266 TYR B N 1
ATOM 3497 C CA . TYR B 1 140 ? 37.022 -71.846 -59.992 1.00 37.28 266 TYR B CA 1
ATOM 3498 C C . TYR B 1 140 ? 35.965 -70.893 -59.453 1.00 38.14 266 TYR B C 1
ATOM 3499 O O . TYR B 1 140 ? 35.717 -69.841 -60.048 1.00 42.65 266 TYR B O 1
ATOM 3508 N N . VAL B 1 141 ? 35.351 -71.249 -58.329 1.00 34.84 267 VAL B N 1
ATOM 3509 C CA . VAL B 1 141 ? 34.255 -70.443 -57.805 1.00 36.52 267 VAL B CA 1
ATOM 3510 C C . VAL B 1 141 ? 34.703 -69.009 -57.530 1.00 37.61 267 VAL B C 1
ATOM 3511 O O . VAL B 1 141 ? 34.005 -68.037 -57.892 1.00 33.98 267 VAL B O 1
ATOM 3515 N N . TYR B 1 142 ? 35.866 -68.888 -56.899 1.00 37.24 268 TYR B N 1
ATOM 3516 C CA . TYR B 1 142 ? 36.444 -67.587 -56.618 1.00 33.81 268 TYR B CA 1
ATOM 3517 C C . TYR B 1 142 ? 36.504 -66.752 -57.867 1.00 38.63 268 TYR B C 1
ATOM 3518 O O . TYR B 1 142 ? 35.955 -65.647 -57.908 1.00 38.90 268 TYR B O 1
ATOM 3527 N N . HIS B 1 143 ? 37.191 -67.269 -58.884 1.00 36.37 269 HIS B N 1
ATOM 3528 C CA . HIS B 1 143 ? 37.414 -66.447 -60.059 1.00 31.19 269 HIS B CA 1
ATOM 3529 C C . HIS B 1 143 ? 36.114 -66.103 -60.793 1.00 35.69 269 HIS B C 1
ATOM 3530 O O . HIS B 1 143 ? 35.866 -64.930 -61.122 1.00 35.66 269 HIS B O 1
ATOM 3537 N N . THR B 1 144 ? 35.254 -67.096 -60.995 1.00 32.10 270 THR B N 1
ATOM 3538 C CA . THR B 1 144 ? 34.033 -66.840 -61.738 1.00 30.49 270 THR B CA 1
ATOM 3539 C C . THR B 1 144 ? 33.086 -65.862 -61.018 1.00 35.24 270 THR B C 1
ATOM 3540 O O . THR B 1 144 ? 32.349 -65.151 -61.688 1.00 40.79 270 THR B O 1
ATOM 3544 N N . VAL B 1 145 ? 33.055 -65.828 -59.685 1.00 33.70 271 VAL B N 1
ATOM 3545 C CA . VAL B 1 145 ? 32.184 -64.848 -59.026 1.00 35.25 271 VAL B CA 1
ATOM 3546 C C . VAL B 1 145 ? 32.861 -63.472 -58.863 1.00 35.18 271 VAL B C 1
ATOM 3547 O O . VAL B 1 145 ? 32.198 -62.428 -58.893 1.00 32.84 271 VAL B O 1
ATOM 3551 N N . ALA B 1 146 ? 34.176 -63.480 -58.681 1.00 35.92 272 ALA B N 1
ATOM 3552 C CA . ALA B 1 146 ? 34.942 -62.249 -58.573 1.00 34.11 272 ALA B CA 1
ATOM 3553 C C . ALA B 1 146 ? 34.797 -61.464 -59.874 1.00 37.27 272 ALA B C 1
ATOM 3554 O O . ALA B 1 146 ? 34.621 -60.247 -59.845 1.00 39.06 272 ALA B O 1
ATOM 3556 N N . ILE B 1 147 ? 34.831 -62.168 -61.009 1.00 35.29 273 ILE B N 1
ATOM 3557 C CA . ILE B 1 147 ? 34.683 -61.516 -62.315 1.00 38.46 273 ILE B CA 1
ATOM 3558 C C . ILE B 1 147 ? 33.348 -60.767 -62.448 1.00 36.17 273 ILE B C 1
ATOM 3559 O O . ILE B 1 147 ? 33.279 -59.701 -63.059 1.00 36.76 273 ILE B O 1
ATOM 3564 N N . GLU B 1 148 ? 32.304 -61.299 -61.830 1.00 34.16 274 GLU B N 1
ATOM 3565 C CA . GLU B 1 148 ? 30.992 -60.676 -61.883 1.00 37.71 274 GLU B CA 1
ATOM 3566 C C . GLU B 1 148 ? 30.906 -59.512 -60.884 1.00 42.58 274 GLU B C 1
ATOM 3567 O O . GLU B 1 148 ? 29.970 -58.713 -60.921 1.00 44.46 274 GLU B O 1
ATOM 3573 N N . GLY B 1 149 ? 31.914 -59.391 -60.024 1.00 39.65 275 GLY B N 1
ATOM 3574 C CA . GLY B 1 149 ? 32.007 -58.266 -59.109 1.00 41.99 275 GLY B CA 1
ATOM 3575 C C . GLY B 1 149 ? 32.014 -58.559 -57.616 1.00 43.19 275 GLY B C 1
ATOM 3576 O O . GLY B 1 149 ? 32.234 -57.652 -56.798 1.00 34.37 275 GLY B O 1
ATOM 3577 N N . ASN B 1 150 ? 31.842 -59.835 -57.270 1.00 47.53 276 ASN B N 1
ATOM 3578 C CA . ASN B 1 150 ? 31.866 -60.303 -55.878 1.00 39.52 276 ASN B CA 1
ATOM 3579 C C . ASN B 1 150 ? 33.178 -59.940 -55.195 1.00 37.40 276 ASN B C 1
ATOM 3580 O O . ASN B 1 150 ? 34.256 -60.169 -55.754 1.00 37.29 276 ASN B O 1
ATOM 3585 N N . THR B 1 151 ? 33.094 -59.372 -53.991 1.00 40.16 277 THR B N 1
ATOM 3586 C CA . THR B 1 151 ? 34.304 -58.915 -53.296 1.00 36.76 277 THR B CA 1
ATOM 3587 C C . THR B 1 151 ? 34.879 -59.918 -52.292 1.00 37.20 277 THR B C 1
ATOM 3588 O O . THR B 1 151 ? 35.856 -59.610 -51.628 1.00 44.65 277 THR B O 1
ATOM 3592 N N . LEU B 1 152 ? 34.311 -61.114 -52.182 1.00 33.37 278 LEU B N 1
ATOM 3593 C CA . LEU B 1 152 ? 34.934 -62.123 -51.332 1.00 29.55 278 LEU B CA 1
ATOM 3594 C C . LEU B 1 152 ? 36.326 -62.487 -51.847 1.00 36.11 278 LEU B C 1
ATOM 3595 O O . LEU B 1 152 ? 36.588 -62.493 -53.050 1.00 50.25 278 LEU B O 1
ATOM 3600 N N . SER B 1 153 ? 37.223 -62.794 -50.932 1.00 34.89 279 SER B N 1
ATOM 3601 C CA . SER B 1 153 ? 38.572 -63.172 -51.292 1.00 34.69 279 SER B CA 1
ATOM 3602 C C . SER B 1 153 ? 38.644 -64.642 -51.617 1.00 42.44 279 SER B C 1
ATOM 3603 O O . SER B 1 153 ? 37.697 -65.393 -51.350 1.00 41.41 279 SER B O 1
ATOM 3606 N N . LEU B 1 154 ? 39.783 -65.053 -52.176 1.00 43.48 280 LEU B N 1
ATOM 3607 C CA . LEU B 1 154 ? 40.049 -66.466 -52.393 1.00 39.16 280 LEU B CA 1
ATOM 3608 C C . LEU B 1 154 ? 40.051 -67.171 -51.033 1.00 40.71 280 LEU B C 1
ATOM 3609 O O . LEU B 1 154 ? 39.487 -68.246 -50.889 1.00 39.64 280 LEU B O 1
ATOM 3614 N N . GLY B 1 155 ? 40.684 -66.554 -50.035 1.00 41.39 281 GLY B N 1
ATOM 3615 C CA . GLY B 1 155 ? 40.767 -67.156 -48.711 1.00 40.33 281 GLY B CA 1
ATOM 3616 C C . GLY B 1 155 ? 39.411 -67.231 -48.036 1.00 42.06 281 GLY B C 1
ATOM 3617 O O . GLY B 1 155 ? 39.070 -68.229 -47.395 1.00 40.32 281 GLY B O 1
ATOM 3618 N N . GLN B 1 156 ? 38.622 -66.175 -48.211 1.00 42.24 282 GLN B N 1
ATOM 3619 C CA . GLN B 1 156 ? 37.275 -66.127 -47.675 1.00 35.84 282 GLN B CA 1
ATOM 3620 C C . GLN B 1 156 ? 36.393 -67.143 -48.409 1.00 39.74 282 GLN B C 1
ATOM 3621 O O . GLN B 1 156 ? 35.551 -67.815 -47.807 1.00 38.90 282 GLN B O 1
ATOM 3627 N N . THR B 1 157 ? 36.606 -67.272 -49.714 1.00 38.93 283 THR B N 1
ATOM 3628 C CA . THR B 1 157 ? 35.825 -68.210 -50.503 1.00 39.67 283 THR B CA 1
ATOM 3629 C C . THR B 1 157 ? 36.124 -69.626 -50.076 1.00 38.84 283 THR B C 1
ATOM 3630 O O . THR B 1 157 ? 35.217 -70.451 -49.900 1.00 40.37 283 THR B O 1
ATOM 3634 N N . ARG B 1 158 ? 37.407 -69.904 -49.911 1.00 39.54 284 ARG B N 1
ATOM 3635 C CA . ARG B 1 158 ? 37.841 -71.210 -49.467 1.00 43.53 284 ARG B CA 1
ATOM 3636 C C . ARG B 1 158 ? 37.248 -71.495 -48.095 1.00 46.77 284 ARG B C 1
ATOM 3637 O O . ARG B 1 158 ? 36.673 -72.551 -47.878 1.00 45.20 284 ARG B O 1
ATOM 3645 N N . ALA B 1 159 ? 37.358 -70.531 -47.183 1.00 45.01 285 ALA B N 1
ATOM 3646 C CA . ALA B 1 159 ? 36.834 -70.700 -45.828 1.00 45.24 285 ALA B CA 1
ATOM 3647 C C . ALA B 1 159 ? 35.344 -71.035 -45.830 1.00 44.29 285 ALA B C 1
ATOM 3648 O O . ALA B 1 159 ? 34.900 -71.899 -45.086 1.00 46.48 285 ALA B O 1
ATOM 3650 N N . ILE B 1 160 ? 34.573 -70.335 -46.652 1.00 43.44 286 ILE B N 1
ATOM 3651 C CA . ILE B 1 160 ? 33.147 -70.606 -46.780 1.00 39.02 286 ILE B CA 1
ATOM 3652 C C . ILE B 1 160 ? 32.869 -72.004 -47.336 1.00 40.49 286 ILE B C 1
ATOM 3653 O O . ILE B 1 160 ? 32.005 -72.712 -46.847 1.00 44.39 286 ILE B O 1
ATOM 3658 N N . LEU B 1 161 ? 33.553 -72.385 -48.405 1.00 43.20 287 LEU B N 1
ATOM 3659 C CA . LEU B 1 161 ? 33.224 -73.657 -49.047 1.00 42.53 287 LEU B CA 1
ATOM 3660 C C . LEU B 1 161 ? 33.793 -74.910 -48.348 1.00 45.31 287 LEU B C 1
ATOM 3661 O O . LEU B 1 161 ? 33.127 -75.935 -48.255 1.00 44.80 287 LEU B O 1
ATOM 3666 N N . GLU B 1 162 ? 35.002 -74.803 -47.815 1.00 47.66 288 GLU B N 1
ATOM 3667 C CA . GLU B 1 162 ? 35.760 -75.951 -47.312 1.00 52.37 288 GLU B CA 1
ATOM 3668 C C . GLU B 1 162 ? 35.613 -76.144 -45.801 1.00 52.49 288 GLU B C 1
ATOM 3669 O O . GLU B 1 162 ? 35.656 -77.265 -45.296 1.00 57.38 288 GLU B O 1
ATOM 3675 N N . SER B 1 163 ? 35.423 -75.041 -45.091 1.00 53.80 289 SER B N 1
ATOM 3676 C CA . SER B 1 163 ? 35.356 -75.047 -43.637 1.00 50.77 289 SER B CA 1
ATOM 3677 C C . SER B 1 163 ? 33.967 -74.707 -43.114 1.00 47.71 289 SER B C 1
ATOM 3678 O O . SER B 1 163 ? 33.739 -74.757 -41.908 1.00 50.23 289 SER B O 1
ATOM 3681 N N . GLY B 1 164 ? 33.050 -74.339 -44.010 1.00 38.99 290 GLY B N 1
ATOM 3682 C CA . GLY B 1 164 ? 31.694 -74.026 -43.604 1.00 34.92 290 GLY B CA 1
ATOM 3683 C C . GLY B 1 164 ? 31.667 -72.797 -42.721 1.00 40.83 290 GLY B C 1
ATOM 3684 O O . GLY B 1 164 ? 30.759 -72.600 -41.915 1.00 40.37 290 GLY B O 1
ATOM 3685 N N . MET B 1 165 ? 32.686 -71.965 -42.889 1.00 41.20 291 MET B N 1
ATOM 3686 C CA . MET B 1 165 ? 32.777 -70.680 -42.223 1.00 36.79 291 MET B CA 1
ATOM 3687 C C . MET B 1 165 ? 31.835 -69.661 -42.855 1.00 37.35 291 MET B C 1
ATOM 3688 O O . MET B 1 165 ? 31.032 -69.959 -43.738 1.00 39.02 291 MET B O 1
ATOM 3693 N N . VAL B 1 166 ? 31.941 -68.450 -42.344 1.00 37.23 292 VAL B N 1
ATOM 3694 C CA . VAL B 1 166 ? 31.120 -67.326 -42.714 1.00 31.01 292 VAL B CA 1
ATOM 3695 C C . VAL B 1 166 ? 31.915 -66.045 -42.428 1.00 34.71 292 VAL B C 1
ATOM 3696 O O . VAL B 1 166 ? 32.614 -65.975 -41.414 1.00 36.43 292 VAL B O 1
ATOM 3700 N N . ILE B 1 167 ? 31.901 -65.064 -43.327 1.00 31.41 293 ILE B N 1
ATOM 3701 C CA . ILE B 1 167 ? 32.618 -63.832 -43.008 1.00 36.59 293 ILE B CA 1
ATOM 3702 C C . ILE B 1 167 ? 31.663 -62.732 -42.524 1.00 36.63 293 ILE B C 1
ATOM 3703 O O . ILE B 1 167 ? 30.982 -62.104 -43.327 1.00 38.83 293 ILE B O 1
ATOM 3708 N N . PRO B 1 168 ? 31.632 -62.464 -41.206 1.00 36.26 294 PRO B N 1
ATOM 3709 C CA . PRO B 1 168 ? 30.689 -61.436 -40.741 1.00 37.40 294 PRO B CA 1
ATOM 3710 C C . PRO B 1 168 ? 31.052 -60.008 -41.179 1.00 37.45 294 PRO B C 1
ATOM 3711 O O . PRO B 1 168 ? 32.217 -59.696 -41.424 1.00 34.38 294 PRO B O 1
ATOM 3715 N N . GLY B 1 169 ? 30.033 -59.167 -41.324 1.00 34.22 295 GLY B N 1
ATOM 3716 C CA . GLY B 1 169 ? 30.235 -57.795 -41.751 1.00 34.60 295 GLY B CA 1
ATOM 3717 C C . GLY B 1 169 ? 30.360 -57.717 -43.258 1.00 39.61 295 GLY B C 1
ATOM 3718 O O . GLY B 1 169 ? 30.494 -56.645 -43.856 1.00 36.31 295 GLY B O 1
ATOM 3719 N N . LYS B 1 170 ? 30.299 -58.883 -43.882 1.00 40.66 296 LYS B N 1
ATOM 3720 C CA . LYS B 1 170 ? 30.366 -58.968 -45.329 1.00 37.58 296 LYS B CA 1
ATOM 3721 C C . LYS B 1 170 ? 28.971 -59.355 -45.871 1.00 36.21 296 LYS B C 1
ATOM 3722 O O . LYS B 1 170 ? 28.140 -59.912 -45.149 1.00 34.32 296 LYS B O 1
ATOM 3728 N N . SER B 1 171 ? 28.702 -59.003 -47.120 1.00 35.50 297 SER B N 1
ATOM 3729 C CA . SER B 1 171 ? 27.409 -59.272 -47.743 1.00 31.71 297 SER B CA 1
ATOM 3730 C C . SER B 1 171 ? 26.947 -60.731 -47.728 1.00 33.51 297 SER B C 1
ATOM 3731 O O . SER B 1 171 ? 27.668 -61.639 -48.160 1.00 35.09 297 SER B O 1
ATOM 3734 N N . ILE B 1 172 ? 25.710 -60.934 -47.278 1.00 32.22 298 ILE B N 1
ATOM 3735 C CA . ILE B 1 172 ? 25.063 -62.249 -47.299 1.00 32.31 298 ILE B CA 1
ATOM 3736 C C . ILE B 1 172 ? 24.883 -62.766 -48.726 1.00 37.07 298 ILE B C 1
ATOM 3737 O O . ILE B 1 172 ? 25.017 -63.976 -49.010 1.00 36.19 298 ILE B O 1
ATOM 3742 N N . ARG B 1 173 ? 24.579 -61.854 -49.622 1.00 34.80 299 ARG B N 1
ATOM 3743 C CA . ARG B 1 173 ? 24.376 -62.169 -51.005 1.00 36.65 299 ARG B CA 1
ATOM 3744 C C . ARG B 1 173 ? 25.617 -62.736 -51.609 1.00 38.32 299 ARG B C 1
ATOM 3745 O O . ARG B 1 173 ? 25.543 -63.635 -52.370 1.00 38.55 299 ARG B O 1
ATOM 3753 N N . GLU B 1 174 ? 26.769 -62.209 -51.276 1.00 35.82 300 GLU B N 1
ATOM 3754 C CA . GLU B 1 174 ? 28.031 -62.730 -51.806 1.00 38.34 300 GLU B CA 1
ATOM 3755 C C . GLU B 1 174 ? 28.301 -64.168 -51.320 1.00 41.39 300 GLU B C 1
ATOM 3756 O O . GLU B 1 174 ? 28.759 -65.028 -52.104 1.00 39.45 300 GLU B O 1
ATOM 3762 N N . HIS B 1 175 ? 28.066 -64.418 -50.029 1.00 37.40 301 HIS B N 1
ATOM 3763 C CA . HIS B 1 175 ? 28.105 -65.784 -49.517 1.00 38.01 301 HIS B CA 1
ATOM 3764 C C . HIS B 1 175 ? 27.230 -66.707 -50.362 1.00 38.62 301 HIS B C 1
ATOM 3765 O O . HIS B 1 175 ? 27.699 -67.727 -50.895 1.00 36.42 301 HIS B O 1
ATOM 3772 N N . ASN B 1 176 ? 25.967 -66.324 -50.512 1.00 36.78 302 ASN B N 1
ATOM 3773 C CA . ASN B 1 176 ? 25.030 -67.151 -51.258 1.00 40.57 302 ASN B CA 1
ATOM 3774 C C . ASN B 1 176 ? 25.444 -67.399 -52.713 1.00 44.26 302 ASN B C 1
ATOM 3775 O O . ASN B 1 176 ? 25.152 -68.471 -53.264 1.00 46.37 302 ASN B O 1
ATOM 3780 N N . GLU B 1 177 ? 26.110 -66.418 -53.327 1.00 39.03 303 GLU B N 1
ATOM 3781 C CA . GLU B 1 177 ? 26.658 -66.571 -54.672 1.00 34.50 303 GLU B CA 1
ATOM 3782 C C . GLU B 1 177 ? 27.776 -67.598 -54.702 1.00 36.71 303 GLU B C 1
ATOM 3783 O O . GLU B 1 177 ? 27.810 -68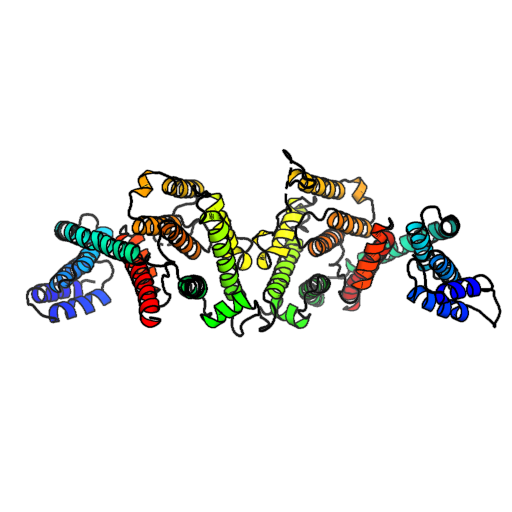.464 -55.579 1.00 38.55 303 GLU B O 1
ATOM 3789 N N . VAL B 1 178 ? 28.678 -67.518 -53.730 1.00 36.63 304 VAL B N 1
ATOM 3790 C CA . VAL B 1 178 ? 29.755 -68.492 -53.636 1.00 33.72 304 VAL B CA 1
ATOM 3791 C C . VAL B 1 178 ? 29.183 -69.905 -53.511 1.00 36.56 304 VAL B C 1
ATOM 3792 O O . VAL B 1 178 ? 29.517 -70.809 -54.302 1.00 33.77 304 VAL B O 1
ATOM 3796 N N . ILE B 1 179 ? 28.295 -70.079 -52.535 1.00 35.38 305 ILE B N 1
ATOM 3797 C CA . ILE B 1 179 ? 27.672 -71.377 -52.283 1.00 37.66 305 ILE B CA 1
ATOM 3798 C C . ILE B 1 179 ? 26.926 -71.926 -53.501 1.00 38.18 305 ILE B C 1
ATOM 3799 O O . ILE B 1 179 ? 27.119 -73.087 -53.892 1.00 37.23 305 ILE B O 1
ATOM 3804 N N . GLY B 1 180 ? 26.083 -71.087 -54.093 1.00 39.34 306 GLY B N 1
ATOM 3805 C CA . GLY B 1 180 ? 25.373 -71.437 -55.314 1.00 39.35 306 GLY B CA 1
ATOM 3806 C C . GLY B 1 180 ? 26.280 -71.877 -56.451 1.00 38.39 306 GLY B C 1
ATOM 3807 O O . GLY B 1 180 ? 26.018 -72.898 -57.086 1.00 40.22 306 GLY B O 1
ATOM 3808 N N . MET B 1 181 ? 27.342 -71.117 -56.721 1.00 37.12 307 MET B N 1
ATOM 3809 C CA . MET B 1 181 ? 28.254 -71.493 -57.793 1.00 36.44 307 MET B CA 1
ATOM 3810 C C . MET B 1 181 ? 28.877 -72.850 -57.530 1.00 40.40 307 MET B C 1
ATOM 3811 O O . MET B 1 181 ? 28.932 -73.696 -58.421 1.00 42.50 307 MET B O 1
ATOM 3816 N N . ASP B 1 182 ? 29.331 -73.059 -56.297 1.00 41.04 308 ASP B N 1
ATOM 3817 C CA . ASP B 1 182 ? 29.914 -74.339 -55.913 1.00 37.73 308 ASP B CA 1
ATOM 3818 C C . ASP B 1 182 ? 28.919 -75.471 -56.201 1.00 40.36 308 ASP B C 1
ATOM 3819 O O . ASP B 1 182 ? 29.290 -76.520 -56.731 1.00 44.16 308 ASP B O 1
ATOM 3824 N N . ALA B 1 183 ? 27.655 -75.246 -55.854 1.00 38.97 309 ALA B N 1
ATOM 3825 C CA . ALA B 1 183 ? 26.599 -76.216 -56.130 1.00 39.13 309 ALA B CA 1
ATOM 3826 C C . ALA B 1 183 ? 26.511 -76.536 -57.625 1.00 47.82 309 ALA B C 1
ATOM 3827 O O . ALA B 1 183 ? 26.508 -77.710 -58.032 1.00 52.27 309 ALA B O 1
ATOM 3829 N N . ALA B 1 184 ? 26.424 -75.483 -58.435 1.00 42.35 310 ALA B N 1
ATOM 3830 C CA . ALA B 1 184 ? 26.335 -75.636 -59.878 1.00 40.88 310 ALA B CA 1
ATOM 3831 C C . ALA B 1 184 ? 27.516 -76.429 -60.433 1.00 41.76 310 ALA B C 1
ATOM 3832 O O . ALA B 1 184 ? 27.344 -77.313 -61.261 1.00 46.25 310 ALA B O 1
ATOM 3834 N N . LEU B 1 185 ? 28.714 -76.108 -59.970 1.00 40.07 311 LEU B N 1
ATOM 3835 C CA . LEU B 1 185 ? 29.918 -76.773 -60.434 1.00 42.77 311 LEU B CA 1
ATOM 3836 C C . LEU B 1 185 ? 29.906 -78.262 -60.082 1.00 47.72 311 LEU B C 1
ATOM 3837 O O . LEU B 1 185 ? 30.266 -79.113 -60.909 1.00 49.48 311 LEU B O 1
ATOM 3842 N N . ARG B 1 186 ? 29.509 -78.575 -58.850 1.00 53.06 312 ARG B N 1
ATOM 3843 C CA . ARG B 1 186 ? 29.457 -79.969 -58.405 1.00 54.60 312 ARG B CA 1
ATOM 3844 C C . ARG B 1 186 ? 28.457 -80.740 -59.259 1.00 51.33 312 ARG B C 1
ATOM 3845 O O . ARG B 1 186 ? 28.704 -81.880 -59.648 1.00 53.33 312 ARG B O 1
ATOM 3853 N N . PHE B 1 187 ? 27.331 -80.099 -59.550 1.00 49.26 313 PHE B N 1
ATOM 3854 C CA . PHE B 1 187 ? 26.305 -80.682 -60.407 1.00 47.05 313 PHE B CA 1
ATOM 3855 C C . PHE B 1 187 ? 26.860 -80.978 -61.789 1.00 52.75 313 PHE B C 1
ATOM 3856 O O . PHE B 1 187 ? 26.611 -82.040 -62.377 1.00 56.00 313 PHE B O 1
ATOM 3864 N N . LEU B 1 188 ? 27.596 -80.007 -62.310 1.00 49.42 314 LEU B N 1
ATOM 3865 C CA . LEU B 1 188 ? 28.244 -80.144 -63.593 1.00 50.89 314 LEU B CA 1
ATOM 3866 C C . LEU B 1 188 ? 29.124 -81.384 -63.599 1.00 54.89 314 LEU B C 1
ATOM 3867 O O . LEU B 1 188 ? 29.033 -82.209 -64.505 1.00 61.00 314 LEU B O 1
ATOM 3872 N N . ASN B 1 189 ? 29.930 -81.556 -62.559 1.00 53.47 315 ASN B N 1
ATOM 3873 C CA . ASN B 1 189 ? 30.859 -82.686 -62.544 1.00 56.19 315 ASN B CA 1
ATOM 3874 C C . ASN B 1 189 ? 30.207 -84.047 -62.289 1.00 60.13 315 ASN B C 1
ATOM 3875 O O . ASN B 1 189 ? 30.656 -85.064 -62.813 1.00 61.81 315 ASN B O 1
ATOM 3880 N N . CYS B 1 190 ? 29.161 -84.080 -61.478 1.00 58.12 316 CYS B N 1
ATOM 3881 C CA . CYS B 1 190 ? 28.597 -85.359 -61.090 1.00 56.91 316 CYS B CA 1
ATOM 3882 C C . CYS B 1 190 ? 27.299 -85.729 -61.799 1.00 59.18 316 CYS B C 1
ATOM 3883 O O . CYS B 1 190 ? 26.675 -86.730 -61.460 1.00 74.53 316 CYS B O 1
ATOM 3886 N N . SER B 1 191 ? 26.886 -84.954 -62.788 1.00 58.64 317 SER B N 1
ATOM 3887 C CA . SER B 1 191 ? 25.698 -85.345 -63.552 1.00 65.86 317 SER B CA 1
ATOM 3888 C C . SER B 1 191 ? 25.919 -85.182 -65.044 1.00 67.06 317 SER B C 1
ATOM 3889 O O . SER B 1 191 ? 25.537 -86.044 -65.835 1.00 71.47 317 SER B O 1
ATOM 3892 N N . LEU B 1 192 ? 26.538 -84.071 -65.418 1.00 64.03 318 LEU B N 1
ATOM 3893 C CA . LEU B 1 192 ? 26.621 -83.678 -66.806 1.00 60.59 318 LEU B CA 1
ATOM 3894 C C . LEU B 1 192 ? 27.862 -84.259 -67.488 1.00 63.34 318 LEU B C 1
ATOM 3895 O O . LEU B 1 192 ? 28.028 -84.100 -68.691 1.00 66.98 318 LEU B O 1
ATOM 3900 N N . LEU B 1 193 ? 28.731 -84.924 -66.729 1.00 64.42 319 LEU B N 1
ATOM 3901 C CA . LEU B 1 193 ? 29.946 -85.515 -67.306 1.00 68.07 319 LEU B CA 1
ATOM 3902 C C . LEU B 1 193 ? 29.914 -87.051 -67.364 1.00 75.10 319 LEU B C 1
ATOM 3903 O O . LEU B 1 193 ? 30.813 -87.680 -67.927 1.00 66.97 319 LEU B O 1
ATOM 3908 N N . SER B 1 194 ? 28.889 -87.649 -66.764 1.00 85.56 320 SER B N 1
ATOM 3909 C CA . SER B 1 194 ? 28.654 -89.084 -66.888 1.00 83.52 320 SER B CA 1
ATOM 3910 C C . SER B 1 194 ? 28.395 -89.419 -68.351 1.00 87.26 320 SER B C 1
ATOM 3911 O O . SER B 1 194 ? 27.482 -88.856 -68.951 1.00 88.93 320 SER B O 1
ATOM 3913 N N . LYS B 1 195 ? 29.197 -90.324 -68.919 1.00 93.69 321 LYS B N 1
ATOM 3914 C CA . LYS B 1 195 ? 29.142 -90.661 -70.356 1.00 94.40 321 LYS B CA 1
ATOM 3915 C C . LYS B 1 195 ? 27.749 -91.124 -70.816 1.00 88.60 321 LYS B C 1
ATOM 3916 O O . LYS B 1 195 ? 27.424 -91.080 -72.003 1.00 84.46 321 LYS B O 1
ATOM 3918 N N . GLU B 1 196 ? 26.935 -91.556 -69.859 1.00 92.86 322 GLU B N 1
ATOM 3919 C CA . GLU B 1 196 ? 25.549 -91.950 -70.097 1.00 93.58 322 GLU B CA 1
ATOM 3920 C C . GLU B 1 196 ? 24.681 -90.759 -70.515 1.00 93.36 322 GLU B C 1
ATOM 3921 O O . GLU B 1 196 ? 23.553 -90.931 -70.977 1.00 95.65 322 GLU B O 1
ATOM 3923 N N . HIS B 1 197 ? 25.215 -89.553 -70.352 1.00 91.61 323 HIS B N 1
ATOM 3924 C CA . HIS B 1 197 ? 24.471 -88.328 -70.632 1.00 92.30 323 HIS B CA 1
ATOM 3925 C C . HIS B 1 197 ? 24.493 -87.929 -72.125 1.00 83.57 323 HIS B C 1
ATOM 3926 O O . HIS B 1 197 ? 23.447 -87.615 -72.695 1.00 81.95 323 HIS B O 1
ATOM 3933 N N . ASP B 1 198 ? 25.671 -87.954 -72.746 1.00 79.83 324 ASP B N 1
ATOM 3934 C CA . ASP B 1 198 ? 25.843 -87.589 -74.163 1.00 89.99 324 ASP B CA 1
ATOM 3935 C C . ASP B 1 198 ? 25.295 -86.201 -74.534 1.00 85.43 324 ASP B C 1
ATOM 3936 O O . ASP B 1 198 ? 26.034 -85.217 -74.522 1.00 86.29 324 ASP B O 1
ATOM 3938 N N . GLU B 1 199 ? 24.014 -86.127 -74.879 1.00 72.49 325 GLU B N 1
ATOM 3939 C CA . GLU B 1 199 ? 23.397 -84.860 -75.265 1.00 67.79 325 GLU B CA 1
ATOM 3940 C C . GLU B 1 199 ? 23.255 -83.859 -74.115 1.00 75.67 325 GLU B C 1
ATOM 3941 O O . GLU B 1 199 ? 23.037 -84.241 -72.967 1.00 79.63 325 GLU B O 1
ATOM 3947 N N . ILE B 1 200 ? 23.370 -82.573 -74.438 1.00 68.13 326 ILE B N 1
ATOM 3948 C CA . ILE B 1 200 ? 23.145 -81.504 -73.473 1.00 63.65 326 ILE B CA 1
ATOM 3949 C C . ILE B 1 200 ? 21.751 -80.921 -73.632 1.00 58.97 326 ILE B C 1
ATOM 3950 O O . ILE B 1 200 ? 21.500 -80.199 -74.586 1.00 63.26 326 ILE B O 1
ATOM 3955 N N . SER B 1 201 ? 20.854 -81.223 -72.697 1.00 57.18 327 SER B N 1
ATOM 3956 C CA . SER B 1 201 ? 19.467 -80.755 -72.765 1.00 56.21 327 SER B CA 1
ATOM 3957 C C . SER B 1 201 ? 19.305 -79.308 -72.308 1.00 53.68 327 SER B C 1
ATOM 3958 O O . SER B 1 201 ? 20.222 -78.723 -71.748 1.00 53.96 327 SER B O 1
ATOM 3961 N N . ILE B 1 202 ? 18.130 -78.737 -72.556 1.00 52.32 328 ILE B N 1
ATOM 3962 C CA . ILE B 1 202 ? 17.817 -77.399 -72.080 1.00 49.61 328 ILE B CA 1
ATOM 3963 C C . ILE B 1 202 ? 17.709 -77.441 -70.565 1.00 56.84 328 ILE B C 1
ATOM 3964 O O . ILE B 1 202 ? 18.045 -76.477 -69.875 1.00 59.32 328 ILE B O 1
ATOM 3969 N N . ASP B 1 203 ? 17.250 -78.575 -70.046 1.00 62.39 329 ASP B N 1
ATOM 3970 C CA . ASP B 1 203 ? 17.134 -78.756 -68.602 1.00 58.52 329 ASP B CA 1
ATOM 3971 C C . ASP B 1 203 ? 18.482 -78.795 -67.911 1.00 59.12 329 ASP B C 1
ATOM 3972 O O . ASP B 1 203 ? 18.567 -78.484 -66.735 1.00 62.72 329 ASP B O 1
ATOM 3977 N N . ASP B 1 204 ? 19.535 -79.175 -68.626 1.00 59.74 330 ASP B N 1
ATOM 3978 C CA . ASP B 1 204 ? 20.870 -79.161 -68.033 1.00 58.00 330 ASP B CA 1
ATOM 3979 C C . ASP B 1 204 ? 21.326 -77.737 -67.774 1.00 53.89 330 ASP B C 1
ATOM 3980 O O . ASP B 1 204 ? 21.851 -77.425 -66.705 1.00 57.96 330 ASP B O 1
ATOM 3985 N N . ILE B 1 205 ? 21.109 -76.868 -68.753 1.00 55.57 331 ILE B N 1
ATOM 3986 C CA . ILE B 1 205 ? 21.447 -75.456 -68.609 1.00 52.84 331 ILE B CA 1
ATOM 3987 C C . ILE B 1 205 ? 20.568 -74.815 -67.534 1.00 52.25 331 ILE B C 1
ATOM 3988 O O . ILE B 1 205 ? 21.051 -74.048 -66.698 1.00 53.31 331 ILE B O 1
ATOM 3993 N N . LEU B 1 206 ? 19.280 -75.145 -67.551 1.00 53.20 332 LEU B N 1
ATOM 3994 C CA . LEU B 1 206 ? 18.360 -74.657 -66.534 1.00 48.04 332 LEU B CA 1
ATOM 3995 C C . LEU B 1 206 ? 18.766 -75.097 -65.135 1.00 53.50 332 LEU B C 1
ATOM 3996 O O . LEU B 1 206 ? 18.646 -74.323 -64.188 1.00 51.76 332 LEU B O 1
ATOM 4001 N N . GLU B 1 207 ? 19.230 -76.338 -65.006 1.00 53.55 333 GLU B N 1
ATOM 4002 C CA . GLU B 1 207 ? 19.618 -76.881 -63.706 1.00 53.53 333 GLU B CA 1
ATOM 4003 C C . GLU B 1 207 ? 20.876 -76.225 -63.213 1.00 50.35 333 GLU B C 1
ATOM 4004 O O . GLU B 1 207 ? 21.021 -75.952 -62.016 1.00 57.93 333 GLU B O 1
ATOM 4010 N N . MET B 1 208 ? 21.798 -75.984 -64.132 1.00 46.77 334 MET B N 1
ATOM 4011 C CA . MET B 1 208 ? 22.987 -75.244 -63.768 1.00 49.12 334 MET B CA 1
ATOM 4012 C C . MET B 1 208 ? 22.627 -73.841 -63.282 1.00 48.10 334 MET B C 1
ATOM 4013 O O . MET B 1 208 ? 23.168 -73.390 -62.275 1.00 45.48 334 MET B O 1
ATOM 4018 N N . HIS B 1 209 ? 21.715 -73.158 -63.974 1.00 44.37 335 HIS B N 1
ATOM 4019 C CA . HIS B 1 209 ? 21.320 -71.815 -63.543 1.00 43.76 335 HIS B CA 1
ATOM 4020 C C . HIS B 1 209 ? 20.582 -71.840 -62.205 1.00 46.38 335 HIS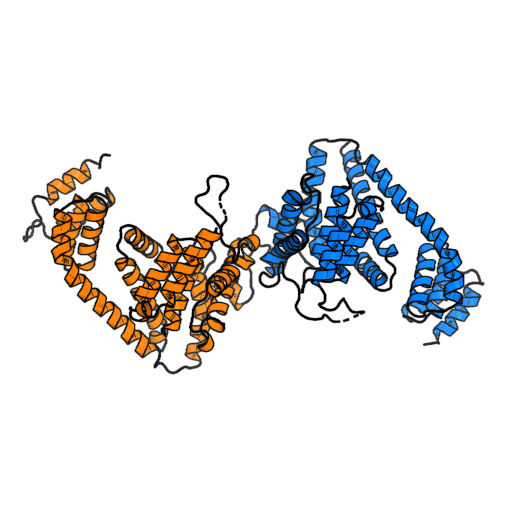 B C 1
ATOM 4021 O O . HIS B 1 209 ? 20.711 -70.933 -61.381 1.00 45.53 335 HIS B O 1
ATOM 4028 N N . ARG B 1 210 ? 19.809 -72.896 -61.999 1.00 51.64 336 ARG B N 1
ATOM 4029 C CA . ARG B 1 210 ? 18.982 -73.031 -60.814 1.00 47.85 336 ARG B CA 1
ATOM 4030 C C . ARG B 1 210 ? 19.927 -73.197 -59.643 1.00 47.44 336 ARG B C 1
ATOM 4031 O O . ARG B 1 210 ? 19.672 -72.701 -58.554 1.00 53.74 336 ARG B O 1
ATOM 4039 N N . ARG B 1 211 ? 21.049 -73.866 -59.866 1.00 45.19 337 ARG B N 1
ATOM 4040 C CA . ARG B 1 211 ? 22.034 -73.960 -58.797 1.00 44.76 337 ARG B CA 1
ATOM 4041 C C . ARG B 1 211 ? 22.926 -72.702 -58.663 1.00 47.16 337 ARG B C 1
ATOM 4042 O O . ARG B 1 211 ? 23.314 -72.326 -57.550 1.00 46.21 337 ARG B O 1
ATOM 4050 N N . VAL B 1 212 ? 23.246 -72.055 -59.781 1.00 46.43 338 VAL B N 1
ATOM 4051 C CA . VAL B 1 212 ? 24.023 -70.811 -59.772 1.00 42.27 338 VAL B CA 1
ATOM 4052 C C . VAL B 1 212 ? 23.325 -69.753 -58.928 1.00 42.83 338 VAL B C 1
ATOM 4053 O O . VAL B 1 212 ? 23.958 -69.084 -58.112 1.00 44.33 338 VAL B O 1
ATOM 4057 N N . LEU B 1 213 ? 22.028 -69.570 -59.157 1.00 42.47 339 LEU B N 1
ATOM 4058 C CA . LEU B 1 213 ? 21.296 -68.478 -58.513 1.00 46.48 339 LEU B CA 1
ATOM 4059 C C . LEU B 1 213 ? 20.404 -68.929 -57.359 1.00 49.56 339 LEU B C 1
ATOM 4060 O O . LEU B 1 213 ? 19.760 -68.099 -56.721 1.00 49.52 339 LEU B O 1
ATOM 4065 N N . GLY B 1 214 ? 20.342 -70.237 -57.121 1.00 49.12 340 GLY B N 1
ATOM 4066 C CA . GLY B 1 214 ? 19.445 -70.798 -56.121 1.00 50.62 340 GLY B CA 1
ATOM 4067 C C . GLY B 1 214 ? 19.436 -70.116 -54.758 1.00 52.14 340 GLY B C 1
ATOM 4068 O O . GLY B 1 214 ? 18.387 -69.680 -54.275 1.00 53.64 340 GLY B O 1
ATOM 4069 N N . ASN B 1 215 ? 20.592 -70.066 -54.109 1.00 48.61 341 ASN B N 1
ATOM 4070 C CA . ASN B 1 215 ? 20.681 -69.424 -52.812 1.00 42.55 341 ASN B CA 1
ATOM 4071 C C . ASN B 1 215 ? 20.580 -67.903 -52.882 1.00 45.70 341 ASN B C 1
ATOM 4072 O O . ASN B 1 215 ? 19.896 -67.288 -52.074 1.00 51.30 341 ASN B O 1
ATOM 4077 N N . ALA B 1 216 ? 21.240 -67.291 -53.856 1.00 46.92 342 ALA B N 1
ATOM 4078 C CA . ALA B 1 216 ? 21.313 -65.834 -53.898 1.00 44.33 342 ALA B CA 1
ATOM 4079 C C . ALA B 1 216 ? 19.993 -65.203 -54.318 1.00 50.70 342 ALA B C 1
ATOM 4080 O O . ALA B 1 216 ? 19.598 -64.174 -53.782 1.00 52.39 342 ALA B O 1
ATOM 4082 N N . ASP B 1 217 ? 19.297 -65.841 -55.251 1.00 52.96 343 ASP B N 1
ATOM 4083 C CA . ASP B 1 217 ? 18.059 -65.295 -55.796 1.00 50.45 343 ASP B CA 1
ATOM 4084 C C . ASP B 1 217 ? 17.128 -66.427 -56.214 1.00 55.38 343 ASP B C 1
ATOM 4085 O O . ASP B 1 217 ? 17.014 -66.737 -57.395 1.00 57.74 343 ASP B O 1
ATOM 4090 N N . PRO B 1 218 ? 16.470 -67.064 -55.237 1.00 54.89 344 PRO B N 1
ATOM 4091 C CA . PRO B 1 218 ? 15.710 -68.292 -55.506 1.00 58.12 344 PRO B CA 1
ATOM 4092 C C . PRO B 1 218 ? 14.493 -68.114 -56.417 1.00 51.73 344 PRO B C 1
ATOM 4093 O O . PRO B 1 218 ? 14.156 -69.023 -57.169 1.00 51.59 344 PRO B O 1
ATOM 4097 N N . VAL B 1 219 ? 13.849 -66.961 -56.353 1.00 50.20 345 VAL B N 1
ATOM 4098 C CA . VAL B 1 219 ? 12.656 -66.731 -57.153 1.00 58.02 345 VAL B CA 1
ATOM 4099 C C . VAL B 1 219 ? 12.981 -66.749 -58.665 1.00 61.50 345 VAL B C 1
ATOM 4100 O O . VAL B 1 219 ? 12.156 -67.162 -59.484 1.00 58.86 345 VAL B O 1
ATOM 4104 N N . GLU B 1 220 ? 14.194 -66.332 -59.024 1.00 63.83 346 GLU B N 1
ATOM 4105 C CA . GLU B 1 220 ? 14.599 -66.223 -60.429 1.00 61.65 346 GLU B CA 1
ATOM 4106 C C . GLU B 1 220 ? 15.385 -67.424 -60.971 1.00 53.15 346 GLU B C 1
ATOM 4107 O O . GLU B 1 220 ? 15.569 -67.547 -62.173 1.00 55.38 346 GLU B O 1
ATOM 4113 N N . ALA B 1 221 ? 15.854 -68.298 -60.088 1.00 55.97 347 ALA B N 1
ATOM 4114 C CA . ALA B 1 221 ? 16.737 -69.403 -60.476 1.00 54.37 347 ALA B CA 1
ATOM 4115 C C . ALA B 1 221 ? 16.084 -70.475 -61.346 1.00 52.09 347 ALA B C 1
ATOM 4116 O O . ALA B 1 221 ? 15.004 -70.971 -61.046 1.00 49.51 347 ALA B O 1
ATOM 4118 N N . GLY B 1 222 ? 16.781 -70.842 -62.416 1.00 54.91 348 GLY B N 1
ATOM 4119 C CA . GLY B 1 222 ? 16.307 -71.839 -63.361 1.00 55.30 348 GLY B CA 1
ATOM 4120 C C . GLY B 1 222 ? 15.072 -71.353 -64.093 1.00 60.46 348 GLY B C 1
ATOM 4121 O O . GLY B 1 222 ? 14.323 -72.138 -64.692 1.00 57.85 348 GLY B O 1
ATOM 4122 N N . ARG B 1 223 ? 14.885 -70.039 -64.086 1.00 54.76 349 ARG B N 1
ATOM 4123 C CA . ARG B 1 223 ? 13.690 -69.469 -64.657 1.00 54.25 349 ARG B CA 1
ATOM 4124 C C . ARG B 1 223 ? 14.033 -68.432 -65.707 1.00 59.12 349 ARG B C 1
ATOM 4125 O O . ARG B 1 223 ? 14.822 -67.507 -65.489 1.00 58.69 349 ARG B O 1
ATOM 4133 N N . ILE B 1 224 ? 13.399 -68.619 -66.853 1.00 58.84 350 ILE B N 1
ATOM 4134 C CA . ILE B 1 224 ? 13.565 -67.788 -68.019 1.00 53.58 350 ILE B CA 1
ATOM 4135 C C . ILE B 1 224 ? 12.850 -66.470 -67.831 1.00 56.70 350 ILE B C 1
ATOM 4136 O O . ILE B 1 224 ? 11.746 -66.427 -67.288 1.00 68.14 350 ILE B O 1
ATOM 4141 N N . ARG B 1 225 ? 13.490 -65.394 -68.264 1.00 55.73 351 ARG B N 1
ATOM 4142 C CA . ARG B 1 225 ? 12.906 -64.068 -68.159 1.00 63.34 351 ARG B CA 1
ATOM 4143 C C . ARG B 1 225 ? 11.640 -63.997 -69.012 1.00 74.52 351 ARG B C 1
ATOM 4144 O O . ARG B 1 225 ? 11.566 -64.606 -70.091 1.00 69.46 351 ARG B O 1
ATOM 4152 N N . THR B 1 226 ? 10.640 -63.264 -68.528 1.00 81.50 352 THR B N 1
ATOM 4153 C CA . THR B 1 226 ? 9.364 -63.178 -69.242 1.00 93.27 352 THR B CA 1
ATOM 4154 C C . THR B 1 226 ? 9.089 -61.790 -69.810 1.00 86.78 352 THR B C 1
ATOM 4155 O O . THR B 1 226 ? 8.748 -61.659 -70.986 1.00 94.54 352 THR B O 1
ATOM 4157 N N . VAL B 1 231 ? 0.871 -61.586 -76.280 1.00 97.52 357 VAL B N 1
ATOM 4158 C CA . VAL B 1 231 ? 0.967 -61.049 -77.633 1.00 104.89 357 VAL B CA 1
ATOM 4159 C C . VAL B 1 231 ? -0.376 -60.505 -78.144 1.00 112.28 357 VAL B C 1
ATOM 4160 O O . VAL B 1 231 ? -0.616 -60.447 -79.354 1.00 103.39 357 VAL B O 1
ATOM 4162 N N . GLY B 1 232 ? -1.246 -60.114 -77.212 1.00 114.42 358 GLY B N 1
ATOM 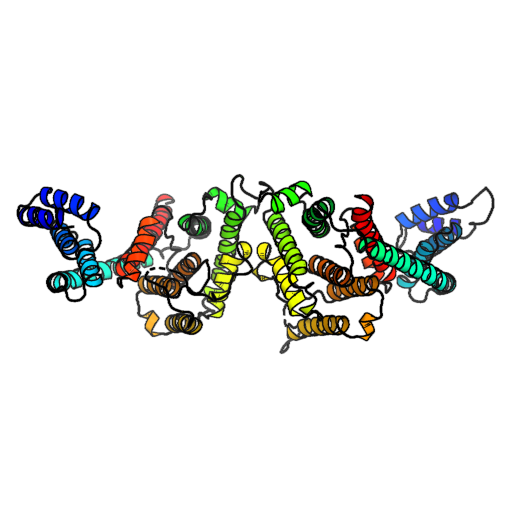4163 C CA . GLY B 1 232 ? -2.462 -59.383 -77.535 1.00 104.95 358 GLY B CA 1
ATOM 4164 C C . GLY B 1 232 ? -2.149 -57.903 -77.420 1.00 107.95 358 GLY B C 1
ATOM 4165 O O . GLY B 1 232 ? -3.027 -57.037 -77.482 1.00 105.12 358 GLY B O 1
ATOM 4166 N N . ARG B 1 233 ? -0.863 -57.632 -77.232 1.00 109.07 359 ARG B N 1
ATOM 4167 C CA . ARG B 1 233 ? -0.321 -56.285 -77.219 1.00 99.80 359 ARG B CA 1
ATOM 4168 C C . ARG B 1 233 ? 1.059 -56.298 -77.876 1.00 95.59 359 ARG B C 1
ATOM 4169 O O . ARG B 1 233 ? 1.424 -57.240 -78.592 1.00 85.82 359 ARG B O 1
ATOM 4171 N N . PHE B 1 234 ? 1.823 -55.242 -77.636 1.00 92.83 360 PHE B N 1
ATOM 4172 C CA . PHE B 1 234 ? 3.221 -55.249 -78.011 1.00 86.45 360 PHE B CA 1
ATOM 4173 C C . PHE B 1 234 ? 4.043 -55.958 -76.962 1.00 83.65 360 PHE B C 1
ATOM 4174 O O . PHE B 1 234 ? 3.928 -55.666 -75.773 1.00 84.61 360 PHE B O 1
ATOM 4182 N N . THR B 1 235 ? 4.897 -56.862 -77.409 1.00 85.08 361 THR B N 1
ATOM 4183 C CA . THR B 1 235 ? 5.992 -57.318 -76.582 1.00 81.33 361 THR B CA 1
ATOM 4184 C C . THR B 1 235 ? 7.024 -57.979 -77.484 1.00 83.25 361 THR B C 1
ATOM 4185 O O . THR B 1 235 ? 6.681 -58.749 -78.384 1.00 77.93 361 THR B O 1
ATOM 4189 N N . PRO B 1 236 ? 8.300 -57.653 -77.266 1.00 82.57 362 PRO B N 1
ATOM 4190 C CA . PRO B 1 236 ? 9.352 -58.229 -78.100 1.00 79.97 362 PRO B CA 1
ATOM 4191 C C . PRO B 1 236 ? 9.843 -59.551 -77.499 1.00 98.28 362 PRO B C 1
ATOM 4192 O O . PRO B 1 236 ? 10.389 -60.399 -78.220 1.00 91.99 362 PRO B O 1
ATOM 4196 N N . VAL B 1 237 ? 9.579 -59.732 -76.202 1.00 94.57 363 VAL B N 1
ATOM 4197 C CA . VAL B 1 237 ? 10.003 -60.905 -75.450 1.00 87.61 363 VAL B CA 1
ATOM 4198 C C . VAL B 1 237 ? 8.802 -61.770 -75.077 1.00 87.84 363 VAL B C 1
ATOM 4199 O O . VAL B 1 237 ? 7.723 -61.267 -74.779 1.00 94.22 363 VAL B O 1
ATOM 4203 N N . SER B 1 238 ? 9.009 -63.079 -75.089 1.00 87.95 364 SER B N 1
ATOM 4204 C CA . SER B 1 238 ? 7.962 -64.051 -74.806 1.00 95.07 364 SER B CA 1
ATOM 4205 C C . SER B 1 238 ? 8.619 -65.303 -74.235 1.00 91.91 364 SER B C 1
ATOM 4206 O O . SER B 1 238 ? 9.678 -65.709 -74.729 1.00 86.66 364 SER B O 1
ATOM 4209 N N . PRO B 1 239 ? 8.019 -65.911 -73.185 1.00 97.42 365 PRO B N 1
ATOM 4210 C CA . PRO B 1 239 ? 8.627 -67.140 -72.656 1.00 89.53 365 PRO B CA 1
ATOM 4211 C C . PRO B 1 239 ? 8.847 -68.176 -73.756 1.00 78.72 365 PRO B C 1
ATOM 4212 O O . PRO B 1 239 ? 9.883 -68.846 -73.787 1.00 75.69 365 PRO B O 1
ATOM 4216 N N . GLU B 1 240 ? 7.913 -68.224 -74.697 1.00 78.93 366 GLU B N 1
ATOM 4217 C CA . GLU B 1 240 ? 7.974 -69.150 -75.817 1.00 81.72 366 GLU B CA 1
ATOM 4218 C C . GLU B 1 240 ? 9.144 -68.824 -76.740 1.00 71.26 366 GLU B C 1
ATOM 4219 O O . GLU B 1 240 ? 9.850 -69.723 -77.206 1.00 71.82 366 GLU B O 1
ATOM 4225 N N . TYR B 1 241 ? 9.391 -67.535 -76.955 1.00 69.86 367 TYR B N 1
ATOM 4226 C CA . TYR B 1 241 ? 10.463 -67.131 -77.852 1.00 67.95 367 TYR B CA 1
ATOM 4227 C C . TYR B 1 241 ? 11.847 -67.318 -77.235 1.00 64.35 367 TYR B C 1
ATOM 4228 O O . TYR B 1 241 ? 12.775 -67.775 -77.912 1.00 65.01 367 TYR B O 1
ATOM 4237 N N . VAL B 1 242 ? 11.991 -67.005 -75.954 1.00 62.46 368 VAL B N 1
ATOM 4238 C CA . VAL B 1 242 ? 13.298 -67.140 -75.331 1.00 62.09 368 VAL B CA 1
ATOM 4239 C C . VAL B 1 242 ? 13.611 -68.625 -75.171 1.00 56.96 368 VAL B C 1
ATOM 4240 O O . VAL B 1 242 ? 14.746 -69.074 -75.410 1.00 55.85 368 VAL B O 1
ATOM 4244 N N . MET B 1 243 ? 12.593 -69.391 -74.794 1.00 56.40 369 MET B N 1
ATOM 4245 C CA . MET B 1 243 ? 12.753 -70.829 -74.686 1.00 56.51 369 MET B CA 1
ATOM 4246 C C . MET B 1 243 ? 13.180 -71.410 -76.042 1.00 59.33 369 MET B C 1
ATOM 4247 O O . MET B 1 243 ? 14.083 -72.252 -76.117 1.00 58.39 369 MET B O 1
ATOM 4252 N N . GLU B 1 244 ? 12.541 -70.950 -77.117 1.00 58.88 370 GLU B N 1
ATOM 4253 C CA . GLU B 1 244 ? 12.873 -71.453 -78.448 1.00 56.72 370 GLU B CA 1
ATOM 4254 C C . GLU B 1 244 ? 14.316 -71.084 -78.850 1.00 54.78 370 GLU B C 1
ATOM 4255 O O . GLU B 1 244 ? 15.009 -71.907 -79.451 1.00 52.34 370 GLU B O 1
ATOM 4261 N N . GLN B 1 245 ? 14.779 -69.872 -78.523 1.00 53.51 371 GLN B N 1
ATOM 4262 C CA . GLN B 1 245 ? 16.171 -69.527 -78.828 1.00 51.37 371 GLN B CA 1
ATOM 4263 C C . GLN B 1 245 ? 17.135 -70.445 -78.080 1.00 53.72 371 GLN B C 1
ATOM 4264 O O . GLN B 1 245 ? 18.167 -70.863 -78.629 1.00 51.02 371 GLN B O 1
ATOM 4270 N N . LEU B 1 246 ? 16.793 -70.768 -76.833 1.00 54.99 372 LEU B N 1
ATOM 4271 C CA . LEU B 1 246 ? 17.589 -71.729 -76.072 1.00 52.91 372 LEU B CA 1
ATOM 4272 C C . LEU B 1 246 ? 17.640 -73.087 -76.756 1.00 54.40 372 LEU B C 1
ATOM 4273 O O . LEU B 1 246 ? 18.693 -73.749 -76.793 1.00 49.93 372 LEU B O 1
ATOM 4278 N N . LYS B 1 247 ? 16.482 -73.512 -77.252 1.00 52.71 373 LYS B N 1
ATOM 4279 C CA . LYS B 1 247 ? 16.382 -74.767 -77.979 1.00 56.07 373 LYS B CA 1
ATOM 4280 C C . LYS B 1 247 ? 17.296 -74.739 -79.207 1.00 55.02 373 LYS B C 1
ATOM 4281 O O . LYS B 1 247 ? 18.002 -75.707 -79.485 1.00 53.88 373 LYS B O 1
ATOM 4287 N N . ASP B 1 248 ? 17.288 -73.632 -79.940 1.00 53.43 374 ASP B N 1
ATOM 4288 C CA . ASP B 1 248 ? 18.176 -73.493 -81.091 1.00 51.51 374 ASP B CA 1
ATOM 4289 C C . ASP B 1 248 ? 19.626 -73.674 -80.623 1.00 47.21 374 ASP B C 1
ATOM 4290 O O . ASP B 1 248 ? 20.421 -74.345 -81.281 1.00 51.54 374 ASP B O 1
ATOM 4292 N N . ILE B 1 249 ? 19.977 -73.062 -79.497 1.00 46.42 375 ILE B N 1
ATOM 4293 C CA . ILE B 1 249 ? 21.341 -73.205 -78.992 1.00 48.21 375 ILE B CA 1
ATOM 4294 C C . ILE B 1 249 ? 21.708 -74.669 -78.720 1.00 50.45 375 ILE B C 1
ATOM 4295 O O . ILE B 1 249 ? 22.727 -75.162 -79.218 1.00 52.87 375 ILE B O 1
ATOM 4300 N N . VAL B 1 250 ? 20.889 -75.365 -77.934 1.00 52.42 376 VAL B N 1
ATOM 4301 C CA . VAL B 1 250 ? 21.222 -76.747 -77.570 1.00 51.94 376 VAL B CA 1
ATOM 4302 C C . VAL B 1 250 ? 21.285 -77.632 -78.811 1.00 54.65 376 VAL B C 1
ATOM 4303 O O . VAL B 1 250 ? 22.185 -78.479 -78.939 1.00 55.96 376 VAL B O 1
ATOM 4307 N N . ASP B 1 251 ? 20.337 -77.435 -79.727 1.00 56.51 377 ASP B N 1
ATOM 4308 C CA . ASP B 1 251 ? 20.291 -78.243 -80.937 1.00 55.81 377 ASP B CA 1
ATOM 4309 C C . ASP B 1 251 ? 21.579 -78.012 -81.716 1.00 56.03 377 ASP B C 1
ATOM 4310 O O . ASP B 1 251 ? 22.176 -78.965 -82.218 1.00 61.66 377 ASP B O 1
ATOM 4315 N N . TRP B 1 252 ? 22.018 -76.758 -81.809 1.00 51.47 378 TRP B N 1
ATOM 4316 C CA . TRP B 1 252 ? 23.300 -76.495 -82.447 1.00 53.10 378 TRP B CA 1
ATOM 4317 C C . TRP B 1 252 ? 24.438 -77.249 -81.730 1.00 55.91 378 TRP B C 1
ATOM 4318 O O . TRP B 1 252 ? 25.344 -77.770 -82.389 1.00 55.22 378 TRP B O 1
ATOM 4329 N N . LEU B 1 253 ? 24.382 -77.326 -80.397 1.00 49.21 379 LEU B N 1
ATOM 4330 C CA . LEU B 1 253 ? 25.422 -78.025 -79.635 1.00 50.44 379 LEU B CA 1
ATOM 4331 C C . LEU B 1 253 ? 25.463 -79.542 -79.852 1.00 55.55 379 LEU B C 1
ATOM 4332 O O . LEU B 1 253 ? 26.531 -80.155 -79.763 1.00 48.88 379 LEU B O 1
ATOM 4337 N N . ASN B 1 254 ? 24.313 -80.164 -80.096 1.00 56.69 380 ASN B N 1
ATOM 4338 C CA . ASN B 1 254 ? 24.304 -81.624 -80.209 1.00 59.63 380 ASN B CA 1
ATOM 4339 C C . ASN B 1 254 ? 24.315 -82.138 -81.643 1.00 61.79 380 ASN B C 1
ATOM 4340 O O . ASN B 1 254 ? 24.489 -83.334 -81.874 1.00 66.05 380 ASN B O 1
ATOM 4345 N N . ASP B 1 255 ? 24.140 -81.228 -82.594 1.00 61.07 381 ASP B N 1
ATOM 4346 C CA . ASP B 1 255 ? 24.224 -81.541 -84.018 1.00 60.35 381 ASP B CA 1
ATOM 4347 C C . ASP B 1 255 ? 25.627 -82.063 -84.366 1.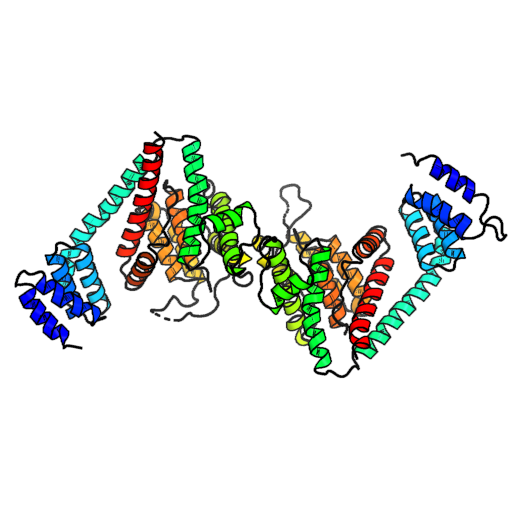00 61.02 381 ASP B C 1
ATOM 4348 O O . ASP B 1 255 ? 26.628 -81.544 -83.876 1.00 60.93 381 ASP B O 1
ATOM 4353 N N . GLU B 1 256 ? 25.700 -83.054 -85.252 1.00 65.93 382 GLU B N 1
ATOM 4354 C CA . GLU B 1 256 ? 26.957 -83.756 -85.488 1.00 64.59 382 GLU B CA 1
ATOM 4355 C C . GLU B 1 256 ? 27.981 -82.909 -86.220 1.00 61.48 382 GLU B C 1
ATOM 4356 O O . GLU B 1 256 ? 29.184 -83.032 -85.963 1.00 63.03 382 GLU B O 1
ATOM 4362 N N . SER B 1 257 ? 27.513 -82.034 -87.104 1.00 56.84 383 SER B N 1
ATOM 4363 C CA . SER B 1 257 ? 28.416 -81.159 -87.841 1.00 56.88 383 SER B CA 1
ATOM 4364 C C . SER B 1 257 ? 29.272 -80.324 -86.897 1.00 57.61 383 SER B C 1
ATOM 4365 O O . SER B 1 257 ? 30.450 -80.081 -87.150 1.00 55.29 383 SER B O 1
ATOM 4368 N N . THR B 1 258 ? 28.668 -79.902 -85.792 1.00 63.18 384 THR B N 1
ATOM 4369 C CA . THR B 1 258 ? 29.337 -79.020 -84.846 1.00 60.90 384 THR B CA 1
ATOM 4370 C C . THR B 1 258 ? 30.253 -79.788 -83.894 1.00 58.45 384 THR B C 1
ATOM 4371 O O . THR B 1 258 ? 30.896 -79.194 -83.032 1.00 59.84 384 THR B O 1
ATOM 4375 N N . LEU B 1 259 ? 30.297 -81.108 -84.039 1.00 56.73 385 LEU B N 1
ATOM 4376 C CA . LEU B 1 259 ? 31.256 -81.910 -83.288 1.00 58.43 385 LEU B CA 1
ATOM 4377 C C . LEU B 1 259 ? 32.599 -81.940 -84.003 1.00 57.02 385 LEU B C 1
ATOM 4378 O O . LEU B 1 259 ? 33.608 -82.357 -83.434 1.00 52.85 385 LEU B O 1
ATOM 4383 N N . THR B 1 260 ? 32.596 -81.501 -85.260 1.00 59.75 386 THR B N 1
ATOM 4384 C CA . THR B 1 260 ? 33.784 -81.566 -86.105 1.00 55.03 386 THR B CA 1
ATOM 4385 C C . THR B 1 260 ? 34.672 -80.345 -85.934 1.00 56.51 386 THR B C 1
ATOM 4386 O O . THR B 1 260 ? 35.783 -80.307 -86.459 1.00 60.56 386 THR B O 1
ATOM 4390 N N . ILE B 1 261 ? 34.171 -79.333 -85.230 1.00 59.54 387 ILE B N 1
ATOM 4391 C CA . ILE B 1 261 ? 34.963 -78.131 -84.963 1.00 59.14 387 ILE B CA 1
ATOM 4392 C C . ILE B 1 261 ? 35.704 -78.265 -83.639 1.00 55.20 387 ILE B C 1
ATOM 4393 O O . ILE B 1 261 ? 35.277 -79.010 -82.758 1.00 58.22 387 ILE B O 1
ATOM 4398 N N . ASP B 1 262 ? 36.820 -77.554 -83.517 1.00 51.27 388 ASP B N 1
ATOM 4399 C CA . ASP B 1 262 ? 37.647 -77.581 -82.312 1.00 48.62 388 ASP B CA 1
ATOM 4400 C C . ASP B 1 262 ? 36.831 -77.272 -81.056 1.00 56.08 388 ASP B C 1
ATOM 4401 O O . ASP B 1 262 ? 36.099 -76.280 -81.016 1.00 55.82 388 ASP B O 1
ATOM 4406 N N . PRO B 1 263 ? 36.949 -78.134 -80.028 1.00 56.58 389 PRO B N 1
ATOM 4407 C CA . PRO B 1 263 ? 36.278 -77.970 -78.737 1.00 54.54 389 PRO B CA 1
ATOM 4408 C C . PRO B 1 263 ? 36.411 -76.551 -78.178 1.00 54.61 389 PRO B C 1
ATOM 4409 O O . PRO B 1 263 ? 35.441 -76.025 -77.628 1.00 52.42 389 PRO B O 1
ATOM 4413 N N . ILE B 1 264 ? 37.595 -75.955 -78.291 1.00 48.76 390 ILE B N 1
ATOM 4414 C CA . ILE B 1 264 ? 37.805 -74.603 -77.786 1.00 45.64 390 ILE B CA 1
ATOM 4415 C C . ILE B 1 264 ? 36.934 -73.580 -78.508 1.00 43.72 390 ILE B C 1
ATOM 4416 O O . ILE B 1 264 ? 36.311 -72.716 -77.890 1.00 44.18 390 ILE B O 1
ATOM 4421 N N . GLU B 1 265 ? 36.892 -73.673 -79.825 1.00 49.71 391 GLU B N 1
ATOM 4422 C CA . GLU B 1 265 ? 36.048 -72.769 -80.591 1.00 51.46 391 GLU B CA 1
ATOM 4423 C C . GLU B 1 265 ? 34.559 -73.034 -80.339 1.00 48.75 391 GLU B C 1
ATOM 4424 O O . GLU B 1 265 ? 33.760 -72.102 -80.214 1.00 45.59 391 GLU B O 1
ATOM 4430 N N . ARG B 1 266 ? 34.200 -74.310 -80.262 1.00 48.23 392 ARG B N 1
ATOM 4431 C CA . ARG B 1 266 ? 32.849 -74.722 -79.910 1.00 46.58 392 ARG B CA 1
ATOM 4432 C C . ARG B 1 266 ? 32.430 -74.051 -78.578 1.00 46.15 392 ARG B C 1
ATOM 4433 O O . ARG B 1 266 ? 31.321 -73.513 -78.443 1.00 43.07 392 ARG B O 1
ATOM 4441 N N . ALA B 1 267 ? 33.329 -74.111 -77.596 1.00 43.24 393 ALA B N 1
ATOM 4442 C CA . ALA B 1 267 ? 33.119 -73.519 -76.280 1.00 41.15 393 ALA B CA 1
ATOM 4443 C C . ALA B 1 267 ? 32.950 -71.992 -76.331 1.00 41.91 393 ALA B C 1
ATOM 4444 O O . ALA B 1 267 ? 32.021 -71.429 -75.741 1.00 40.39 393 ALA B O 1
ATOM 4446 N N . ALA B 1 268 ? 33.864 -71.321 -77.023 1.00 41.13 394 ALA B N 1
ATOM 4447 C CA . ALA B 1 268 ? 33.772 -69.879 -77.164 1.00 38.41 394 ALA B CA 1
ATOM 4448 C C . ALA B 1 268 ? 32.448 -69.466 -77.819 1.00 41.82 394 ALA B C 1
ATOM 4449 O O . ALA B 1 268 ? 31.771 -68.526 -77.378 1.00 41.97 394 ALA B O 1
ATOM 4451 N N . ILE B 1 269 ? 32.069 -70.175 -78.872 1.00 41.78 395 ILE B N 1
ATOM 4452 C CA . ILE B 1 269 ? 30.853 -69.822 -79.585 1.00 44.66 395 ILE B CA 1
ATOM 4453 C C . ILE B 1 269 ? 29.626 -70.070 -78.697 1.00 40.43 395 ILE B C 1
ATOM 4454 O O . ILE B 1 269 ? 28.674 -69.290 -78.709 1.00 38.67 395 ILE B O 1
ATOM 4459 N N . ALA B 1 270 ? 29.660 -71.150 -77.924 1.00 38.47 396 ALA B N 1
ATOM 4460 C CA . ALA B 1 270 ? 28.589 -71.429 -76.976 1.00 40.28 396 ALA B CA 1
ATOM 4461 C C . ALA B 1 270 ? 28.423 -70.282 -75.985 1.00 39.36 396 ALA B C 1
ATOM 4462 O O . ALA B 1 270 ? 27.323 -69.739 -75.813 1.00 36.82 396 ALA B O 1
ATOM 4464 N N . HIS B 1 271 ? 29.527 -69.936 -75.330 1.00 36.10 397 HIS B N 1
ATOM 4465 C CA . HIS B 1 271 ? 29.566 -68.806 -74.420 1.00 33.62 397 HIS B CA 1
ATOM 4466 C C . HIS B 1 271 ? 28.932 -67.566 -75.039 1.00 37.78 397 HIS B C 1
ATOM 4467 O O . HIS B 1 271 ? 28.082 -66.912 -74.427 1.00 39.03 397 HIS B O 1
ATOM 4474 N N . TYR B 1 272 ? 29.357 -67.262 -76.263 1.00 41.28 398 TYR B N 1
ATOM 4475 C CA . TYR B 1 272 ? 28.920 -66.068 -76.975 1.00 40.50 398 TYR B CA 1
ATOM 4476 C C . TYR B 1 272 ? 27.417 -66.091 -77.256 1.00 38.67 398 TYR B C 1
ATOM 4477 O O . TYR B 1 272 ? 26.699 -65.117 -77.002 1.00 38.88 398 TYR B O 1
ATOM 4486 N N . LYS B 1 273 ? 26.952 -67.214 -77.787 1.00 37.10 399 LYS B N 1
ATOM 4487 C CA . LYS B 1 273 ? 25.548 -67.376 -78.117 1.00 38.31 399 LYS B CA 1
ATOM 4488 C C . LYS B 1 273 ? 24.661 -67.229 -76.883 1.00 40.36 399 LYS B C 1
ATOM 4489 O O . LYS B 1 273 ? 23.665 -66.500 -76.913 1.00 42.03 399 LYS B O 1
ATOM 4495 N N . LEU B 1 274 ? 25.026 -67.908 -75.798 1.00 40.19 400 LEU B N 1
ATOM 4496 C CA . LEU B 1 274 ? 24.241 -67.833 -74.573 1.00 38.91 400 LEU B CA 1
ATOM 4497 C C . LEU B 1 274 ? 24.239 -66.400 -74.018 1.00 38.53 400 LEU B C 1
ATOM 4498 O O . LEU B 1 274 ? 23.187 -65.864 -73.647 1.00 35.72 400 LEU B O 1
ATOM 4503 N N . VAL B 1 275 ? 25.410 -65.773 -73.981 1.00 35.23 401 VAL B N 1
ATOM 4504 C CA . VAL B 1 275 ? 25.485 -64.415 -73.467 1.00 38.11 401 VAL B CA 1
ATOM 4505 C C . VAL B 1 275 ? 24.639 -63.450 -74.302 1.00 43.68 401 VAL B C 1
ATOM 4506 O O . VAL B 1 275 ? 24.053 -62.511 -73.767 1.00 45.15 401 VAL B O 1
ATOM 4510 N N . LEU B 1 276 ? 24.548 -63.693 -75.607 1.00 43.76 402 LEU B N 1
ATOM 4511 C CA . LEU B 1 276 ? 23.770 -62.805 -76.453 1.00 44.34 402 LEU B CA 1
ATOM 4512 C C . LEU B 1 276 ? 22.263 -63.045 -76.394 1.00 45.76 402 LEU B C 1
ATOM 4513 O O . LEU B 1 276 ? 21.494 -62.086 -76.416 1.00 52.76 402 LEU B O 1
ATOM 4518 N N . VAL B 1 277 ? 21.826 -64.295 -76.301 1.00 42.41 403 VAL B N 1
ATOM 4519 C CA . VAL B 1 277 ? 20.403 -64.540 -76.064 1.00 43.75 403 VAL B CA 1
ATOM 4520 C C . VAL B 1 277 ? 19.994 -63.998 -74.687 1.00 46.87 403 VAL B C 1
ATOM 4521 O O . VAL B 1 277 ? 18.937 -63.374 -74.541 1.00 46.96 403 VAL B O 1
ATOM 4525 N N . HIS B 1 278 ? 20.860 -64.241 -73.700 1.00 46.17 404 HIS B N 1
ATOM 4526 C CA . HIS B 1 278 ? 20.676 -63.862 -72.285 1.00 48.28 404 HIS B CA 1
ATOM 4527 C C . HIS B 1 278 ? 19.250 -64.159 -71.773 1.00 45.34 404 HIS B C 1
ATOM 4528 O O . HIS B 1 278 ? 18.455 -63.254 -71.531 1.00 46.19 404 HIS B O 1
ATOM 4535 N N . PRO B 1 279 ? 18.936 -65.458 -71.621 1.00 41.64 405 PRO B N 1
ATOM 4536 C CA . PRO B 1 279 ? 17.609 -66.012 -71.308 1.00 44.38 405 PRO B CA 1
ATOM 4537 C C . PRO B 1 279 ? 17.186 -65.866 -69.840 1.00 48.83 405 PRO B C 1
ATOM 4538 O O . PRO B 1 279 ? 16.054 -66.189 -69.471 1.00 49.00 405 PRO B O 1
ATOM 4542 N N . PHE B 1 280 ? 18.104 -65.402 -69.004 1.00 49.11 406 PHE B N 1
ATOM 4543 C CA . PHE B 1 280 ? 17.818 -65.220 -67.596 1.00 45.20 406 PHE B CA 1
ATOM 4544 C C . PHE B 1 280 ? 17.815 -63.741 -67.251 1.00 48.84 406 PHE B C 1
ATOM 4545 O O . PHE B 1 280 ? 18.406 -62.939 -67.968 1.00 50.80 406 PHE B O 1
ATOM 4553 N N . THR B 1 281 ? 17.132 -63.377 -66.166 1.00 50.84 407 THR B N 1
ATOM 4554 C CA . THR B 1 281 ? 17.159 -62.002 -65.671 1.00 45.00 407 THR B CA 1
ATOM 4555 C C . THR B 1 281 ? 18.552 -61.657 -65.137 1.00 45.44 407 THR B C 1
ATOM 4556 O O . THR B 1 281 ? 19.034 -60.548 -65.323 1.00 50.33 407 THR B O 1
ATOM 4560 N N . ASP B 1 282 ? 19.197 -62.613 -64.473 1.00 45.63 408 ASP B N 1
ATOM 4561 C CA . ASP B 1 282 ? 20.577 -62.439 -64.020 1.00 44.96 408 ASP B CA 1
ATOM 4562 C C . ASP B 1 282 ? 21.298 -63.780 -64.013 1.00 47.27 408 ASP B C 1
ATOM 4563 O O . ASP B 1 282 ? 20.678 -64.825 -64.245 1.00 47.60 408 ASP B O 1
ATOM 4565 N N . GLY B 1 283 ? 22.610 -63.745 -63.786 1.00 43.30 409 GLY B N 1
ATOM 4566 C CA . GLY B 1 283 ? 23.408 -64.959 -63.758 1.00 44.45 409 GLY B CA 1
ATOM 4567 C C . GLY B 1 283 ? 23.811 -65.481 -65.134 1.00 44.60 409 GLY B C 1
ATOM 4568 O O . GLY B 1 283 ? 24.365 -66.585 -65.249 1.00 40.43 409 GLY B O 1
ATOM 4569 N N . ASN B 1 284 ? 23.569 -64.681 -66.173 1.00 41.40 410 ASN B N 1
ATOM 4570 C CA . ASN B 1 284 ? 23.885 -65.090 -67.535 1.00 38.75 410 ASN B CA 1
ATOM 4571 C C . ASN B 1 284 ? 25.372 -65.338 -67.770 1.00 39.73 410 ASN B C 1
ATOM 4572 O O . ASN B 1 284 ? 25.747 -66.398 -68.252 1.00 39.68 410 ASN B O 1
ATOM 4577 N N . GLY B 1 285 ? 26.219 -64.379 -67.409 1.00 33.76 411 GLY B N 1
ATOM 4578 C CA . GLY B 1 285 ? 27.652 -64.537 -67.587 1.00 33.46 411 GLY B CA 1
ATOM 4579 C C . GLY B 1 285 ? 28.248 -65.741 -66.870 1.00 39.60 411 GLY B C 1
ATOM 4580 O O . GLY B 1 285 ? 29.039 -66.488 -67.458 1.00 33.78 411 GLY B O 1
ATOM 4581 N N . ARG B 1 286 ? 27.884 -65.917 -65.594 1.00 42.40 412 ARG B N 1
ATOM 4582 C CA . ARG B 1 286 ? 28.339 -67.064 -64.804 1.00 39.53 412 ARG B CA 1
ATOM 4583 C C . ARG B 1 286 ? 27.909 -68.393 -65.425 1.00 41.24 412 ARG B C 1
ATOM 4584 O O . ARG B 1 286 ? 28.707 -69.333 -65.523 1.00 44.41 412 ARG B O 1
ATOM 4592 N N . THR B 1 287 ? 26.649 -68.468 -65.840 1.00 35.95 413 THR B N 1
ATOM 4593 C CA . THR B 1 287 ? 26.133 -69.681 -66.449 1.00 38.91 413 THR B CA 1
ATOM 4594 C C . THR B 1 287 ? 26.807 -69.957 -67.788 1.00 41.50 413 THR B C 1
ATOM 4595 O O . THR B 1 287 ? 27.035 -71.104 -68.144 1.00 42.96 413 THR B O 1
ATOM 4599 N N . ALA B 1 288 ? 27.102 -68.894 -68.529 1.00 43.41 414 ALA B N 1
ATOM 4600 C CA . ALA B 1 288 ? 27.815 -68.972 -69.807 1.00 42.03 414 ALA B CA 1
ATOM 4601 C C . ALA B 1 288 ? 29.245 -69.489 -69.641 1.00 40.16 414 ALA B C 1
ATOM 4602 O O . ALA B 1 288 ? 29.742 -70.249 -70.479 1.00 38.86 414 ALA B O 1
ATOM 4604 N N . ARG B 1 289 ? 29.936 -69.008 -68.612 1.00 36.32 415 ARG B N 1
ATOM 4605 C CA . ARG B 1 289 ? 31.279 -69.501 -68.356 1.00 37.22 415 ARG B CA 1
ATOM 4606 C C . ARG B 1 289 ? 31.184 -70.950 -67.932 1.00 37.74 415 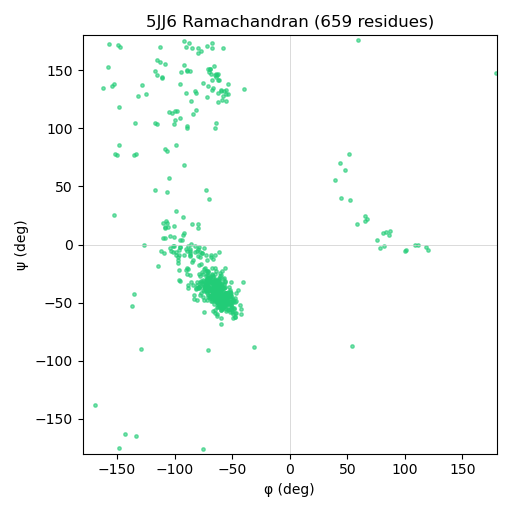ARG B C 1
ATOM 4607 O O . ARG B 1 289 ? 32.073 -71.761 -68.208 1.00 41.41 415 ARG B O 1
ATOM 4615 N N . LEU B 1 290 ? 30.096 -71.269 -67.246 1.00 38.58 416 LEU B N 1
ATOM 4616 C CA . LEU B 1 290 ? 29.879 -72.628 -66.791 1.00 41.43 416 LEU B CA 1
ATOM 4617 C C . LEU B 1 290 ? 29.716 -73.546 -67.990 1.00 41.83 416 LEU B C 1
ATOM 4618 O O . LEU B 1 290 ? 30.348 -74.591 -68.073 1.00 43.11 416 LEU B O 1
ATOM 4623 N N . LEU B 1 291 ? 28.880 -73.117 -68.928 1.00 43.27 417 LEU B N 1
ATOM 4624 C CA . LEU B 1 291 ? 28.585 -73.852 -70.152 1.00 42.21 417 LEU B CA 1
ATOM 4625 C C . LEU B 1 291 ? 29.851 -74.071 -70.966 1.00 42.08 417 LEU B C 1
ATOM 4626 O O . LEU B 1 291 ? 30.114 -75.185 -71.454 1.00 40.91 417 LEU B O 1
ATOM 4631 N N . LEU B 1 292 ? 30.624 -72.994 -71.099 1.00 39.02 418 LEU B N 1
ATOM 4632 C CA . LEU B 1 292 ? 31.941 -73.055 -71.707 1.00 40.58 418 LEU B CA 1
ATOM 4633 C C . LEU B 1 292 ? 32.708 -74.209 -71.095 1.00 44.87 418 LEU B C 1
ATOM 4634 O O . LEU B 1 292 ? 33.175 -75.125 -71.802 1.00 42.31 418 LEU B O 1
ATOM 4639 N N . ASN B 1 293 ? 32.801 -74.171 -69.769 1.00 42.04 419 ASN B N 1
ATOM 4640 C CA . ASN B 1 293 ? 33.557 -75.180 -69.045 1.00 44.74 419 ASN B CA 1
ATOM 4641 C C . ASN B 1 293 ? 33.067 -76.621 -69.223 1.00 46.36 419 ASN B C 1
ATOM 4642 O O . ASN B 1 293 ? 33.868 -77.539 -69.387 1.00 43.85 419 ASN B O 1
ATOM 4647 N N . LEU B 1 294 ? 31.754 -76.805 -69.175 1.00 43.32 420 LEU B N 1
ATOM 4648 C CA . LEU B 1 294 ? 31.141 -78.092 -69.423 1.00 42.19 420 LEU B CA 1
ATOM 4649 C C . LEU B 1 294 ? 31.613 -78.623 -70.768 1.00 45.50 420 LEU B C 1
ATOM 4650 O O . LEU B 1 294 ? 32.158 -79.721 -70.849 1.00 49.95 420 LEU B O 1
ATOM 4655 N N . ILE B 1 295 ? 31.412 -77.836 -71.820 1.00 45.86 421 ILE B N 1
ATOM 4656 C CA . ILE B 1 295 ? 31.875 -78.214 -73.159 1.00 45.93 421 ILE B CA 1
ATOM 4657 C C . ILE B 1 295 ? 33.368 -78.580 -73.191 1.00 46.63 421 ILE B C 1
ATOM 4658 O O . ILE B 1 295 ? 33.758 -79.573 -73.797 1.00 49.87 421 ILE B O 1
ATOM 4663 N N . MET B 1 296 ? 34.199 -77.789 -72.525 1.00 45.20 422 MET B N 1
ATOM 4664 C CA . MET B 1 296 ? 35.630 -78.057 -72.521 1.00 46.83 422 MET B CA 1
ATOM 4665 C C . MET B 1 296 ? 35.996 -79.342 -71.777 1.00 52.50 422 MET B C 1
ATOM 4666 O O . MET B 1 296 ? 36.945 -80.023 -72.147 1.00 53.84 422 MET B O 1
ATOM 4671 N N . MET B 1 297 ? 35.230 -79.681 -70.742 1.00 53.78 423 MET B N 1
ATOM 4672 C CA . MET B 1 297 ? 35.515 -80.859 -69.920 1.00 52.35 423 MET B CA 1
ATOM 4673 C C . MET B 1 297 ? 35.059 -82.143 -70.612 1.00 56.12 423 MET B C 1
ATOM 4674 O O . MET B 1 297 ? 35.729 -83.177 -70.517 1.00 56.86 423 MET B O 1
ATOM 4679 N N . ARG B 1 298 ? 33.938 -82.078 -71.327 1.00 49.98 424 ARG B N 1
ATOM 4680 C CA . ARG B 1 298 ? 33.464 -83.246 -72.050 1.00 50.23 424 ARG B CA 1
ATOM 4681 C C . ARG B 1 298 ? 34.394 -83.586 -73.210 1.00 57.27 424 ARG B C 1
ATOM 4682 O O . ARG B 1 298 ? 34.245 -84.626 -73.848 1.00 60.49 424 ARG B O 1
ATOM 4690 N N . SER B 1 299 ? 35.338 -82.695 -73.493 1.00 55.25 425 SER B N 1
ATOM 4691 C CA . SER B 1 299 ? 36.342 -82.954 -74.509 1.00 50.73 425 SER B CA 1
ATOM 4692 C C . SER B 1 299 ? 37.686 -83.210 -73.856 1.00 55.32 425 SER B C 1
ATOM 4693 O O . SER B 1 299 ? 38.728 -83.065 -74.494 1.00 59.66 425 SER B O 1
ATOM 4696 N N . GLY B 1 300 ? 37.661 -83.562 -72.573 1.00 55.40 426 GLY B N 1
ATOM 4697 C CA . GLY B 1 300 ? 38.868 -83.991 -71.891 1.00 54.79 426 GLY B CA 1
ATOM 4698 C C . GLY B 1 300 ? 39.746 -82.923 -71.262 1.00 54.30 426 GLY B C 1
ATOM 4699 O O . GLY B 1 300 ? 40.881 -83.206 -70.899 1.00 60.75 426 GLY B O 1
ATOM 4700 N N . PHE B 1 301 ? 39.254 -81.694 -71.156 1.00 54.03 427 PHE B N 1
ATOM 4701 C CA . PHE B 1 301 ? 40.025 -80.634 -70.504 1.00 54.44 427 PHE B CA 1
ATOM 4702 C C . PHE B 1 301 ? 39.751 -80.583 -69.014 1.00 56.14 427 PHE B C 1
ATOM 4703 O O . PHE B 1 301 ? 38.653 -80.922 -68.568 1.00 57.14 427 PHE B O 1
ATOM 4711 N N . PRO B 1 302 ? 40.750 -80.149 -68.233 1.00 54.39 428 PRO B N 1
ATOM 4712 C CA . PRO B 1 302 ? 40.487 -79.840 -66.830 1.00 49.75 428 PRO B CA 1
ATOM 4713 C C . PRO B 1 302 ? 39.595 -78.616 -66.770 1.00 52.60 428 PRO B C 1
ATOM 4714 O O . PRO B 1 302 ? 39.445 -77.959 -67.789 1.00 56.14 428 PRO B O 1
ATOM 4718 N N . PRO B 1 303 ? 39.039 -78.282 -65.600 1.00 56.81 429 PRO B N 1
ATOM 4719 C CA . PRO B 1 303 ? 38.224 -77.062 -65.532 1.00 58.06 429 PRO B CA 1
ATOM 4720 C C . PRO B 1 303 ? 38.963 -75.825 -66.054 1.00 51.23 429 PRO B C 1
ATOM 4721 O O . PRO B 1 303 ? 40.164 -75.659 -65.818 1.00 53.28 429 PRO B O 1
ATOM 4725 N N . VAL B 1 304 ? 38.259 -74.997 -66.813 1.00 45.76 430 VAL B N 1
ATOM 4726 C CA . VAL B 1 304 ? 38.888 -73.815 -67.377 1.00 50.27 430 VAL B CA 1
ATOM 4727 C C . VAL B 1 304 ? 38.598 -72.588 -66.533 1.00 45.60 430 VAL B C 1
ATOM 4728 O O . VAL B 1 304 ? 37.461 -72.109 -66.445 1.00 40.37 430 VAL B O 1
ATOM 4732 N N . ILE B 1 305 ? 39.655 -72.046 -65.953 1.00 42.16 431 ILE B N 1
ATOM 4733 C CA . ILE B 1 305 ? 39.495 -70.911 -65.084 1.00 40.24 431 ILE B CA 1
ATOM 4734 C C . ILE B 1 305 ? 39.901 -69.644 -65.813 1.00 38.72 431 ILE B C 1
ATOM 4735 O O . ILE B 1 305 ? 41.060 -69.466 -66.177 1.00 41.74 431 ILE B O 1
ATOM 4740 N N . LEU B 1 306 ? 38.916 -68.783 -66.053 1.00 37.64 432 LEU B N 1
ATOM 4741 C CA . LEU B 1 306 ? 39.164 -67.450 -66.595 1.00 39.44 432 LEU B CA 1
ATOM 4742 C C . LEU B 1 306 ? 39.398 -66.510 -65.425 1.00 36.83 432 LEU B C 1
ATOM 4743 O O . LEU B 1 306 ? 38.443 -66.107 -64.747 1.00 35.97 432 LEU B O 1
ATOM 4748 N N . PRO B 1 307 ? 40.669 -66.184 -65.160 1.00 35.52 433 PRO B N 1
ATOM 4749 C CA . PRO B 1 307 ? 40.995 -65.475 -63.918 1.00 39.29 433 PRO B CA 1
ATOM 4750 C C . PRO B 1 307 ? 40.507 -64.031 -63.905 1.00 37.49 433 PRO B C 1
ATOM 4751 O O . PRO B 1 307 ? 40.435 -63.387 -64.953 1.00 32.27 433 PRO B O 1
ATOM 4755 N N . VAL B 1 308 ? 40.163 -63.551 -62.709 1.00 39.05 434 VAL B N 1
ATOM 4756 C CA . VAL B 1 308 ? 39.555 -62.237 -62.526 1.00 34.96 434 VAL B CA 1
ATOM 4757 C C . VAL B 1 308 ? 40.590 -61.158 -62.790 1.00 33.73 434 VAL B C 1
ATOM 4758 O O . VAL B 1 308 ? 40.245 -60.054 -63.184 1.00 34.91 434 VAL B O 1
ATOM 4762 N N . GLU B 1 309 ? 41.861 -61.498 -62.591 1.00 35.12 435 GLU B N 1
ATOM 4763 C CA . GLU B 1 309 ? 42.975 -60.616 -62.934 1.00 31.54 435 GLU B CA 1
ATOM 4764 C C . GLU B 1 309 ? 42.963 -60.255 -64.421 1.00 36.43 435 GLU B C 1
ATOM 4765 O O . GLU B 1 309 ? 43.576 -59.276 -64.838 1.00 41.75 435 GLU B O 1
ATOM 4771 N N . THR B 1 310 ? 42.327 -61.086 -65.236 1.00 33.47 436 THR B N 1
ATOM 4772 C CA . THR B 1 310 ? 42.294 -60.828 -66.666 1.00 35.90 436 THR B CA 1
ATOM 4773 C C . THR B 1 310 ? 40.910 -60.326 -67.125 1.00 36.30 436 THR B C 1
ATOM 4774 O O . THR B 1 310 ? 40.607 -60.316 -68.333 1.00 29.64 436 THR B O 1
ATOM 4778 N N . ARG B 1 311 ? 40.092 -59.904 -66.155 1.00 32.44 437 ARG B N 1
ATOM 4779 C CA . ARG B 1 311 ? 38.728 -59.436 -66.425 1.00 30.65 437 ARG B CA 1
ATOM 4780 C C . ARG B 1 311 ? 38.644 -58.507 -67.666 1.00 33.48 437 ARG B C 1
ATOM 4781 O O . ARG B 1 311 ? 37.831 -58.737 -68.568 1.00 33.04 437 ARG B O 1
ATOM 4789 N N . ALA B 1 312 ? 39.481 -57.471 -67.703 1.00 29.07 438 ALA B N 1
ATOM 4790 C CA . ALA B 1 312 ? 39.519 -56.536 -68.829 1.00 33.59 438 ALA B CA 1
ATOM 4791 C C . ALA B 1 312 ? 39.659 -57.262 -70.189 1.00 35.25 438 ALA B C 1
ATOM 4792 O O . ALA B 1 312 ? 38.820 -57.090 -71.111 1.00 29.68 438 ALA B O 1
ATOM 4794 N N . GLU B 1 313 ? 40.704 -58.084 -70.285 1.00 32.21 439 GLU B N 1
ATOM 4795 C CA . GLU B 1 313 ? 40.963 -58.855 -71.482 1.00 31.35 439 GLU B CA 1
ATOM 4796 C C . GLU B 1 313 ? 39.700 -59.599 -71.862 1.00 35.36 439 GLU B C 1
ATOM 4797 O O . GLU B 1 313 ? 39.253 -59.533 -73.016 1.00 37.68 439 GLU B O 1
ATOM 4803 N N . TYR B 1 314 ? 39.118 -60.274 -70.870 1.00 33.51 440 TYR B N 1
ATOM 4804 C CA . TYR B 1 314 ? 37.899 -61.038 -71.067 1.00 31.67 440 TYR B CA 1
ATOM 4805 C C . TYR B 1 314 ? 36.907 -60.160 -71.834 1.00 31.56 440 TYR B C 1
ATOM 4806 O O . TYR B 1 314 ? 36.568 -60.459 -72.985 1.00 31.52 440 TYR B O 1
ATOM 4815 N N . TYR B 1 315 ? 36.517 -59.036 -71.237 1.00 29.88 441 TYR B N 1
ATOM 4816 C CA . TYR B 1 315 ? 35.503 -58.196 -71.852 1.00 28.95 441 TYR B CA 1
ATOM 4817 C C . TYR B 1 315 ? 36.005 -57.592 -73.157 1.00 34.62 441 TYR B C 1
ATOM 4818 O O . TYR B 1 315 ? 35.241 -57.476 -74.124 1.00 35.42 441 TYR B O 1
ATOM 4827 N N . ALA B 1 316 ? 37.292 -57.245 -73.198 1.00 34.15 442 ALA B N 1
ATOM 4828 C CA . ALA B 1 316 ? 37.859 -56.683 -74.414 1.00 30.52 442 ALA B CA 1
ATOM 4829 C C . ALA B 1 316 ? 37.607 -57.679 -75.545 1.00 36.62 442 ALA B C 1
ATOM 4830 O O . ALA B 1 316 ? 37.147 -57.292 -76.633 1.00 35.35 442 ALA B O 1
ATOM 4832 N N . SER B 1 317 ? 37.859 -58.966 -75.286 1.00 35.36 443 SER B N 1
ATOM 4833 C CA . SER B 1 317 ? 37.724 -59.906 -76.377 1.00 36.57 443 SER B CA 1
ATOM 4834 C C . SER B 1 317 ? 36.243 -59.977 -76.752 1.00 33.59 443 SER B C 1
ATOM 4835 O O . SER B 1 317 ? 35.903 -59.942 -77.935 1.00 36.96 443 SER B O 1
ATOM 4838 N N . LEU B 1 318 ? 35.370 -59.957 -75.751 1.00 30.49 444 LEU B N 1
ATOM 4839 C CA . LEU B 1 318 ? 33.929 -59.987 -76.002 1.00 33.98 444 LEU B CA 1
ATOM 4840 C C . LEU B 1 318 ? 33.496 -58.767 -76.793 1.00 33.48 444 LEU B C 1
ATOM 4841 O O . LEU B 1 318 ? 32.586 -58.850 -77.625 1.00 34.35 444 LEU B O 1
ATOM 4846 N N . HIS B 1 319 ? 34.170 -57.644 -76.547 1.00 32.32 445 HIS B N 1
ATOM 4847 C CA . HIS B 1 319 ? 33.892 -56.422 -77.290 1.00 33.19 445 HIS B CA 1
ATOM 4848 C C . HIS B 1 319 ? 34.077 -56.682 -78.777 1.00 36.29 445 HIS B C 1
ATOM 4849 O O . HIS B 1 319 ? 33.177 -56.396 -79.589 1.00 32.99 445 HIS B O 1
ATOM 4856 N N . VAL B 1 320 ? 35.208 -57.304 -79.110 1.00 33.07 446 VAL B N 1
ATOM 4857 C CA . VAL B 1 320 ? 35.548 -57.550 -80.490 1.00 31.13 446 VAL B CA 1
ATOM 4858 C C . VAL B 1 320 ? 34.581 -58.556 -81.079 1.00 34.28 446 VAL B C 1
ATOM 4859 O O . VAL B 1 320 ? 34.331 -58.541 -82.290 1.00 37.52 446 VAL B O 1
ATOM 4863 N N . ALA B 1 321 ? 34.000 -59.407 -80.238 1.00 31.30 447 ALA B N 1
ATOM 4864 C CA . ALA B 1 321 ? 33.090 -60.396 -80.786 1.00 33.99 447 ALA B CA 1
ATOM 4865 C C . ALA B 1 321 ? 31.885 -59.687 -81.354 1.00 34.42 447 ALA B C 1
ATOM 4866 O O . ALA B 1 321 ? 31.350 -60.080 -82.390 1.00 36.79 447 ALA B O 1
ATOM 4868 N N . ASN B 1 322 ? 31.509 -58.583 -80.722 1.00 35.71 448 ASN B N 1
ATOM 4869 C CA . ASN B 1 322 ? 30.319 -57.879 -81.153 1.00 36.18 448 ASN B CA 1
ATOM 4870 C C . ASN B 1 322 ? 30.601 -57.056 -82.398 1.00 38.49 448 ASN B C 1
ATOM 4871 O O . ASN B 1 322 ? 29.684 -56.494 -82.999 1.00 46.45 448 ASN B O 1
ATOM 4876 N N . LEU B 1 323 ? 31.867 -57.006 -82.806 1.00 35.37 449 LEU B N 1
ATOM 4877 C CA . LEU B 1 323 ? 32.223 -56.317 -84.035 1.00 35.05 449 LEU B CA 1
ATOM 4878 C C . LEU B 1 323 ? 32.291 -57.328 -85.175 1.00 40.39 449 LEU B C 1
ATOM 4879 O O . LEU B 1 323 ? 32.499 -56.969 -86.335 1.00 41.94 449 LEU B O 1
ATOM 4884 N N . GLY B 1 324 ? 32.076 -58.597 -84.834 1.00 43.58 450 GLY B N 1
ATOM 4885 C CA . GLY B 1 324 ? 32.040 -59.666 -85.815 1.00 44.96 450 GLY B CA 1
ATOM 4886 C C . GLY B 1 324 ? 33.195 -60.640 -85.741 1.00 41.60 450 GLY B C 1
ATOM 4887 O O . GLY B 1 324 ? 33.245 -61.607 -86.502 1.00 41.64 450 GLY B O 1
ATOM 4888 N N . ASP B 1 325 ? 34.104 -60.406 -84.802 1.00 35.99 451 ASP B N 1
ATOM 4889 C CA . ASP B 1 325 ? 35.313 -61.203 -84.715 1.00 33.67 451 ASP B CA 1
ATOM 4890 C C . ASP B 1 325 ? 35.440 -62.008 -83.414 1.00 38.55 451 ASP B C 1
ATOM 4891 O O . ASP B 1 325 ? 35.758 -61.469 -82.351 1.00 42.96 451 ASP B O 1
ATOM 4896 N N . LEU B 1 326 ? 35.194 -63.308 -83.508 1.00 35.75 452 LEU B N 1
ATOM 4897 C CA . LEU B 1 326 ? 35.253 -64.180 -82.352 1.00 31.43 452 LEU B CA 1
ATOM 4898 C C . LEU B 1 326 ? 36.660 -64.686 -82.084 1.00 32.84 452 LEU B C 1
ATOM 4899 O O . LEU B 1 326 ? 36.871 -65.463 -81.168 1.00 39.20 452 LEU B O 1
ATOM 4904 N N . ARG B 1 327 ? 37.623 -64.282 -82.896 1.00 32.59 453 ARG B N 1
ATOM 4905 C CA . ARG B 1 327 ? 38.959 -64.862 -82.781 1.00 37.13 453 ARG B CA 1
ATOM 4906 C C . ARG B 1 327 ? 39.688 -64.446 -81.501 1.00 37.65 453 ARG B C 1
ATOM 4907 O O . ARG B 1 327 ? 40.277 -65.299 -80.845 1.00 38.04 453 ARG B O 1
ATOM 4915 N N . PRO B 1 328 ? 39.640 -63.153 -81.123 1.00 38.48 454 PRO B N 1
ATOM 4916 C CA . PRO B 1 328 ? 40.308 -62.798 -79.866 1.00 37.14 454 PRO B CA 1
ATOM 4917 C C . PRO B 1 328 ? 39.818 -63.600 -78.658 1.00 36.86 454 PRO B C 1
ATOM 4918 O O . PRO B 1 328 ? 40.633 -64.033 -77.836 1.00 37.09 454 PRO B O 1
ATOM 4922 N N . PHE B 1 329 ? 38.510 -63.807 -78.569 1.00 38.01 455 PHE B N 1
ATOM 4923 C CA . PHE B 1 329 ? 37.942 -64.565 -77.462 1.00 38.91 455 PHE B CA 1
ATOM 4924 C C . PHE B 1 329 ? 38.431 -66.009 -77.509 1.00 40.25 455 PHE B C 1
ATOM 4925 O O . PHE B 1 329 ? 38.863 -66.548 -76.491 1.00 42.48 455 PHE B O 1
ATOM 4933 N N . VAL B 1 330 ? 38.396 -66.621 -78.690 1.00 37.80 456 VAL B N 1
ATOM 4934 C CA . VAL B 1 330 ? 38.906 -67.980 -78.838 1.00 40.34 456 VAL B CA 1
ATOM 4935 C C . VAL B 1 330 ? 40.353 -68.076 -78.373 1.00 36.67 456 VAL B C 1
ATOM 4936 O O . VAL B 1 330 ? 40.729 -69.019 -77.682 1.00 38.03 456 VAL B O 1
ATOM 4940 N N . ARG B 1 331 ? 41.150 -67.089 -78.750 1.00 35.64 457 ARG B N 1
ATOM 4941 C CA . ARG B 1 331 ? 42.545 -67.038 -78.359 1.00 38.98 457 ARG B CA 1
ATOM 4942 C C . ARG B 1 331 ? 42.664 -66.922 -76.855 1.00 39.82 457 ARG B C 1
ATOM 4943 O O . ARG B 1 331 ? 43.565 -67.505 -76.246 1.00 42.47 457 ARG B O 1
ATOM 4951 N N . TYR B 1 332 ? 41.735 -66.183 -76.260 1.00 43.78 458 TYR B N 1
ATOM 4952 C CA . TYR B 1 332 ? 41.698 -65.978 -74.807 1.00 40.40 458 TYR B CA 1
ATOM 4953 C C . TYR B 1 332 ? 41.424 -67.274 -74.053 1.00 38.10 458 TYR B C 1
ATOM 4954 O O . TYR B 1 332 ? 42.227 -67.687 -73.187 1.00 42.00 458 TYR B O 1
ATOM 4963 N N . VAL B 1 333 ? 40.312 -67.931 -74.376 1.00 35.39 459 VAL B N 1
ATOM 4964 C CA . VAL B 1 333 ? 39.990 -69.166 -73.668 1.00 41.52 459 VAL B CA 1
ATOM 4965 C C . VAL B 1 333 ? 41.062 -70.235 -73.953 1.00 46.46 459 VAL B C 1
ATOM 4966 O O . VAL B 1 333 ? 41.367 -71.049 -73.068 1.00 49.20 459 VAL B O 1
ATOM 4970 N N . ALA B 1 334 ? 41.649 -70.227 -75.153 1.00 43.64 460 ALA B N 1
ATOM 4971 C CA . ALA B 1 334 ? 42.753 -71.139 -75.444 1.00 39.81 460 ALA B CA 1
ATOM 4972 C C . ALA B 1 334 ? 43.933 -70.872 -74.513 1.00 41.68 460 ALA B C 1
ATOM 4973 O O . ALA B 1 334 ? 44.483 -71.790 -73.904 1.00 51.76 460 ALA B O 1
ATOM 4975 N N . LYS B 1 335 ? 44.326 -69.612 -74.409 1.00 41.92 461 LYS B N 1
ATOM 4976 C CA . LYS B 1 335 ? 45.424 -69.230 -73.525 1.00 42.85 461 LYS B CA 1
ATOM 4977 C C . LYS B 1 335 ? 45.208 -69.743 -72.114 1.00 47.02 461 LYS B C 1
ATOM 4978 O O . LYS B 1 335 ? 46.136 -70.278 -71.481 1.00 47.77 461 LYS B O 1
ATOM 4984 N N . HIS B 1 336 ? 43.979 -69.607 -71.621 1.00 49.78 462 HIS B N 1
ATOM 4985 C CA . HIS B 1 336 ? 43.759 -69.911 -70.207 1.00 46.29 462 HIS B CA 1
ATOM 4986 C C . HIS B 1 336 ? 43.469 -71.376 -69.905 1.00 50.06 462 HIS B C 1
ATOM 4987 O O . HIS B 1 336 ? 43.765 -71.839 -68.803 1.00 58.40 462 HIS B O 1
ATOM 4994 N N . SER B 1 337 ? 42.925 -72.124 -70.855 1.00 46.53 463 SER B N 1
ATOM 4995 C CA . SER B 1 337 ? 42.870 -73.560 -70.642 1.00 49.30 463 SER B CA 1
ATOM 4996 C C . SER B 1 337 ? 44.298 -74.108 -70.725 1.00 54.78 463 SER B C 1
ATOM 4997 O O . SER B 1 337 ? 44.644 -75.076 -70.034 1.00 57.97 463 SER B O 1
ATOM 5000 N N . GLU B 1 338 ? 45.138 -73.487 -71.552 1.00 53.27 464 GLU B N 1
ATOM 5001 C CA . GLU B 1 338 ? 46.538 -73.892 -71.567 1.00 55.41 464 GLU B CA 1
ATOM 5002 C C . GLU B 1 338 ? 47.161 -73.599 -70.187 1.00 58.17 464 GLU B C 1
ATOM 5003 O O . GLU B 1 338 ? 47.900 -74.420 -69.663 1.00 61.02 464 GLU B O 1
ATOM 5009 N N . ALA B 1 339 ? 46.867 -72.443 -69.594 1.00 54.91 465 ALA B N 1
ATOM 5010 C CA . ALA B 1 339 ? 47.407 -72.136 -68.265 1.00 53.58 465 ALA B CA 1
ATOM 5011 C C . ALA B 1 339 ? 46.857 -73.068 -67.168 1.00 63.08 465 ALA B C 1
ATOM 5012 O O . ALA B 1 339 ? 47.529 -73.318 -66.168 1.00 58.78 465 ALA B O 1
ATOM 5014 N N . SER B 1 340 ? 45.620 -73.535 -67.338 1.00 60.19 466 SER B N 1
ATOM 5015 C CA . SER B 1 340 ? 45.011 -74.513 -66.433 1.00 55.66 466 SER B CA 1
ATOM 5016 C C . SER B 1 340 ? 45.750 -75.848 -66.483 1.00 63.86 466 SER B C 1
ATOM 5017 O O . SER B 1 340 ? 46.248 -76.363 -65.458 1.00 71.45 466 SER B O 1
ATOM 5020 N N . ILE B 1 341 ? 45.800 -76.421 -67.682 1.00 61.96 467 ILE B N 1
ATOM 5021 C CA . ILE B 1 341 ? 46.528 -77.661 -67.877 1.00 61.72 467 ILE B CA 1
ATOM 5022 C C . ILE B 1 341 ? 47.936 -77.500 -67.332 1.00 68.39 467 ILE B C 1
ATOM 5023 O O . ILE B 1 341 ? 48.454 -78.380 -66.665 1.00 72.08 467 ILE B O 1
ATOM 5028 N N . GLN B 1 342 ? 48.528 -76.342 -67.581 1.00 69.46 468 GLN B N 1
ATOM 5029 C CA . GLN B 1 342 ? 49.871 -76.049 -67.115 1.00 70.79 468 GLN B CA 1
ATOM 5030 C C . GLN B 1 342 ? 49.931 -76.064 -65.589 1.00 73.38 468 GLN B C 1
ATOM 5031 O O . GLN B 1 342 ? 50.915 -76.512 -65.011 1.00 81.20 468 GLN B O 1
ATOM 5037 N N . ARG B 1 343 ? 48.895 -75.533 -64.946 1.00 72.31 469 ARG B N 1
ATOM 5038 C CA . ARG B 1 343 ? 48.794 -75.572 -63.487 1.00 71.46 469 ARG B CA 1
ATOM 5039 C C . ARG B 1 343 ? 48.913 -77.006 -62.996 1.00 78.47 469 ARG B C 1
ATOM 5040 O O . ARG B 1 343 ? 49.693 -77.293 -62.086 1.00 79.65 469 ARG B O 1
ATOM 5048 N N . TYR B 1 344 ? 48.144 -77.910 -63.599 1.00 78.91 470 TYR B N 1
ATOM 5049 C CA . TYR B 1 344 ? 48.240 -79.313 -63.184 1.00 76.27 470 TYR B CA 1
ATOM 5050 C C . TYR B 1 344 ? 49.570 -79.984 -63.542 1.00 81.64 470 TYR B C 1
ATOM 5051 O O . TYR B 1 344 ? 50.167 -80.665 -62.714 1.00 86.08 470 TYR B O 1
ATOM 5060 N N . ILE B 1 345 ? 50.047 -79.753 -64.760 1.00 82.08 471 ILE B N 1
ATOM 5061 C CA . ILE B 1 345 ? 51.286 -80.346 -65.255 1.00 83.16 471 ILE B CA 1
ATOM 5062 C C . ILE B 1 345 ? 52.497 -79.946 -64.412 1.00 84.51 471 ILE B C 1
ATOM 5063 O O . ILE B 1 345 ? 53.244 -80.801 -63.941 1.00 88.46 471 ILE B O 1
ATOM 5068 N N . GLY B 1 346 ? 52.676 -78.643 -64.225 1.00 84.67 472 GLY B N 1
ATOM 5069 C CA . GLY B 1 346 ? 53.766 -78.091 -63.435 1.00 88.46 472 GLY B CA 1
ATOM 5070 C C . GLY B 1 346 ? 53.840 -78.516 -61.974 1.00 95.88 472 GLY B C 1
ATOM 5071 O O . GLY B 1 346 ? 54.912 -78.479 -61.365 1.00 100.91 472 GLY B O 1
ATOM 5072 N N . ALA B 1 347 ? 52.700 -78.881 -61.393 1.00 91.35 473 ALA B N 1
ATOM 5073 C CA . ALA B 1 347 ? 52.661 -79.333 -60.003 1.00 87.13 473 ALA B CA 1
ATOM 5074 C C . ALA B 1 347 ? 53.106 -80.791 -59.812 1.00 89.38 473 ALA B C 1
ATOM 5075 O O . ALA B 1 347 ? 52.870 -81.380 -58.757 1.00 87.89 473 ALA B O 1
ATOM 5077 N N . MET B 1 348 ? 53.738 -81.372 -60.828 1.00 92.09 474 MET B N 1
ATOM 5078 C CA . MET B 1 348 ? 54.251 -82.739 -60.728 1.00 91.44 474 MET B CA 1
ATOM 5079 C C . MET B 1 348 ? 55.744 -82.776 -61.049 1.00 86.24 474 MET B C 1
ATOM 5080 O O . MET B 1 348 ? 56.467 -83.653 -60.577 1.00 82.63 474 MET B O 1
#

GO terms:
  GO:0031965 nuclear membrane (C, EXP)
  GO:0005789 endoplasmic reticulum membrane (C, EXP)
  GO:0070733 AMPylase activity (F, IDA)
  GO:0005635 nuclear envelope (C, IDA)
  GO:0005737 cytoplasm (C, IDA)
  GO:0005783 endoplasmic reticulum (C, IDA)
  GO:0050829 defense response to Gram-negative bacterium (P, IMP)

Nearest PDB structures (foldseek):
  5jj6-assembly2_A  TM=1.003E+00  e=3.440E-46  Caenorhabditis elegans
  5jj7-assembly1_A  TM=9.982E-01  e=3.508E-41  Caenorhabditis elegans
  5jj6-assembly3_B  TM=9.278E-01  e=2.687E-38  Caenorhabditis elegans
  5jj7-assembly1_B  TM=9.446E-01  e=3.316E-37  Caenorhabditis elegans
  6i7h-assembly1_A-2  TM=9.338E-01  e=3.956E-24  Homo sapiens

CATH classification: 1.25.40.10 (+1 more: 1.10.3290.10)

B-factor: mean 66.43, std 26.9, range [20.0, 150.48]

InterPro domains:
  IPR003812 Fido domain [PF02661] (326-421)
  IPR003812 Fido domain [PS51459] (326-461)
  IPR011990 Tetratricopeptide-like helical domain superfamily [G3DSA:1.25.40.10] (129-233)
  IPR011990 Tetratricopeptide-like helical domain superfamily [SSF48452] (159-223)
  IPR019734 Tetratricopeptide repeat [PS50005] (181-214)
  IPR036597 Fido-like domain superfamily [G3DSA:1.10.3290.10] (234-474)
  IPR036597 Fido-like domain superfamily [SSF140931] (299-475)
  IPR040198 Fido domain-containing protein [PTHR13504] (116-487)

Organism: Caenorhabditis elegans (NCBI:txid6239)

Solvent-accessible surface area: 32085 Å² total; per-residue (Å²): 211,118,84,22,52,58,28,17,60,60,2,39,84,16,66,126,46,97,53,81,44,7,84,80,34,6,55,97,4,75,98,74,7,103,70,30,30,105,6,13,7,15,8,0,51,14,62,45,82,57,133,64,37,47,82,0,0,25,12,0,21,24,0,17,40,93,47,111,57,23,69,106,0,74,99,25,84,71,115,0,48,80,85,0,57,51,86,22,148,125,48,16,124,46,0,29,81,30,51,78,85,51,89,125,124,155,94,70,40,17,108,162,55,22,67,110,61,7,53,14,48,10,0,43,20,6,1,6,1,73,43,15,86,6,50,51,48,54,0,63,37,2,40,95,70,23,80,4,18,91,82,42,38,35,135,11,0,5,26,0,45,0,0,30,16,0,9,138,30,0,58,111,38,0,49,50,95,106,44,81,66,12,44,48,55,20,0,39,68,0,0,14,44,0,3,0,6,30,50,20,77,32,4,24,118,36,4,108,86,89,44,132,159,113,17,43,89,88,73,8,96,64,39,0,125,65,0,15,64,56,18,63,75,79,68,2,127,113,68,40,18,0,66,26,0,0,41,0,0,40,57,0,40,57,11,40,0,0,58,76,3,12,18,6,0,0,10,0,0,2,4,0,9,0,50,88,22,38,8,10,23,5,13,12,8,24,129,22,107,71,103,2,93,57,9,22,111,40,1,85,59,69,7,34,61,24,0,14,36,12,0,1,127,12,1,50,41,2,0,88,150,14,43,24,34,58,160,112,92,133,230,111,50,62,61,143,1,95,109,11,19,136,64,19,121,86,66,37,189,109,193,195,141,34,54,34,111,54,28,21,86,91,0,67,114,3,55,77,76,5,76,86,22,32,87,0,3,6,32,1,0,69,7,43,33,128,70,136,72,45,38,85,0,0,18,10,0,11,52,0,28,35,62,55,116,61,29,71,76,0,76,93,19,85,70,130,1,54,82,94,1,40,52,67,21,148,124,48,20,143,55,1,32,90,28,40,64,100,34,78,153,44,160,85,58,88,56,20,140,182,41,83,141,28,5,26,29,37,6,0,38,18,6,1,12,0,65,49,8,86,5,50,74,48,50,0,99,27,10,38,94,57,65,108,30,30,63,56,49,12,5,130,8,0,4,11,0,46,0,0,20,22,0,2,123,35,0,34,106,44,3,55,55,103,106,59,66,115,6,49,36,92,12,0,27,56,0,1,81,56,0,6,0,16,22,48,11,65,43,2,15,126,16,53,79,132,94,87,211,68,130,40,32,77,138,103,0,76,101,47,0,112,57,1,9,68,57,10,37,79,138,74,11,105,115,64,35,19,0,70,19,0,0,42,0,0,42,60,0,43,89,19,82,0,2,73,44,8,26,27,16,0,0,12,0,0,1,0,0,7,0,34,95,26,29,6,5,18,4,21,8,25,31,136,26,112,76,98,4,100,55,8,21,80,13,3,90,58,73,12,43,67,21,0,13,35,16,0,0,137,15,0,57,53,9,0,84,68,7,39,63,51,108

Radius of gyration: 35.5 Å; Cα contacts (8 Å, |Δi|>4): 825; chains: 2; bounding box: 89×68×100 Å

Sequence (663 aa):
KEAILAAKAAGRSRKDGNLERAMTIMEHAMALAPTNPQILIEMGQIREMHNELVEADQCYVKALAYDPGNSEALVLRARTTPLVSAIDRKMLRSVHDLRDEFNHLQHSTALRRMMRETYFLYVYHTVAIEGNTLSLGQTRAILESGMVIPGKSIREHNEVIGMDAALRFLNCSLLSKEHDEISIDDILEMHRRVLGNADPVEAGRIRTTQVYTPVSPEYVMEQLKDIVDWLNDESTLTIDPIERAAIAHYKLVLVHPFTDGNGRTARLLLNLIMMRSGFPPVILPVETRAEYYASLHVANLGDLRPFVRYVAKHSEASIQRYIGAMKTSSENDPAKVKEAILAAKAAGRSRKDGNLERAMTIMEHAMALAPTNPQILIEMGQIREMHNELVEADQCYVKALAYDPGNSEALVLRARTTPLVSAIDRKMLRSVHDLRDEFNHLQHSTALRRMMRETYFLYVYHTVAIEGNTLSLGQTRAILESGMVIPGKSIREHNEVIGMDAALRFLNCSLLSKEHDEISIDDILEMHRRVLGNADPVEAGRIRTVGRFTPVSPEYVMEQLKDIVDWLNDESTLTIDPIERAAIAHYKLVLVHPFTDGNGRTARLLLNLIMMRSGFPPVILPVETRAEYYASLHVANLGDLRPFVRYVAKHSEASIQRYIGAM

Foldseek 3Di:
DCPLLVCLVVLVVVLVVDDVVNVVSLVVVPVPDDQALSSLQSNLVSCVSVVNLVVSLLSLLSSCLSPPPPVSSVVSNVVSVVVVVVVLVCLLVVLVVLLVVLPPDDDPVLCVVFVPPVVLVQLQFLLVLVPQPDDSVRLVCCVPVVDDDPPHDPLSSQQSQLLVQLVVCLVVAVLDVVNLADDLQNLLVSQCSNCCRNDVVFGSDFDDDFDDLGADDPVQPVLSVVLRCCVNDPVLVVDRLLVSLLVQLLSQVRNVGTPDDSNSSSLVSSQSSVVSVSAGGFHLGSVCSVQQVVLSVSVSSVDSSSNSSSSSVRSSVVSVVSVVVVVVVD/DDFDVLLVVLLVVLVPDQDPDPVDDQVNNVVSLVVSCVRPVQALSSLQSNLVSCVVVVNLVSSLVSLLSSCLSPPPPVSSVVVNVVRPVVVVVVLVVLLVVLVVLLVVLVVPDDDPLQVVVLVLVLLVQLQFLVVLVPQPQDSVRLCCCPPVVDDDPPGDPLSSQQSQLQSQLLVCLVPPLQPPVNLADDLVNLLVSQCSNCCRNPNVFRSHFDADVHDDPGHLVVLVVLSVVLRCCVNDPVLVPDRLLVSLLVSLLSQLVSVRGPDCSNSSSLVSSQSSCVSVRARGFHDGSVCSVQCVVLSVSVVSVDNSSNSVRSSVRSSVVSVVSVVSD